Protein AF-A0A2G9M0E3-F1 (afdb_monomer_lite)

Secondary structure (DSSP, 8-state):
-HHHHHHHHHHHHHHHT----SHHHHHHHHHHHHHHHHHHHHHHHHHHHHHHHHHHHHHHHHHHHHHHHHHHHHHHHHHHHHHHHHHHH--S-TTTTSS--------S-S--HHHHHHHHHHHHHHHHHHHHHHHHHHHHHHHSTHHHHHHHSS--HHHHHHHHHHHHHHHHHHHHHHHHHHHHHHHTHHHHHTHHHHHHHHHHHHHHHHHHHHHHHHH-SSHHHHHHHHHHHHHHHHHTSTTTS-GGGS-HHHHHHHTT-HHHHHHHHHHHHHTS---GGGGHHHHHHHHHHHHHHHHHHHHHHHHHHHTT-------------PPP--S-TT-------GGGG--SHHHHHHHHHHS-HHHHTTS-HHHHHHHIIIII--HHHHHHHHT--SHHHHHHHHHHHHHHHHHHHHHHHHHHHHHHHHHHTT-

Structure (mmCIF, N/CA/C/O backbone):
data_AF-A0A2G9M0E3-F1
#
_entry.id   AF-A0A2G9M0E3-F1
#
loop_
_atom_site.group_PDB
_atom_site.id
_atom_site.type_symbol
_atom_site.label_atom_id
_atom_site.label_alt_id
_atom_site.label_comp_id
_atom_site.label_asym_id
_atom_site.label_entity_id
_atom_site.label_seq_id
_atom_site.pdbx_PDB_ins_code
_atom_site.Cartn_x
_atom_site.Cartn_y
_atom_site.Cartn_z
_atom_site.occupancy
_atom_site.B_iso_or_equiv
_atom_site.auth_seq_id
_atom_site.auth_comp_id
_atom_site.auth_asym_id
_atom_site.auth_atom_id
_atom_site.pdbx_PDB_model_num
ATOM 1 N N . MET A 1 1 ? 42.593 -6.226 -99.669 1.00 50.34 1 MET A N 1
ATOM 2 C CA . MET A 1 1 ? 42.683 -5.459 -100.929 1.00 50.34 1 MET A CA 1
ATOM 3 C C . MET A 1 1 ? 43.918 -5.883 -101.706 1.00 50.34 1 MET A C 1
ATOM 5 O O . MET A 1 1 ? 43.765 -6.282 -102.849 1.00 50.34 1 MET A O 1
ATOM 9 N N . ASP A 1 2 ? 45.082 -5.964 -101.055 1.00 47.06 2 ASP A N 1
ATOM 10 C CA . ASP A 1 2 ? 46.330 -6.445 -101.676 1.00 47.06 2 ASP A CA 1
ATOM 11 C C . ASP A 1 2 ? 46.243 -7.854 -102.284 1.00 47.06 2 ASP A C 1
ATOM 13 O O . ASP A 1 2 ? 46.728 -8.070 -103.386 1.00 47.06 2 ASP A O 1
ATOM 17 N N . ALA A 1 3 ? 45.540 -8.797 -101.644 1.00 56.03 3 ALA A N 1
ATOM 18 C CA . ALA A 1 3 ? 45.333 -10.136 -102.210 1.00 56.03 3 ALA A CA 1
ATOM 19 C C . ALA A 1 3 ? 44.449 -10.142 -103.477 1.00 56.03 3 ALA A C 1
ATOM 21 O O . ALA A 1 3 ? 44.679 -10.934 -104.379 1.00 56.03 3 ALA A O 1
ATOM 22 N N . ALA A 1 4 ? 43.464 -9.238 -103.568 1.00 54.78 4 ALA A N 1
ATOM 23 C CA . ALA A 1 4 ? 42.596 -9.122 -104.743 1.00 54.78 4 ALA A CA 1
ATOM 24 C C . ALA A 1 4 ? 43.312 -8.418 -105.909 1.00 54.78 4 ALA A C 1
ATOM 26 O O . ALA A 1 4 ? 43.120 -8.785 -107.062 1.00 54.78 4 ALA A O 1
ATOM 27 N N . LEU A 1 5 ? 44.176 -7.443 -105.602 1.00 57.47 5 LEU A N 1
ATOM 28 C CA . LEU A 1 5 ? 45.080 -6.811 -106.569 1.00 57.47 5 LEU A CA 1
ATOM 29 C C . LEU A 1 5 ? 46.119 -7.808 -107.108 1.00 57.47 5 LEU A C 1
ATOM 31 O O . LEU A 1 5 ? 46.403 -7.804 -108.304 1.00 57.47 5 LEU A O 1
ATOM 35 N N . ALA A 1 6 ? 46.634 -8.696 -106.252 1.00 62.03 6 ALA A N 1
ATOM 36 C CA . ALA A 1 6 ? 47.534 -9.773 -106.658 1.00 62.03 6 ALA A CA 1
ATOM 37 C C . ALA A 1 6 ? 46.835 -10.801 -107.569 1.00 62.03 6 ALA A C 1
ATOM 39 O O . ALA A 1 6 ? 47.377 -11.137 -108.623 1.00 62.03 6 ALA A O 1
ATOM 40 N N . ASP A 1 7 ? 45.614 -11.233 -107.227 1.00 62.09 7 ASP A N 1
ATOM 41 C CA . ASP A 1 7 ? 44.800 -12.114 -108.082 1.00 62.09 7 ASP A CA 1
ATOM 42 C C . ASP A 1 7 ? 44.533 -11.465 -109.460 1.00 62.09 7 ASP A C 1
ATOM 44 O O . ASP A 1 7 ? 44.704 -12.128 -110.485 1.00 62.09 7 ASP A O 1
ATOM 48 N N . LEU A 1 8 ? 44.218 -10.161 -109.518 1.00 61.44 8 LEU A N 1
ATOM 49 C CA . LEU A 1 8 ? 44.006 -9.434 -110.783 1.00 61.44 8 LEU A CA 1
ATOM 50 C C . LEU A 1 8 ? 45.265 -9.416 -111.669 1.00 61.44 8 LEU A C 1
ATOM 52 O O . LEU A 1 8 ? 45.182 -9.659 -112.871 1.00 61.44 8 LEU A O 1
ATOM 56 N N . SER A 1 9 ? 46.436 -9.189 -111.064 1.00 61.09 9 SER A N 1
ATOM 57 C CA . SER A 1 9 ? 47.721 -9.185 -111.781 1.00 61.09 9 SER A CA 1
ATOM 58 C C . SER A 1 9 ? 48.105 -10.566 -112.331 1.00 61.09 9 SER A C 1
ATOM 60 O O . SER A 1 9 ? 48.717 -10.673 -113.397 1.00 61.09 9 SER A O 1
ATOM 62 N N . SER A 1 10 ? 47.701 -11.639 -111.639 1.00 62.78 10 SER A N 1
ATOM 63 C CA . SER A 1 10 ? 47.904 -13.021 -112.091 1.00 62.78 10 SER A CA 1
ATOM 64 C C . SER A 1 10 ? 46.999 -13.382 -113.275 1.00 62.78 10 SER A C 1
ATOM 66 O O . SER A 1 10 ? 47.398 -14.118 -114.177 1.00 62.78 10 SER A O 1
ATOM 68 N N . LEU A 1 11 ? 45.798 -12.801 -113.319 1.00 62.84 11 LEU A N 1
ATOM 69 C CA . LEU A 1 11 ? 44.855 -12.945 -114.425 1.00 62.84 11 LEU A CA 1
ATOM 70 C C . LEU A 1 11 ? 45.382 -12.250 -115.691 1.00 62.84 11 LEU A C 1
ATOM 72 O O . LEU A 1 11 ? 45.358 -12.828 -116.774 1.00 62.84 11 LEU A O 1
ATOM 76 N N . GLU A 1 12 ? 45.920 -11.037 -115.541 1.00 63.19 12 GLU A N 1
ATOM 77 C CA . GLU A 1 12 ? 46.498 -10.241 -116.633 1.00 63.19 12 GLU A CA 1
ATOM 78 C C . GLU A 1 12 ? 47.735 -10.912 -117.256 1.00 63.19 12 GLU A C 1
ATOM 80 O O . GLU A 1 12 ? 47.894 -10.946 -118.479 1.00 63.19 12 GLU A O 1
ATOM 85 N N . THR A 1 13 ? 48.580 -11.531 -116.428 1.00 63.38 13 THR A N 1
ATOM 86 C CA . THR A 1 13 ? 49.744 -12.308 -116.892 1.00 63.38 13 THR A CA 1
ATOM 87 C C . THR A 1 13 ? 49.349 -13.628 -117.561 1.00 63.38 13 THR A C 1
ATOM 89 O O . THR A 1 13 ? 49.966 -14.016 -118.557 1.00 63.38 13 THR A O 1
ATOM 92 N N . SER A 1 14 ? 48.293 -14.289 -117.084 1.00 60.56 14 SER A N 1
ATOM 93 C CA . SER A 1 14 ? 47.747 -15.509 -117.703 1.00 60.56 14 SER A CA 1
ATOM 94 C C . SER A 1 14 ? 47.104 -15.221 -119.066 1.00 60.56 14 SER A C 1
ATOM 96 O O . SER A 1 14 ? 47.284 -15.982 -120.012 1.00 60.56 14 SER A O 1
ATOM 98 N N . PHE A 1 15 ? 46.421 -14.080 -119.198 1.00 62.50 15 PHE A N 1
ATOM 99 C CA . PHE A 1 15 ? 45.820 -13.640 -120.460 1.00 62.50 15 PHE A CA 1
ATOM 100 C C . PHE A 1 15 ? 46.881 -13.205 -121.484 1.00 62.50 15 PHE A C 1
ATOM 102 O O . PHE A 1 15 ? 46.775 -13.516 -122.667 1.00 62.50 15 PHE A O 1
ATOM 109 N N . SER A 1 16 ? 47.948 -12.541 -121.026 1.00 60.69 16 SER A N 1
ATOM 110 C CA . SER A 1 16 ? 49.040 -12.065 -121.892 1.00 60.69 16 SER A CA 1
ATOM 111 C C . SER A 1 16 ? 49.965 -13.179 -122.404 1.00 60.69 16 SER A C 1
ATOM 113 O O . SER A 1 16 ? 50.707 -12.961 -123.359 1.00 60.69 16 SER A O 1
ATOM 115 N N . SER A 1 17 ? 49.951 -14.361 -121.779 1.00 57.03 17 SER A N 1
ATOM 116 C CA . SER A 1 17 ? 50.797 -15.508 -122.154 1.00 57.03 17 SER A CA 1
ATOM 117 C C . SER A 1 17 ? 50.077 -16.575 -122.994 1.00 57.03 17 SER A C 1
ATOM 119 O O . SER A 1 17 ? 50.719 -17.515 -123.465 1.00 57.03 17 SER A O 1
ATOM 121 N N . ALA A 1 18 ? 48.771 -16.426 -123.238 1.00 55.94 18 ALA A N 1
ATOM 122 C CA . ALA A 1 18 ? 47.974 -17.377 -124.006 1.00 55.94 18 ALA A CA 1
ATOM 123 C C . ALA A 1 18 ? 48.135 -17.170 -125.527 1.00 55.94 18 ALA A C 1
ATOM 125 O O . ALA A 1 18 ? 47.600 -16.230 -126.113 1.00 55.94 18 ALA A O 1
ATOM 126 N N . ASN A 1 19 ? 48.864 -18.071 -126.191 1.00 52.69 19 ASN A N 1
ATOM 127 C CA . ASN A 1 19 ? 49.043 -18.068 -127.645 1.00 52.69 19 ASN A CA 1
ATOM 128 C C . ASN A 1 19 ? 47.820 -18.721 -128.328 1.00 52.69 19 ASN A C 1
ATOM 130 O O . ASN A 1 19 ? 47.817 -19.917 -128.625 1.00 52.69 19 ASN A O 1
ATOM 134 N N . ALA A 1 20 ? 46.756 -17.936 -128.521 1.00 54.00 20 ALA A N 1
ATOM 135 C CA . ALA A 1 20 ? 45.460 -18.370 -129.045 1.00 54.00 20 ALA A CA 1
ATOM 136 C C . ALA A 1 20 ? 45.558 -18.963 -130.465 1.00 54.00 20 ALA A C 1
ATOM 138 O O . ALA A 1 20 ? 45.561 -18.241 -131.461 1.00 54.00 20 ALA A O 1
ATOM 139 N N . THR A 1 21 ? 45.624 -20.293 -130.561 1.00 52.84 21 THR A N 1
ATOM 140 C CA . THR A 1 21 ? 45.515 -21.024 -131.839 1.00 52.84 21 THR A CA 1
ATOM 141 C C . THR A 1 21 ? 44.405 -22.084 -131.854 1.00 52.84 21 THR A C 1
ATOM 143 O O . THR A 1 21 ? 44.080 -22.561 -132.934 1.00 52.84 21 THR A O 1
ATOM 146 N N . ASN A 1 22 ? 43.747 -22.375 -130.718 1.00 56.34 22 ASN A N 1
ATOM 147 C CA . ASN A 1 22 ? 42.602 -23.295 -130.619 1.00 56.34 22 ASN A CA 1
ATOM 148 C C . ASN A 1 22 ? 41.458 -22.685 -129.778 1.00 56.34 22 ASN A C 1
ATOM 150 O O . ASN A 1 22 ? 41.702 -22.178 -128.685 1.00 56.34 22 ASN A O 1
ATOM 154 N N . GLU A 1 23 ? 40.209 -22.776 -130.257 1.00 56.28 23 GLU A N 1
ATOM 155 C CA . GLU A 1 23 ? 38.986 -22.274 -129.583 1.00 56.28 23 GLU A CA 1
ATOM 156 C C . GLU A 1 23 ? 38.811 -22.800 -128.144 1.00 56.28 23 GLU A C 1
ATOM 158 O O . GLU A 1 23 ? 38.330 -22.077 -127.275 1.00 56.28 23 GLU A O 1
ATOM 163 N N . THR A 1 24 ? 39.259 -24.028 -127.864 1.00 59.69 24 THR A N 1
ATOM 164 C CA . THR A 1 24 ? 39.170 -24.664 -126.539 1.00 59.69 24 THR A CA 1
ATOM 165 C C . THR A 1 24 ? 40.015 -23.986 -125.455 1.00 59.69 24 THR A C 1
ATOM 167 O O . THR A 1 24 ? 39.604 -23.990 -124.299 1.00 59.69 24 THR A O 1
ATOM 170 N N . ASP A 1 25 ? 41.156 -23.370 -125.787 1.00 63.34 25 ASP A N 1
ATOM 171 C CA . ASP A 1 25 ? 41.989 -22.680 -124.782 1.00 63.34 25 ASP A CA 1
ATOM 172 C C . ASP A 1 25 ? 41.349 -21.359 -124.335 1.00 63.34 25 ASP A C 1
ATOM 174 O O . ASP A 1 25 ? 41.416 -20.996 -123.159 1.00 63.34 25 ASP A O 1
ATOM 178 N N . LEU A 1 26 ? 40.659 -20.665 -125.247 1.00 66.56 26 LEU A N 1
ATOM 179 C CA . LEU A 1 26 ? 39.907 -19.457 -124.906 1.00 66.56 26 LEU A CA 1
ATOM 180 C C . LEU A 1 26 ? 38.745 -19.764 -123.955 1.00 66.56 26 LEU A C 1
ATOM 182 O O . LEU A 1 26 ? 38.536 -19.018 -123.003 1.00 66.56 26 LEU A O 1
ATOM 186 N N . ASP A 1 27 ? 38.035 -20.872 -124.170 1.00 70.19 27 ASP A N 1
ATOM 187 C CA . ASP A 1 27 ? 36.910 -21.285 -123.324 1.00 70.19 27 ASP A CA 1
ATOM 188 C C . ASP A 1 27 ? 37.363 -21.640 -121.894 1.00 70.19 27 ASP A C 1
ATOM 190 O O . ASP A 1 27 ? 36.738 -21.248 -120.904 1.00 70.19 27 ASP A O 1
ATOM 194 N N . THR A 1 28 ? 38.529 -22.289 -121.758 1.00 73.31 28 THR A N 1
ATOM 195 C CA . THR A 1 28 ? 39.123 -22.566 -120.436 1.00 73.31 28 THR A CA 1
ATOM 196 C C . THR A 1 28 ? 39.560 -21.298 -119.701 1.00 73.31 28 THR A C 1
ATOM 198 O O . THR A 1 28 ? 39.363 -21.198 -118.488 1.00 73.31 28 THR A O 1
ATOM 201 N N . LEU A 1 29 ? 40.098 -20.302 -120.416 1.00 74.75 29 LEU A N 1
ATOM 202 C CA . LEU A 1 29 ? 40.450 -19.004 -119.837 1.00 74.75 29 LEU A CA 1
ATOM 203 C C . LEU A 1 29 ? 39.206 -18.216 -119.424 1.00 74.75 29 LEU A C 1
ATOM 205 O O . LEU A 1 29 ? 39.192 -17.659 -118.330 1.00 74.75 29 LEU A O 1
ATOM 209 N N . ILE A 1 30 ? 38.152 -18.208 -120.244 1.00 73.75 30 ILE A N 1
ATOM 210 C CA . ILE A 1 30 ? 36.872 -17.564 -119.911 1.00 73.75 30 ILE A CA 1
ATOM 211 C C . ILE A 1 30 ? 36.273 -18.203 -118.655 1.00 73.75 30 ILE A C 1
ATOM 213 O O . ILE A 1 30 ? 35.958 -17.489 -117.705 1.00 73.75 30 ILE A O 1
ATOM 217 N N . THR A 1 31 ? 36.237 -19.535 -118.585 1.00 79.00 31 THR A N 1
ATOM 218 C CA . THR A 1 31 ? 35.744 -20.264 -117.404 1.00 79.00 31 THR A CA 1
ATOM 219 C C . THR A 1 31 ? 36.578 -19.955 -116.150 1.00 79.00 31 THR A C 1
ATOM 221 O O . THR A 1 31 ? 36.037 -19.798 -115.054 1.00 79.00 31 THR A O 1
ATOM 224 N N . ALA A 1 32 ? 37.904 -19.824 -116.280 1.00 74.75 32 ALA A N 1
ATOM 225 C CA . ALA A 1 32 ? 38.782 -19.462 -115.165 1.00 74.75 32 ALA A CA 1
ATOM 226 C C . ALA A 1 32 ? 38.571 -18.012 -114.688 1.00 74.75 32 ALA A C 1
ATOM 228 O O . ALA A 1 32 ? 38.598 -17.745 -113.482 1.00 74.75 32 ALA A O 1
ATOM 229 N N . VAL A 1 33 ? 38.333 -17.081 -115.618 1.00 77.06 33 VAL A N 1
ATOM 230 C CA . VAL A 1 33 ? 37.988 -15.682 -115.321 1.00 77.06 33 VAL A CA 1
ATOM 231 C C . VAL A 1 33 ? 36.629 -15.604 -114.625 1.00 77.06 33 VAL A C 1
ATOM 233 O O . VAL A 1 33 ? 36.513 -14.904 -113.621 1.00 77.06 33 VAL A O 1
ATOM 236 N N . GLU A 1 34 ? 35.626 -16.347 -115.096 1.00 77.62 34 GLU A N 1
ATOM 237 C CA . GLU A 1 34 ? 34.301 -16.433 -114.466 1.00 77.62 34 GLU A CA 1
ATOM 238 C C . GLU A 1 34 ? 34.392 -16.991 -113.040 1.00 77.62 34 GLU A C 1
ATOM 240 O O . GLU A 1 34 ? 33.885 -16.372 -112.104 1.00 77.62 34 GLU A O 1
ATOM 245 N N . ALA A 1 35 ? 35.143 -18.077 -112.834 1.00 80.12 35 ALA A N 1
ATOM 246 C CA . ALA A 1 35 ? 35.360 -18.649 -111.505 1.00 80.12 35 ALA A CA 1
ATOM 247 C C . ALA A 1 35 ? 36.055 -17.664 -110.544 1.00 80.12 35 ALA A C 1
ATOM 249 O O . ALA A 1 35 ? 35.696 -17.570 -109.367 1.00 80.12 35 ALA A O 1
ATOM 250 N N . LYS A 1 36 ? 37.034 -16.892 -111.033 1.00 77.44 36 LYS A N 1
ATOM 251 C CA . LYS A 1 36 ? 37.719 -15.855 -110.242 1.00 77.44 36 LYS A CA 1
ATOM 252 C C . LYS A 1 36 ? 36.844 -14.630 -109.984 1.00 77.44 36 LYS A C 1
ATOM 254 O O . LYS A 1 36 ? 36.950 -14.020 -108.913 1.00 77.44 36 LYS A O 1
ATOM 259 N N . LEU A 1 37 ? 35.969 -14.276 -110.921 1.00 79.81 37 LEU A N 1
ATOM 260 C CA . LEU A 1 37 ? 34.977 -13.218 -110.748 1.00 79.81 37 LEU A CA 1
ATOM 261 C C . LEU A 1 37 ? 33.962 -13.605 -109.666 1.00 79.81 37 LEU A C 1
ATOM 263 O O . LEU A 1 37 ? 33.685 -12.792 -108.781 1.00 79.81 37 LEU A O 1
ATOM 267 N N . ASP A 1 38 ? 33.494 -14.852 -109.671 1.00 83.06 38 ASP A N 1
ATOM 268 C CA . ASP A 1 38 ? 32.608 -15.394 -108.639 1.00 83.06 38 ASP A CA 1
ATOM 269 C C . ASP A 1 38 ? 33.298 -15.469 -107.269 1.00 83.06 38 ASP A C 1
ATOM 271 O O . ASP A 1 38 ? 32.713 -15.062 -106.261 1.00 83.06 38 ASP A O 1
ATOM 275 N N . GLU A 1 39 ? 34.568 -15.887 -107.214 1.00 80.81 39 GLU A N 1
ATOM 276 C CA . GLU A 1 39 ? 35.364 -15.875 -105.976 1.00 80.81 39 GLU A CA 1
ATOM 277 C C . GLU A 1 39 ? 35.510 -14.446 -105.418 1.00 80.81 39 GLU A C 1
ATOM 279 O O . GLU A 1 39 ? 35.378 -14.204 -104.213 1.00 80.81 39 GLU A O 1
ATOM 284 N N . THR A 1 40 ? 35.751 -13.473 -106.298 1.00 79.88 40 THR A N 1
ATOM 285 C CA . THR A 1 40 ? 35.893 -12.058 -105.926 1.00 79.88 40 THR A CA 1
ATOM 286 C C . THR A 1 40 ? 34.570 -11.478 -105.439 1.00 79.88 40 THR A C 1
ATOM 288 O O . THR A 1 40 ? 34.541 -10.770 -104.428 1.00 79.88 40 THR A O 1
ATOM 291 N N . LYS A 1 41 ? 33.465 -11.821 -106.106 1.00 82.69 41 LYS A N 1
ATOM 292 C CA . LYS A 1 41 ? 32.110 -11.436 -105.706 1.00 82.69 41 LYS A CA 1
ATOM 293 C C . LYS A 1 41 ? 31.755 -12.014 -104.336 1.00 82.69 41 LYS A C 1
ATOM 295 O O . LYS A 1 41 ? 31.329 -11.264 -103.463 1.00 82.69 41 LYS A O 1
ATOM 300 N N . ALA A 1 42 ? 32.064 -13.287 -104.092 1.00 84.69 42 ALA A N 1
ATOM 301 C CA . ALA A 1 42 ? 31.874 -13.919 -102.788 1.00 84.69 42 ALA A CA 1
ATOM 302 C C . ALA A 1 42 ? 32.704 -13.243 -101.678 1.00 84.69 42 ALA A C 1
ATOM 304 O O . ALA A 1 42 ? 32.192 -12.990 -100.584 1.00 84.69 42 ALA A O 1
ATOM 305 N N . LYS A 1 43 ? 33.971 -12.885 -101.945 1.00 84.25 43 LYS A N 1
ATOM 306 C CA . LYS A 1 43 ? 34.807 -12.120 -100.997 1.00 84.25 43 LYS A CA 1
ATOM 307 C C . LYS A 1 43 ? 34.250 -10.714 -100.742 1.00 84.25 43 LYS A C 1
ATOM 309 O O . LYS A 1 43 ? 34.316 -10.235 -99.608 1.00 84.25 43 LYS A O 1
ATOM 314 N N . PHE A 1 44 ? 33.697 -10.056 -101.761 1.00 84.44 44 PHE A N 1
ATOM 315 C CA . PHE A 1 44 ? 33.061 -8.745 -101.624 1.00 84.44 44 PHE A CA 1
ATOM 316 C C . PHE A 1 44 ? 31.769 -8.818 -100.800 1.00 84.44 44 PHE A C 1
ATOM 318 O O . PHE A 1 44 ? 31.581 -8.006 -99.894 1.00 84.44 44 PHE A O 1
ATOM 325 N N . ASP A 1 45 ? 30.930 -9.827 -101.028 1.00 86.62 45 ASP A N 1
ATOM 326 C CA . ASP A 1 45 ? 29.709 -10.065 -100.251 1.00 86.62 45 ASP A CA 1
ATOM 327 C C . ASP A 1 45 ? 30.032 -10.401 -98.786 1.00 86.62 45 ASP A C 1
ATOM 329 O O . ASP A 1 45 ? 29.389 -9.884 -97.863 1.00 86.62 45 ASP A O 1
ATOM 333 N N . ALA A 1 46 ? 31.090 -11.184 -98.546 1.00 87.12 46 ALA A N 1
ATOM 334 C CA . ALA A 1 46 ? 31.607 -11.448 -97.205 1.00 87.12 46 ALA A CA 1
ATOM 335 C C . ALA A 1 46 ? 32.122 -10.165 -96.525 1.00 87.12 46 ALA A C 1
ATOM 337 O O . ALA A 1 46 ? 31.813 -9.918 -95.357 1.00 87.12 46 ALA A O 1
ATOM 338 N N . ALA A 1 47 ? 32.849 -9.309 -97.250 1.00 85.31 47 ALA A N 1
ATOM 339 C CA . ALA A 1 47 ? 33.320 -8.021 -96.739 1.00 85.31 47 ALA A CA 1
ATOM 340 C C . ALA A 1 47 ? 32.163 -7.044 -96.453 1.00 85.31 47 ALA A C 1
ATOM 342 O O . ALA A 1 47 ? 32.168 -6.358 -95.428 1.00 85.31 47 ALA A O 1
ATOM 343 N N . SER A 1 48 ? 31.144 -7.011 -97.314 1.00 84.88 48 SER A N 1
ATOM 344 C CA . SER A 1 48 ? 29.920 -6.223 -97.124 1.00 84.88 48 SER A CA 1
ATOM 345 C C . SER A 1 48 ? 29.139 -6.687 -95.889 1.00 84.88 48 SER A C 1
ATOM 347 O O . SER A 1 48 ? 28.717 -5.875 -95.057 1.00 84.88 48 SER A O 1
ATOM 349 N N . SER A 1 49 ? 29.031 -8.003 -95.702 1.00 87.94 49 SER A N 1
ATOM 350 C CA . SER A 1 49 ? 28.404 -8.613 -94.525 1.00 87.94 49 SER A CA 1
ATOM 351 C C . SER A 1 49 ? 29.184 -8.302 -93.244 1.00 87.94 49 SER A C 1
ATOM 353 O O . SER A 1 49 ? 28.592 -7.897 -92.241 1.00 87.94 49 SER A O 1
ATOM 355 N N . ALA A 1 50 ? 30.517 -8.402 -93.282 1.00 87.56 50 ALA A N 1
ATOM 356 C CA . ALA A 1 50 ? 31.386 -8.036 -92.164 1.00 87.56 50 ALA A CA 1
ATOM 357 C C . ALA A 1 50 ? 31.254 -6.549 -91.803 1.00 87.56 50 ALA A C 1
ATOM 359 O O . ALA A 1 50 ? 31.129 -6.210 -90.627 1.00 87.56 50 ALA A O 1
ATOM 360 N N . ARG A 1 51 ? 31.197 -5.660 -92.803 1.00 90.50 51 ARG A N 1
ATOM 361 C CA . ARG A 1 51 ? 30.956 -4.224 -92.602 1.00 90.50 51 ARG A CA 1
ATOM 362 C C . ARG A 1 51 ? 29.607 -3.962 -91.931 1.00 90.50 51 ARG A C 1
ATOM 364 O O . ARG A 1 51 ? 29.544 -3.155 -91.006 1.00 90.50 51 ARG A O 1
ATOM 371 N N . THR A 1 52 ? 28.545 -4.640 -92.367 1.00 91.25 52 THR A N 1
ATOM 372 C CA . THR A 1 52 ? 27.210 -4.521 -91.756 1.00 91.25 52 THR A CA 1
ATOM 373 C C . THR A 1 52 ? 27.221 -4.989 -90.300 1.00 91.25 52 THR A C 1
ATOM 375 O O . THR A 1 52 ? 26.687 -4.299 -89.433 1.00 91.25 52 THR A O 1
ATOM 378 N N . ASN A 1 53 ? 27.898 -6.102 -90.003 1.00 91.94 53 ASN A N 1
ATOM 379 C CA . ASN A 1 53 ? 28.046 -6.601 -88.635 1.00 91.94 53 ASN A CA 1
ATOM 380 C C . ASN A 1 53 ? 28.829 -5.614 -87.747 1.00 91.94 53 ASN A C 1
ATOM 382 O O . ASN A 1 53 ? 28.380 -5.277 -86.654 1.00 91.94 53 ASN A O 1
ATOM 386 N N . ILE A 1 54 ? 29.944 -5.064 -88.246 1.00 91.44 54 ILE A N 1
ATOM 387 C CA . ILE A 1 54 ? 30.725 -4.034 -87.540 1.00 91.44 54 ILE A CA 1
ATOM 388 C C . ILE A 1 54 ? 29.871 -2.791 -87.264 1.00 91.44 54 ILE A C 1
ATOM 390 O O . ILE A 1 54 ? 29.896 -2.271 -86.151 1.00 91.44 54 ILE A O 1
ATOM 394 N N . SER A 1 55 ? 29.083 -2.327 -88.239 1.00 88.69 55 SER A N 1
ATOM 395 C CA . SER A 1 55 ? 28.170 -1.195 -88.035 1.00 88.69 55 SER A CA 1
ATOM 396 C C . SER A 1 55 ? 27.151 -1.489 -86.931 1.00 88.69 55 SER A C 1
ATOM 398 O O . SER A 1 55 ? 26.975 -0.668 -86.034 1.00 88.69 55 SER A O 1
ATOM 400 N N . GLY A 1 56 ? 26.542 -2.680 -86.942 1.00 91.50 56 GLY A N 1
ATOM 401 C CA . GLY A 1 56 ? 25.599 -3.099 -85.902 1.00 91.50 56 GLY A CA 1
ATOM 402 C C . GLY A 1 56 ? 26.237 -3.193 -84.511 1.00 91.50 56 GLY A C 1
ATOM 403 O O . GLY A 1 56 ? 25.634 -2.773 -83.523 1.00 91.50 56 GLY A O 1
ATOM 404 N N . GLN A 1 57 ? 27.482 -3.673 -84.418 1.00 92.25 57 GLN A N 1
ATOM 405 C CA . GLN A 1 57 ? 28.239 -3.691 -83.162 1.00 92.25 57 GLN A CA 1
ATOM 406 C C . GLN A 1 57 ? 28.564 -2.279 -82.659 1.00 92.25 57 GLN A C 1
ATOM 408 O O . GLN A 1 57 ? 28.446 -2.022 -81.462 1.00 92.25 57 GLN A O 1
ATOM 413 N N . ILE A 1 58 ? 28.927 -1.349 -83.549 1.00 92.25 58 ILE A N 1
ATOM 414 C CA . ILE A 1 58 ? 29.159 0.059 -83.191 1.00 92.25 58 ILE A CA 1
ATOM 415 C C . ILE A 1 58 ? 27.882 0.689 -82.623 1.00 92.25 58 ILE A C 1
ATOM 417 O O . ILE A 1 58 ? 27.949 1.395 -81.614 1.00 92.25 58 ILE A O 1
ATOM 421 N N . ASP A 1 59 ? 26.722 0.411 -83.215 1.00 92.00 59 ASP A N 1
ATOM 422 C CA . ASP A 1 59 ? 25.444 0.928 -82.718 1.00 92.00 59 ASP A CA 1
ATOM 423 C C . ASP A 1 59 ? 25.061 0.315 -81.359 1.00 92.00 59 ASP A C 1
ATOM 425 O O . ASP A 1 59 ? 24.621 1.033 -80.457 1.00 92.00 59 ASP A O 1
ATOM 429 N N . ALA A 1 60 ? 25.326 -0.979 -81.148 1.00 90.75 60 ALA A N 1
ATOM 430 C CA . ALA A 1 60 ? 25.146 -1.627 -79.845 1.00 90.75 60 ALA A CA 1
ATOM 431 C C . ALA A 1 60 ? 26.081 -1.050 -78.760 1.00 90.75 60 ALA A C 1
ATOM 433 O O . ALA A 1 60 ? 25.669 -0.855 -77.609 1.00 90.75 60 ALA A O 1
ATOM 434 N N . ILE A 1 61 ? 27.330 -0.728 -79.120 1.00 91.75 61 ILE A N 1
ATOM 435 C CA . ILE A 1 61 ? 28.287 -0.067 -78.222 1.00 91.75 61 ILE A CA 1
ATOM 436 C C . ILE A 1 61 ? 27.793 1.335 -77.858 1.00 91.75 61 ILE A C 1
ATOM 438 O O . ILE A 1 61 ? 27.781 1.672 -76.673 1.00 91.75 61 ILE A O 1
ATOM 442 N N . LYS A 1 62 ? 27.329 2.130 -78.834 1.00 91.88 62 LYS A N 1
ATOM 443 C CA . LYS A 1 62 ? 26.743 3.459 -78.575 1.00 91.88 62 LYS A CA 1
ATOM 444 C C . LYS A 1 62 ? 25.565 3.373 -77.606 1.00 91.88 62 LYS A C 1
ATOM 446 O O . LYS A 1 62 ? 25.559 4.083 -76.604 1.00 91.88 62 LYS A O 1
ATOM 451 N N . ALA A 1 63 ? 24.636 2.442 -77.830 1.00 90.56 63 ALA A N 1
ATOM 452 C CA . ALA A 1 63 ? 23.491 2.240 -76.942 1.00 90.56 63 ALA A CA 1
ATOM 453 C C . ALA A 1 63 ? 23.911 1.861 -75.505 1.00 90.56 63 ALA A C 1
ATOM 455 O O . ALA A 1 63 ? 23.331 2.339 -74.524 1.00 90.56 63 ALA A O 1
ATOM 456 N N . THR A 1 64 ? 24.952 1.036 -75.363 1.00 91.69 64 THR A N 1
ATOM 457 C CA . THR A 1 64 ? 25.507 0.656 -74.052 1.00 91.69 64 THR A CA 1
ATOM 458 C C . THR A 1 64 ? 26.189 1.840 -73.359 1.00 91.69 64 THR A C 1
ATOM 460 O O . THR A 1 64 ? 26.045 2.014 -72.141 1.00 91.69 64 THR A O 1
ATOM 463 N N . LEU A 1 65 ? 26.889 2.686 -74.121 1.00 93.69 65 LEU A N 1
ATOM 464 C CA . LEU A 1 65 ? 27.491 3.920 -73.618 1.00 93.69 65 LEU A CA 1
ATOM 465 C C . LEU A 1 65 ? 26.417 4.893 -73.123 1.00 93.69 65 LEU A C 1
ATOM 467 O O . LEU A 1 65 ? 26.508 5.370 -71.993 1.00 93.69 65 LEU A O 1
ATOM 471 N N . ASP A 1 66 ? 25.359 5.103 -73.907 1.00 92.31 66 ASP A N 1
ATOM 472 C CA . ASP A 1 66 ? 24.231 5.960 -73.532 1.00 92.31 66 ASP A CA 1
ATOM 473 C C . ASP A 1 66 ? 23.554 5.464 -72.249 1.00 92.31 66 ASP A C 1
ATOM 475 O O . ASP A 1 66 ? 23.247 6.247 -71.342 1.00 92.31 66 ASP A O 1
ATOM 479 N N . SER A 1 67 ? 23.362 4.146 -72.119 1.00 89.62 67 SER A N 1
ATOM 480 C CA . SER A 1 67 ? 22.836 3.564 -70.882 1.00 89.62 67 SER A CA 1
ATOM 481 C C . SER A 1 67 ? 23.780 3.762 -69.693 1.00 89.62 67 SER A C 1
ATOM 483 O O . SER A 1 67 ? 23.299 3.938 -68.571 1.00 89.62 67 SER A O 1
ATOM 485 N N . SER A 1 68 ? 25.095 3.717 -69.903 1.00 90.19 68 SER A N 1
ATOM 486 C CA . SER A 1 68 ? 26.086 3.921 -68.841 1.00 90.19 68 SER A CA 1
ATOM 487 C C . SER A 1 68 ? 26.113 5.376 -68.379 1.00 90.19 68 SER A C 1
ATOM 489 O O . SER A 1 68 ? 26.092 5.631 -67.176 1.00 90.19 68 SER A O 1
ATOM 491 N N . ILE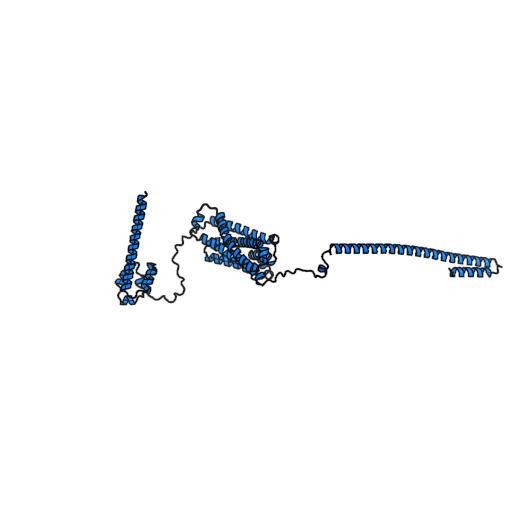 A 1 69 ? 26.031 6.329 -69.312 1.00 92.12 69 ILE A N 1
ATOM 492 C CA . ILE A 1 69 ? 25.912 7.762 -69.009 1.00 92.12 69 ILE A CA 1
ATOM 493 C C . ILE A 1 69 ? 24.650 8.030 -68.174 1.00 92.12 69 ILE A C 1
ATOM 495 O O . ILE A 1 69 ? 24.722 8.705 -67.146 1.00 92.12 69 ILE A O 1
ATOM 499 N N . LYS A 1 70 ? 23.506 7.430 -68.536 1.00 91.25 70 LYS A N 1
ATOM 500 C CA . LYS A 1 70 ? 22.265 7.536 -67.742 1.00 91.25 70 LYS A CA 1
ATOM 501 C C . LYS A 1 70 ? 22.424 6.983 -66.320 1.00 91.25 70 LYS A C 1
ATOM 503 O O . LYS A 1 70 ? 21.957 7.611 -65.372 1.00 91.25 70 LYS A O 1
ATOM 508 N N . LYS A 1 71 ? 23.097 5.840 -66.143 1.00 91.50 71 LYS A N 1
ATOM 509 C CA . LYS A 1 71 ? 23.371 5.268 -64.807 1.00 91.50 71 LYS A CA 1
ATOM 510 C C . LYS A 1 71 ? 24.283 6.168 -63.971 1.00 91.50 71 LYS A C 1
ATOM 512 O O . LYS A 1 71 ? 24.029 6.329 -62.781 1.00 91.50 71 LYS A O 1
ATOM 517 N N . ILE A 1 72 ? 25.297 6.779 -64.583 1.00 91.69 72 ILE A N 1
ATOM 518 C CA . ILE A 1 72 ? 26.176 7.746 -63.910 1.00 91.69 72 ILE A CA 1
ATOM 519 C C . ILE A 1 72 ? 25.373 8.975 -63.460 1.00 91.69 72 ILE A C 1
ATOM 521 O O . ILE A 1 72 ? 25.511 9.399 -62.315 1.00 91.69 72 ILE A O 1
ATOM 525 N N . ALA A 1 73 ? 24.468 9.491 -64.296 1.00 89.12 73 ALA A N 1
ATOM 526 C CA . ALA A 1 73 ? 23.591 10.605 -63.924 1.00 89.12 73 ALA A CA 1
ATOM 527 C C . ALA A 1 73 ? 22.633 10.253 -62.763 1.00 89.12 73 ALA A C 1
ATOM 529 O O . ALA A 1 73 ? 22.410 11.068 -61.863 1.00 89.12 73 ALA A O 1
ATOM 530 N N . LEU A 1 74 ? 22.100 9.025 -62.739 1.00 89.00 74 LEU A N 1
ATOM 531 C CA . LEU A 1 74 ? 21.277 8.527 -61.628 1.00 89.00 74 LEU A CA 1
ATOM 532 C C . LEU A 1 74 ? 22.082 8.369 -60.333 1.00 89.00 74 LEU A C 1
ATOM 534 O O . LEU A 1 74 ? 21.596 8.736 -59.262 1.00 89.00 74 LEU A O 1
ATOM 538 N N . LEU A 1 75 ? 23.316 7.865 -60.420 1.00 90.38 75 LEU A N 1
ATOM 539 C CA . LEU A 1 75 ? 24.229 7.798 -59.279 1.00 90.38 75 LEU A CA 1
ATOM 540 C C . LEU A 1 75 ? 24.533 9.195 -58.742 1.00 90.38 75 LEU A C 1
ATOM 542 O O . LEU A 1 75 ? 24.429 9.405 -57.540 1.00 90.38 75 LEU A O 1
ATOM 546 N N . GLN A 1 76 ? 24.829 10.161 -59.611 1.00 89.50 76 GLN A N 1
ATOM 547 C CA . GLN A 1 76 ? 25.069 11.546 -59.205 1.00 89.50 76 GLN A CA 1
ATOM 548 C C . GLN A 1 76 ? 23.840 12.157 -58.517 1.00 89.50 76 GLN A C 1
ATOM 550 O O . GLN A 1 76 ? 23.968 12.785 -57.471 1.00 89.50 76 GLN A O 1
ATOM 555 N N . SER A 1 77 ? 22.641 11.909 -59.047 1.00 87.44 77 SER A N 1
ATOM 556 C CA . SER A 1 77 ? 21.385 12.360 -58.430 1.00 87.44 77 SER A CA 1
ATOM 557 C C . SER A 1 77 ? 21.141 11.702 -57.066 1.00 87.44 77 SER A C 1
ATOM 559 O O . SER A 1 77 ? 20.665 12.353 -56.136 1.00 87.44 77 SER A O 1
ATOM 561 N N . SER A 1 78 ? 21.511 10.425 -56.922 1.00 87.06 78 SER A N 1
ATOM 562 C CA . SER A 1 78 ? 21.434 9.689 -55.654 1.00 87.06 78 SER A CA 1
ATOM 563 C C . SER A 1 78 ? 22.446 10.220 -54.639 1.00 87.06 78 SER A C 1
ATOM 565 O O . SER A 1 78 ? 22.086 10.422 -53.484 1.00 87.06 78 SER A O 1
ATOM 567 N N . PHE A 1 79 ? 23.680 10.514 -55.063 1.00 89.38 79 PHE A N 1
ATOM 568 C CA . PHE A 1 79 ? 24.689 11.155 -54.219 1.00 89.38 79 PHE A CA 1
ATOM 569 C C . PHE A 1 79 ? 24.238 12.539 -53.762 1.00 89.38 79 PHE A C 1
ATOM 571 O O . PHE A 1 79 ? 24.302 12.808 -52.570 1.00 89.38 79 PHE A O 1
ATOM 578 N N . ASN A 1 80 ? 23.697 13.367 -54.660 1.00 87.38 80 ASN A N 1
ATOM 579 C CA . ASN A 1 80 ? 23.151 14.675 -54.295 1.00 87.38 80 ASN A CA 1
ATOM 580 C C . ASN A 1 80 ? 21.991 14.536 -53.298 1.00 87.38 80 ASN A C 1
ATOM 582 O O . ASN A 1 80 ? 21.981 15.212 -52.280 1.00 87.38 80 ASN A O 1
ATOM 586 N N . SER A 1 81 ? 21.074 13.587 -53.519 1.00 82.69 81 SER A N 1
ATOM 587 C CA . SER A 1 81 ? 19.966 13.325 -52.588 1.00 82.69 81 SER A CA 1
ATOM 588 C C . SER A 1 81 ? 20.458 12.837 -51.223 1.00 82.69 81 SER A C 1
ATOM 590 O O . SER A 1 81 ? 19.905 13.212 -50.192 1.00 82.69 81 SER A O 1
ATOM 592 N N . ILE A 1 82 ? 21.498 12.000 -51.181 1.00 81.88 82 ILE A N 1
ATOM 593 C CA . ILE A 1 82 ? 22.141 11.581 -49.930 1.00 81.88 82 ILE A CA 1
ATOM 594 C C . ILE A 1 82 ? 22.797 12.789 -49.255 1.00 81.88 82 ILE A C 1
ATOM 596 O O . ILE A 1 82 ? 22.618 12.971 -48.056 1.00 81.88 82 ILE A O 1
ATOM 600 N N . THR A 1 83 ? 23.500 13.642 -50.002 1.00 81.75 83 THR A N 1
ATOM 601 C CA . THR A 1 83 ? 24.106 14.873 -49.483 1.00 81.75 83 THR A CA 1
ATOM 602 C C . THR A 1 83 ? 23.055 15.833 -48.922 1.00 81.75 83 THR A C 1
ATOM 604 O O . THR A 1 83 ? 23.258 16.347 -47.825 1.00 81.75 83 THR A O 1
ATOM 607 N N . ASP A 1 84 ? 21.913 16.009 -49.583 1.00 80.44 84 ASP A N 1
ATOM 608 C CA . ASP A 1 84 ? 20.824 16.882 -49.124 1.00 80.44 84 ASP A CA 1
ATOM 609 C C . ASP A 1 84 ? 20.113 16.318 -47.879 1.00 80.44 84 ASP A C 1
ATOM 611 O O . ASP A 1 84 ? 19.823 17.046 -46.923 1.00 80.44 84 ASP A O 1
ATOM 615 N N . ASN A 1 85 ? 19.885 15.000 -47.831 1.00 75.75 85 ASN A N 1
ATOM 616 C CA . ASN A 1 85 ? 19.366 14.321 -46.636 1.00 75.75 85 ASN A CA 1
ATOM 617 C C . ASN A 1 85 ? 20.364 14.386 -45.466 1.00 75.75 85 ASN A C 1
ATOM 619 O O . ASN A 1 85 ? 19.972 14.554 -44.309 1.00 75.75 85 ASN A O 1
ATOM 623 N N . LEU A 1 86 ? 21.665 14.301 -45.752 1.00 66.62 86 LEU A N 1
ATOM 624 C CA . LEU A 1 86 ? 22.711 14.467 -44.749 1.00 66.62 86 LEU A CA 1
ATOM 625 C C . LEU A 1 86 ? 22.796 15.917 -44.272 1.00 66.62 86 LEU A C 1
ATOM 627 O O . LEU A 1 86 ? 22.895 16.127 -43.073 1.00 66.62 86 LEU A O 1
ATOM 631 N N . GLN A 1 87 ? 22.695 16.921 -45.142 1.00 67.62 87 GLN A N 1
ATOM 632 C CA . GLN A 1 87 ? 22.725 18.332 -44.738 1.00 67.62 87 GLN A CA 1
ATOM 633 C C . GLN A 1 87 ? 21.490 18.739 -43.926 1.00 67.62 87 GLN A C 1
ATOM 635 O O . GLN A 1 87 ? 21.632 19.425 -42.913 1.00 67.62 87 GLN A O 1
ATOM 640 N N . SER A 1 88 ? 20.300 18.260 -44.297 1.00 60.88 88 SER A N 1
ATOM 641 C CA . SER A 1 88 ? 19.070 18.481 -43.516 1.00 60.88 88 SER A CA 1
ATOM 642 C C . SER A 1 88 ? 19.076 17.765 -42.158 1.00 60.88 88 SER A C 1
ATOM 644 O O . SER A 1 88 ? 18.419 18.222 -41.225 1.00 60.88 88 SER A O 1
ATOM 646 N N . THR A 1 89 ? 19.878 16.706 -42.008 1.00 54.72 89 THR A N 1
ATOM 647 C CA . THR A 1 89 ? 20.074 15.987 -40.734 1.00 54.72 89 THR A CA 1
ATOM 648 C C . THR A 1 89 ? 21.315 16.474 -39.955 1.00 54.72 89 THR A C 1
ATOM 650 O O . THR A 1 89 ? 21.402 16.284 -38.744 1.00 54.72 89 THR A O 1
ATOM 653 N N . SER A 1 90 ? 22.260 17.167 -40.604 1.00 48.88 90 SER A N 1
ATOM 654 C CA . SER A 1 90 ? 23.588 17.533 -40.072 1.00 48.88 90 SER A CA 1
ATOM 655 C C . SER A 1 90 ? 23.775 19.038 -39.822 1.00 48.88 90 SER A C 1
ATOM 657 O O . SER A 1 90 ? 24.904 19.530 -39.807 1.00 48.88 90 SER A O 1
ATOM 659 N N . SER A 1 91 ? 22.696 19.775 -39.536 1.00 50.06 91 SER A N 1
ATOM 660 C CA . SER A 1 91 ? 22.794 21.065 -38.830 1.00 50.06 91 SER A CA 1
ATOM 661 C C . SER A 1 91 ? 22.678 20.921 -37.303 1.00 50.06 91 SER A C 1
ATOM 663 O O . SER A 1 91 ? 22.315 21.866 -36.603 1.00 50.06 91 SER A O 1
ATOM 665 N N . GLN A 1 92 ? 23.052 19.759 -36.762 1.00 52.56 92 GLN A N 1
ATOM 666 C CA . GLN A 1 92 ? 23.507 19.630 -35.378 1.00 52.56 92 GLN A CA 1
ATOM 667 C C . GLN A 1 92 ? 24.967 19.177 -35.390 1.00 52.56 92 GLN A C 1
ATOM 669 O O . GLN A 1 92 ? 25.248 17.992 -35.344 1.00 52.56 92 GLN A O 1
ATOM 674 N N . SER A 1 93 ? 25.866 20.162 -35.512 1.00 49.94 93 SER A N 1
ATOM 675 C CA . SER A 1 93 ? 27.310 20.172 -35.216 1.00 49.94 93 SER A CA 1
ATOM 676 C C . SER A 1 93 ? 28.119 18.880 -35.431 1.00 49.94 93 SER A C 1
ATOM 678 O O . SER A 1 93 ? 27.844 17.848 -34.837 1.00 49.94 93 SER A O 1
ATOM 680 N N . ALA A 1 94 ? 29.277 18.986 -36.086 1.00 52.34 94 ALA A N 1
ATOM 681 C CA . ALA A 1 94 ? 30.326 17.955 -36.088 1.00 52.34 94 ALA A CA 1
ATOM 682 C C . ALA A 1 94 ? 30.770 17.478 -34.675 1.00 52.34 94 ALA A C 1
ATOM 684 O O . ALA A 1 94 ? 31.420 16.443 -34.547 1.00 52.34 94 ALA A O 1
ATOM 685 N N . GLY A 1 95 ? 30.358 18.173 -33.606 1.00 54.25 95 GLY A N 1
ATOM 686 C CA . GLY A 1 95 ? 30.428 17.690 -32.227 1.00 54.25 95 GLY A CA 1
ATOM 687 C C . GLY A 1 95 ? 29.511 16.499 -31.904 1.00 54.25 95 GLY A C 1
ATOM 688 O O . GLY A 1 95 ? 29.808 15.780 -30.965 1.00 54.25 95 GLY A O 1
ATOM 689 N N . ALA A 1 96 ? 28.451 16.228 -32.669 1.00 51.53 96 ALA A N 1
ATOM 690 C CA . ALA A 1 96 ? 27.526 15.108 -32.450 1.00 51.53 96 ALA A CA 1
ATOM 691 C C . ALA A 1 96 ? 27.969 13.797 -33.126 1.00 51.53 96 ALA A C 1
ATOM 693 O O . ALA A 1 96 ? 27.506 12.733 -32.735 1.00 51.53 96 ALA A O 1
ATOM 694 N N . ILE A 1 97 ? 28.869 13.866 -34.117 1.00 51.22 97 ILE A N 1
ATOM 695 C CA . ILE A 1 97 ? 29.385 12.687 -34.841 1.00 51.22 97 ILE A CA 1
ATOM 696 C C . ILE A 1 97 ? 30.699 12.186 -34.216 1.00 51.22 97 ILE A C 1
ATOM 698 O O . I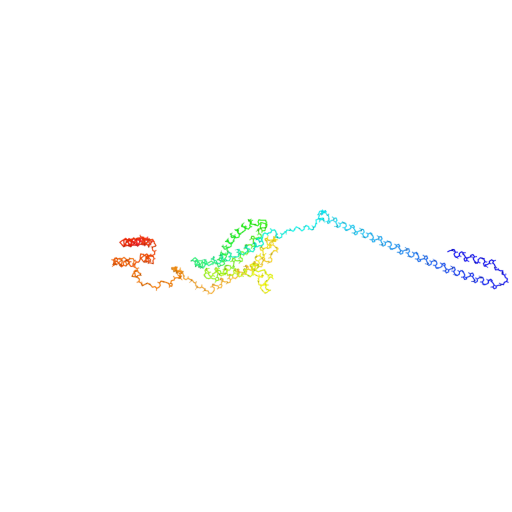LE A 1 97 ? 30.934 10.984 -34.159 1.00 51.22 97 ILE A O 1
ATOM 702 N N . ALA A 1 98 ? 31.537 13.089 -33.691 1.00 53.84 98 ALA A N 1
ATOM 703 C CA . ALA A 1 98 ? 32.715 12.725 -32.893 1.00 53.84 98 ALA A CA 1
ATOM 704 C C . ALA A 1 98 ? 32.381 12.431 -31.418 1.00 53.84 98 ALA A C 1
ATOM 706 O O . ALA A 1 98 ? 33.218 11.903 -30.687 1.00 53.84 98 ALA A O 1
ATOM 707 N N . SER A 1 99 ? 31.161 12.753 -30.981 1.00 55.16 99 SER A N 1
ATOM 708 C CA . SER A 1 99 ? 30.651 12.282 -29.701 1.00 55.16 99 SER A CA 1
ATOM 709 C C . SER A 1 99 ? 30.019 10.910 -29.927 1.00 55.16 99 SER A C 1
ATOM 711 O O . SER A 1 99 ? 29.023 10.844 -30.650 1.00 55.16 99 SER A O 1
ATOM 713 N N . PRO A 1 100 ? 30.534 9.812 -29.328 1.00 59.94 100 PRO A N 1
ATOM 714 C CA . PRO A 1 100 ? 29.755 8.575 -29.240 1.00 59.94 100 PRO A CA 1
ATOM 715 C C . PRO A 1 100 ? 28.379 8.948 -28.699 1.00 59.94 100 PRO A C 1
ATOM 717 O O . PRO A 1 100 ? 28.332 9.901 -27.917 1.00 59.94 100 PRO A O 1
ATOM 720 N N . VAL A 1 101 ? 27.306 8.253 -29.130 1.00 52.81 101 VAL A N 1
ATOM 721 C CA . VAL A 1 101 ? 25.928 8.444 -28.634 1.00 52.81 101 VAL A CA 1
ATOM 722 C C . VAL A 1 101 ? 26.035 8.983 -27.225 1.00 52.81 101 VAL A C 1
ATOM 724 O O . VAL A 1 101 ? 26.482 8.256 -26.335 1.00 52.81 101 VAL A O 1
ATOM 727 N N . SER A 1 102 ? 25.758 10.280 -27.049 1.00 46.75 102 SER A N 1
ATOM 728 C CA . SER A 1 102 ? 25.778 10.879 -25.725 1.00 46.75 102 SER A CA 1
ATOM 729 C C . SER A 1 102 ? 24.500 10.373 -25.089 1.00 46.75 102 SER A C 1
ATOM 731 O O . SER A 1 102 ? 23.489 11.063 -24.981 1.00 46.75 102 SER A O 1
ATOM 733 N N . THR A 1 103 ? 24.509 9.077 -24.773 1.00 53.62 103 THR A N 1
ATOM 734 C CA . THR A 1 103 ? 23.662 8.506 -23.769 1.00 53.62 103 THR A CA 1
ATOM 735 C C . THR A 1 103 ? 24.008 9.363 -22.582 1.00 53.62 103 THR A C 1
ATOM 737 O O . THR A 1 103 ? 25.086 9.242 -21.996 1.00 53.62 103 THR A O 1
ATOM 740 N N . LEU A 1 104 ? 23.114 10.293 -22.274 1.00 48.50 104 LEU A N 1
ATOM 741 C CA . LEU A 1 104 ? 23.063 10.879 -20.963 1.00 48.50 104 LEU A CA 1
ATOM 742 C C . LEU A 1 104 ? 22.655 9.701 -20.085 1.00 48.50 104 LEU A C 1
ATOM 744 O O . LEU A 1 104 ? 21.475 9.469 -19.827 1.00 48.50 104 LEU A O 1
ATOM 748 N N . ILE A 1 105 ? 23.652 8.876 -19.748 1.00 53.84 105 ILE A N 1
ATOM 749 C CA . ILE A 1 105 ? 23.565 7.821 -18.763 1.00 53.84 105 ILE A CA 1
ATOM 750 C C . ILE A 1 105 ? 23.358 8.620 -17.494 1.00 53.84 105 ILE A C 1
ATOM 752 O O . ILE A 1 105 ? 24.305 8.984 -16.806 1.00 53.84 105 ILE A O 1
ATOM 756 N N . LYS A 1 106 ? 22.101 8.981 -17.228 1.00 52.31 106 LYS A N 1
ATOM 757 C CA . LYS A 1 106 ? 21.681 9.211 -15.865 1.00 52.31 106 LYS A CA 1
ATOM 758 C C . LYS A 1 106 ? 21.866 7.845 -15.237 1.00 52.31 106 LYS A C 1
ATOM 760 O O . LYS A 1 106 ? 21.124 6.929 -15.603 1.00 52.31 106 LYS A O 1
ATOM 765 N N . PRO A 1 107 ? 22.870 7.649 -14.374 1.00 48.50 107 PRO A N 1
ATOM 766 C CA . PRO A 1 107 ? 22.881 6.428 -13.614 1.00 48.50 107 PRO A CA 1
ATOM 767 C C . PRO A 1 107 ? 21.537 6.392 -12.888 1.00 48.50 107 PRO A C 1
ATOM 769 O O . PRO A 1 107 ? 21.180 7.339 -12.187 1.00 48.50 107 PRO A O 1
ATOM 772 N N . VAL A 1 108 ? 20.785 5.300 -13.047 1.00 54.91 108 VAL A N 1
ATOM 773 C CA . VAL A 1 108 ? 19.617 5.027 -12.188 1.00 54.91 108 VAL A CA 1
ATOM 774 C C . VAL A 1 108 ? 20.055 5.052 -10.709 1.00 54.91 108 VAL A C 1
ATOM 776 O O . VAL A 1 108 ? 19.250 5.234 -9.802 1.00 54.91 108 VAL A O 1
ATOM 779 N N . THR A 1 109 ? 21.368 4.952 -10.464 1.00 46.34 109 THR A N 1
ATOM 780 C CA . THR A 1 109 ? 21.997 5.042 -9.160 1.00 46.34 109 THR A CA 1
ATOM 781 C C . THR A 1 109 ? 23.416 5.643 -9.221 1.00 46.34 109 THR A C 1
ATOM 783 O O . THR A 1 109 ? 24.382 4.951 -9.525 1.00 46.34 109 THR A O 1
ATOM 786 N N . THR A 1 110 ? 23.572 6.912 -8.827 1.00 48.47 110 THR A N 1
ATOM 787 C CA . THR A 1 110 ? 24.618 7.295 -7.846 1.00 48.47 110 THR A CA 1
ATOM 788 C C . THR A 1 110 ? 24.034 7.225 -6.428 1.00 48.47 110 THR A C 1
ATOM 790 O O . THR A 1 110 ? 24.341 8.047 -5.566 1.00 48.47 110 THR A O 1
ATOM 793 N N . GLN A 1 111 ? 23.068 6.331 -6.216 1.00 57.88 111 GLN A N 1
ATOM 794 C CA . GLN A 1 111 ? 22.260 6.276 -5.013 1.00 57.88 111 GLN A CA 1
ATOM 795 C C . GLN A 1 111 ? 22.940 5.338 -4.025 1.00 57.88 111 GLN A C 1
ATOM 797 O O . GLN A 1 111 ? 23.331 4.222 -4.360 1.00 57.88 111 GLN A O 1
ATOM 802 N N . SER A 1 112 ? 23.057 5.790 -2.782 1.00 68.94 112 SER A N 1
ATOM 803 C CA . SER A 1 112 ? 23.294 4.888 -1.659 1.00 68.94 112 SER A CA 1
ATOM 804 C C . SER A 1 112 ? 22.242 3.768 -1.689 1.00 68.94 112 SER A C 1
ATOM 806 O O . SER A 1 112 ? 21.110 4.015 -2.106 1.00 68.94 112 SER A O 1
ATOM 808 N N . TYR A 1 113 ? 22.568 2.554 -1.228 1.00 76.06 113 TYR A N 1
ATOM 809 C CA . TYR A 1 113 ? 21.610 1.439 -1.075 1.00 76.06 113 TYR A CA 1
ATOM 810 C C . TYR A 1 113 ? 20.289 1.890 -0.416 1.00 76.06 113 TYR A C 1
ATOM 812 O O . TYR A 1 113 ? 19.197 1.458 -0.790 1.00 76.06 113 TYR A O 1
ATOM 820 N N . LEU A 1 114 ? 20.399 2.865 0.491 1.00 76.56 114 LEU A N 1
ATOM 821 C CA . LEU A 1 114 ? 19.299 3.583 1.124 1.00 76.56 114 LEU A CA 1
ATOM 822 C C . LEU A 1 114 ? 18.276 4.162 0.122 1.00 76.56 114 LEU A C 1
ATOM 824 O O . LEU A 1 114 ? 17.083 4.052 0.368 1.00 76.56 114 LEU A O 1
ATOM 828 N N . GLY A 1 115 ? 18.699 4.743 -1.005 1.00 79.25 115 GLY A N 1
ATOM 829 C CA . GLY A 1 115 ? 17.808 5.362 -1.999 1.00 79.25 115 GLY A CA 1
ATOM 830 C C . GLY A 1 115 ? 17.031 4.383 -2.855 1.00 79.25 115 GLY A C 1
ATOM 831 O O . GLY A 1 115 ? 15.891 4.656 -3.220 1.00 79.25 115 GLY A O 1
ATOM 832 N N . TYR A 1 116 ? 17.594 3.204 -3.098 1.00 81.56 116 TYR A N 1
ATOM 833 C CA . TYR A 1 116 ? 16.867 2.122 -3.753 1.00 81.56 116 TYR A CA 1
ATOM 834 C C . TYR A 1 116 ? 15.850 1.461 -2.807 1.00 81.56 116 TYR A C 1
ATOM 836 O O . TYR A 1 116 ? 14.746 1.115 -3.221 1.00 81.56 116 TYR A O 1
ATOM 844 N N . MET A 1 117 ? 16.194 1.336 -1.522 1.00 85.94 117 MET A N 1
ATOM 845 C CA . MET A 1 117 ? 15.294 0.822 -0.481 1.00 85.94 117 MET A CA 1
ATOM 846 C C . MET A 1 117 ? 14.249 1.844 -0.024 1.00 85.94 117 MET A C 1
ATOM 848 O O . MET A 1 117 ? 13.236 1.472 0.563 1.00 85.94 117 MET A O 1
ATOM 852 N N . PHE A 1 118 ? 14.466 3.130 -0.292 1.00 87.38 118 PHE A N 1
ATOM 853 C CA . PHE A 1 118 ? 13.641 4.200 0.247 1.00 87.38 118 PHE A CA 1
ATOM 854 C C . PHE A 1 118 ? 12.144 4.067 -0.089 1.00 87.38 118 PHE A C 1
ATOM 856 O O . PHE A 1 118 ? 11.362 4.066 0.864 1.00 87.38 118 PHE A O 1
ATOM 863 N N . PRO A 1 119 ? 11.710 3.870 -1.356 1.00 90.12 119 PRO A N 1
ATOM 864 C CA . PRO A 1 119 ? 10.291 3.692 -1.688 1.00 90.12 119 PRO A CA 1
ATOM 865 C C . PRO A 1 119 ? 9.635 2.536 -0.924 1.00 90.12 119 PRO A C 1
ATOM 867 O O . PRO A 1 119 ? 8.486 2.641 -0.491 1.00 90.12 119 PRO A O 1
ATOM 870 N N . ILE A 1 120 ? 10.384 1.453 -0.703 1.00 92.38 120 ILE A N 1
ATOM 871 C CA . ILE A 1 120 ? 9.931 0.295 0.068 1.00 92.38 120 ILE A CA 1
ATOM 872 C C . ILE A 1 120 ? 9.687 0.701 1.524 1.00 92.38 120 ILE A C 1
ATOM 874 O O . ILE A 1 120 ? 8.615 0.437 2.068 1.00 92.38 120 ILE A O 1
ATOM 878 N N . LEU A 1 121 ? 10.653 1.385 2.144 1.00 92.06 121 LEU A N 1
ATOM 879 C CA . LEU A 1 121 ? 10.585 1.799 3.547 1.00 92.06 121 LEU A CA 1
ATOM 880 C C . LEU A 1 121 ? 9.433 2.771 3.815 1.00 92.06 121 LEU A C 1
ATOM 882 O O . LEU A 1 121 ? 8.694 2.586 4.784 1.00 92.06 121 LEU A O 1
ATOM 886 N N . ILE A 1 122 ? 9.241 3.784 2.965 1.00 93.31 122 ILE A N 1
ATOM 887 C CA . ILE A 1 122 ? 8.138 4.736 3.151 1.00 93.31 122 ILE A CA 1
ATOM 888 C C . ILE A 1 122 ? 6.774 4.072 2.907 1.00 93.31 122 ILE A C 1
ATOM 890 O O . ILE A 1 122 ? 5.834 4.357 3.649 1.00 93.31 122 ILE A O 1
ATOM 894 N N . THR A 1 123 ? 6.666 3.130 1.962 1.00 95.75 123 THR A N 1
ATOM 895 C CA . THR A 1 123 ? 5.433 2.348 1.749 1.00 95.75 123 THR A CA 1
ATOM 896 C C . THR A 1 123 ? 5.135 1.469 2.962 1.00 95.75 123 THR A C 1
ATOM 898 O O . THR A 1 123 ? 4.016 1.480 3.470 1.00 95.75 123 THR A O 1
ATOM 901 N N . MET A 1 124 ? 6.144 0.757 3.474 1.00 95.88 124 MET A N 1
ATOM 902 C CA . MET A 1 124 ? 6.048 -0.078 4.675 1.00 95.88 124 MET A CA 1
ATOM 903 C C . MET A 1 124 ? 5.584 0.725 5.883 1.00 95.88 124 MET A C 1
ATOM 905 O O . MET A 1 124 ? 4.643 0.324 6.568 1.00 95.88 124 MET A O 1
ATOM 909 N N . LEU A 1 125 ? 6.208 1.873 6.133 1.00 95.44 125 LEU A N 1
ATOM 910 C CA . LEU A 1 125 ? 5.877 2.686 7.294 1.00 95.44 125 LEU A CA 1
ATOM 911 C C . LEU A 1 125 ? 4.496 3.350 7.152 1.00 95.44 125 LEU A C 1
ATOM 913 O O . LEU A 1 125 ? 3.751 3.440 8.128 1.00 95.44 125 LEU A O 1
ATOM 917 N N . THR A 1 126 ? 4.114 3.746 5.933 1.00 96.75 126 THR A N 1
ATOM 918 C CA . THR A 1 126 ? 2.761 4.249 5.637 1.00 96.75 126 THR A CA 1
ATOM 919 C C . THR A 1 126 ? 1.707 3.167 5.869 1.00 96.75 126 THR A C 1
ATOM 921 O O . THR A 1 126 ? 0.696 3.446 6.511 1.00 96.75 126 THR A O 1
ATOM 924 N N . MET A 1 127 ? 1.957 1.930 5.420 1.00 97.56 127 MET A N 1
ATOM 925 C CA . MET A 1 127 ? 1.081 0.780 5.662 1.00 97.56 127 MET A CA 1
ATOM 926 C C . MET A 1 127 ? 0.904 0.525 7.158 1.00 97.56 127 MET A C 1
ATOM 928 O O . MET A 1 127 ? -0.220 0.582 7.651 1.00 97.56 127 MET A O 1
ATOM 932 N N . PHE A 1 128 ? 1.996 0.251 7.880 1.00 97.00 128 PHE A N 1
ATOM 933 C CA . PHE A 1 128 ? 1.914 -0.161 9.283 1.00 97.00 128 PHE A CA 1
ATOM 934 C C . PHE A 1 128 ? 1.195 0.878 10.136 1.00 97.00 128 PHE A C 1
ATOM 936 O O . PHE A 1 128 ? 0.288 0.528 10.888 1.00 97.00 128 PHE A O 1
ATOM 943 N N . ILE A 1 129 ? 1.558 2.153 9.994 1.00 96.19 129 ILE A N 1
ATOM 944 C CA . ILE A 1 129 ? 0.947 3.198 10.810 1.00 96.19 129 ILE A CA 1
ATOM 945 C C . ILE A 1 129 ? -0.519 3.409 10.416 1.00 96.19 129 ILE A C 1
ATOM 947 O O . ILE A 1 129 ? -1.363 3.466 11.305 1.00 96.19 129 ILE A O 1
ATOM 951 N N . SER A 1 130 ? -0.856 3.433 9.120 1.00 97.31 130 SER A N 1
ATOM 952 C CA . SER A 1 130 ? -2.250 3.628 8.686 1.00 97.31 130 SER A CA 1
ATOM 953 C C . SER A 1 130 ? -3.166 2.486 9.141 1.00 97.31 130 SER A C 1
ATOM 955 O O . SER A 1 130 ? -4.271 2.750 9.618 1.00 97.31 130 SER A O 1
ATOM 957 N N . VAL A 1 131 ? -2.712 1.228 9.052 1.00 97.94 131 VAL A N 1
ATOM 958 C CA . VAL A 1 131 ? -3.494 0.065 9.512 1.00 97.94 131 VAL A CA 1
ATOM 959 C C . VAL A 1 131 ? -3.651 0.090 11.035 1.00 97.94 131 VAL A C 1
ATOM 961 O O . VAL A 1 131 ? -4.766 -0.076 11.535 1.00 97.94 131 VAL A O 1
ATOM 964 N N . VAL A 1 132 ? -2.561 0.305 11.781 1.00 96.31 132 VAL A N 1
ATOM 965 C CA . VAL A 1 132 ? -2.582 0.279 13.253 1.00 96.31 132 VAL A CA 1
ATOM 966 C C . VAL A 1 132 ? -3.405 1.436 13.811 1.00 96.31 132 VAL A C 1
ATOM 968 O O . VAL A 1 132 ? -4.304 1.193 14.609 1.00 96.31 132 VAL A O 1
ATOM 971 N N . PHE A 1 133 ? -3.171 2.674 13.365 1.00 94.88 133 PHE A N 1
ATOM 972 C CA . PHE A 1 133 ? -3.940 3.835 13.824 1.00 94.88 133 PHE A CA 1
ATOM 973 C C . PHE A 1 133 ? -5.426 3.681 13.540 1.00 94.88 133 PHE A C 1
ATOM 975 O O . PHE A 1 133 ? -6.248 3.921 14.425 1.00 94.88 133 PHE A O 1
ATOM 982 N N . SER A 1 134 ? -5.766 3.207 12.344 1.00 96.62 134 SER A N 1
ATOM 983 C CA . SER A 1 134 ? -7.160 3.021 11.981 1.00 96.62 134 SER A CA 1
ATOM 984 C C . SER A 1 134 ? -7.846 1.927 12.785 1.00 96.62 134 SER A C 1
ATOM 986 O O . SER A 1 134 ? -8.949 2.145 13.293 1.00 96.62 134 SER A O 1
ATOM 988 N N . THR A 1 135 ? -7.161 0.806 13.008 1.00 96.56 135 THR A N 1
ATOM 989 C CA . THR A 1 135 ? -7.658 -0.270 13.873 1.00 96.56 135 THR A CA 1
ATOM 990 C C . THR A 1 135 ? -7.882 0.231 15.301 1.00 96.56 135 THR A C 1
ATOM 992 O O . THR A 1 135 ? -8.958 0.021 15.869 1.00 96.56 135 THR A O 1
ATOM 995 N N . THR A 1 136 ? -6.899 0.935 15.872 1.00 93.62 136 THR A N 1
ATOM 996 C CA . THR A 1 136 ? -6.966 1.466 17.238 1.00 93.62 136 THR A CA 1
ATOM 997 C C . THR A 1 136 ? -8.100 2.472 17.388 1.00 93.62 136 THR A C 1
ATOM 999 O O . THR A 1 136 ? -8.922 2.308 18.282 1.00 93.62 136 THR A O 1
ATOM 1002 N N . ILE A 1 137 ? -8.220 3.456 16.488 1.00 93.50 137 ILE A N 1
ATOM 1003 C CA . ILE A 1 137 ? -9.279 4.478 16.550 1.00 93.50 137 ILE A CA 1
ATOM 1004 C C . ILE A 1 137 ? -10.671 3.839 16.557 1.00 93.50 137 ILE A C 1
ATOM 1006 O O . ILE A 1 137 ? -11.503 4.199 17.390 1.00 93.50 137 ILE A O 1
ATOM 1010 N N . ILE A 1 138 ? -10.925 2.861 15.681 1.00 92.88 138 ILE A N 1
ATOM 1011 C CA . ILE A 1 138 ? -12.229 2.186 15.620 1.00 92.88 138 ILE A CA 1
ATOM 1012 C C . ILE A 1 138 ? -12.530 1.426 16.916 1.00 92.88 138 ILE A C 1
ATOM 1014 O O . ILE A 1 138 ? -13.668 1.428 17.385 1.00 92.88 138 ILE A O 1
ATOM 1018 N N . ILE A 1 139 ? -11.535 0.791 17.532 1.00 91.88 139 ILE A N 1
ATOM 1019 C CA . ILE A 1 139 ? -11.759 0.013 18.757 1.00 91.88 139 ILE A CA 1
ATOM 1020 C C . ILE A 1 139 ? -11.891 0.899 19.977 1.00 91.88 139 ILE A C 1
ATOM 1022 O O . ILE A 1 139 ? -12.760 0.646 20.811 1.00 91.88 139 ILE A O 1
ATOM 1026 N N . THR A 1 140 ? -11.070 1.938 20.082 1.00 89.69 140 THR A N 1
ATOM 1027 C CA . THR A 1 140 ? -11.211 2.940 21.134 1.00 89.69 140 THR A CA 1
ATOM 1028 C C . THR A 1 140 ? -12.597 3.577 21.062 1.00 89.69 140 THR A C 1
ATOM 1030 O O . THR A 1 140 ? -13.248 3.710 22.096 1.00 89.69 140 THR A O 1
ATOM 1033 N N . GLU A 1 141 ? -13.100 3.870 19.858 1.00 88.94 141 GLU A N 1
ATOM 1034 C CA . GLU A 1 141 ? -14.468 4.353 19.663 1.00 88.94 141 GLU A CA 1
ATOM 1035 C C . GLU A 1 141 ? -15.499 3.310 20.111 1.00 88.94 141 GLU A C 1
ATOM 1037 O O . GLU A 1 141 ? -16.367 3.646 20.906 1.00 88.94 141 GLU A O 1
ATOM 1042 N N . LYS A 1 142 ? -15.377 2.037 19.698 1.00 85.94 142 LYS A N 1
ATOM 1043 C CA . LYS A 1 142 ? -16.288 0.945 20.114 1.00 85.94 142 LYS A CA 1
ATOM 1044 C C . LYS A 1 142 ? -16.314 0.715 21.630 1.00 85.94 142 LYS A C 1
ATOM 1046 O O . LYS A 1 142 ? -17.349 0.338 22.174 1.00 85.94 142 LYS A O 1
ATOM 1051 N N . ARG A 1 143 ? -15.180 0.902 22.312 1.00 84.19 143 ARG A N 1
ATOM 1052 C CA . ARG A 1 143 ? -15.037 0.696 23.766 1.00 84.19 143 ARG A CA 1
ATOM 1053 C C . ARG A 1 143 ? -15.378 1.934 24.589 1.00 84.19 143 ARG A C 1
ATOM 1055 O O . ARG A 1 143 ? -15.579 1.823 25.799 1.00 84.19 143 ARG A O 1
ATOM 1062 N N . SER A 1 144 ? -15.408 3.108 23.968 1.00 84.75 144 SER A N 1
ATOM 1063 C CA . SER A 1 144 ? -15.725 4.357 24.647 1.00 84.75 144 SER A CA 1
ATOM 1064 C C . SER A 1 144 ? -17.169 4.353 25.144 1.00 84.75 144 SER A C 1
ATOM 1066 O O . SER A 1 144 ? -18.086 3.919 24.449 1.00 84.75 144 SER A O 1
ATOM 1068 N N . SER A 1 145 ? -17.414 4.927 26.323 1.00 77.12 145 SER A N 1
ATOM 1069 C CA . SER A 1 145 ? -18.780 5.147 26.822 1.00 77.12 145 SER A CA 1
ATOM 1070 C C . SER A 1 145 ? -19.597 6.074 25.909 1.00 77.12 145 SER A C 1
ATOM 1072 O O . SER A 1 145 ? -20.829 6.058 25.940 1.00 77.12 145 SER A O 1
ATOM 1074 N N . ALA A 1 146 ? -18.925 6.859 25.059 1.00 82.25 146 ALA A N 1
ATOM 1075 C CA . ALA A 1 146 ? -19.560 7.676 24.033 1.00 82.25 146 ALA A CA 1
ATOM 1076 C C . ALA A 1 146 ? -20.144 6.849 22.872 1.00 82.25 146 ALA A C 1
ATOM 1078 O O . ALA A 1 146 ? -21.050 7.340 22.202 1.00 82.25 146 ALA A O 1
ATOM 1079 N N . HIS A 1 147 ? -19.711 5.598 22.676 1.00 81.00 147 HIS A N 1
ATOM 1080 C CA . HIS A 1 147 ? -20.177 4.740 21.583 1.00 81.00 147 HIS A CA 1
ATOM 1081 C C . HIS A 1 147 ? -21.693 4.545 21.601 1.00 81.00 147 HIS A C 1
ATOM 1083 O O . HIS A 1 147 ? -22.370 4.720 20.589 1.00 81.00 147 HIS A O 1
ATOM 1089 N N . PHE A 1 148 ? -22.238 4.250 22.786 1.00 78.81 148 PHE A N 1
ATOM 1090 C CA . PHE A 1 148 ? -23.674 4.066 22.971 1.00 78.81 148 PHE A CA 1
ATOM 1091 C C . PHE A 1 148 ? -24.447 5.340 22.612 1.00 78.81 148 PHE A C 1
ATOM 1093 O O . PHE A 1 148 ? -25.440 5.277 21.895 1.00 78.81 148 PHE A O 1
ATOM 1100 N N . ARG A 1 149 ? -23.945 6.511 23.033 1.00 83.62 149 ARG A N 1
ATOM 1101 C CA . ARG A 1 149 ? -24.539 7.820 22.702 1.00 83.62 149 ARG A CA 1
ATOM 1102 C C . ARG A 1 149 ? -24.499 8.108 21.198 1.00 83.62 149 ARG A C 1
ATOM 1104 O O . ARG A 1 149 ? -25.456 8.656 20.655 1.00 83.62 149 ARG A O 1
ATOM 1111 N N . ASN A 1 150 ? -23.417 7.720 20.532 1.00 82.31 150 ASN A N 1
ATOM 1112 C CA . ASN A 1 150 ? -23.255 7.885 19.093 1.00 82.31 150 ASN A CA 1
ATOM 1113 C C . ASN A 1 150 ? -24.230 6.985 18.312 1.00 82.31 150 ASN A C 1
ATOM 1115 O O . ASN A 1 150 ? -24.890 7.469 17.398 1.00 82.31 150 ASN A O 1
ATOM 1119 N N . ILE A 1 151 ? -24.425 5.728 18.725 1.00 79.12 151 ILE A N 1
ATOM 1120 C CA . ILE A 1 151 ? -25.337 4.786 18.047 1.00 79.12 151 ILE A CA 1
ATOM 1121 C C . ILE A 1 151 ? -26.822 5.154 18.202 1.00 79.12 151 ILE A C 1
ATOM 1123 O O . ILE A 1 151 ? -27.595 4.929 17.274 1.00 79.12 151 ILE A O 1
ATOM 1127 N N . ILE A 1 152 ? -27.244 5.703 19.348 1.00 84.19 152 ILE A N 1
ATOM 1128 C CA . ILE A 1 152 ? -28.658 6.079 19.575 1.00 84.19 152 ILE A CA 1
ATOM 1129 C C . ILE A 1 152 ? -29.063 7.386 18.878 1.00 84.19 152 ILE A C 1
ATOM 1131 O O . ILE A 1 152 ? -30.247 7.717 18.827 1.00 84.19 152 ILE A O 1
ATOM 1135 N N . THR A 1 153 ? -28.097 8.150 18.369 1.00 85.56 153 THR A N 1
ATOM 1136 C CA . THR A 1 153 ? -28.374 9.379 17.619 1.00 85.56 153 THR A CA 1
ATOM 1137 C C . THR A 1 153 ? -28.918 9.000 16.233 1.00 85.56 153 THR A C 1
ATOM 1139 O O . THR A 1 153 ? -28.405 8.051 15.640 1.00 85.56 153 THR A O 1
ATOM 1142 N N . PRO A 1 154 ? -29.920 9.709 15.667 1.00 83.00 154 PRO A N 1
ATOM 1143 C CA . PRO A 1 154 ? -30.478 9.419 14.338 1.00 83.00 154 PRO A CA 1
ATOM 1144 C C . PRO A 1 154 ? -29.529 9.831 13.192 1.00 83.00 154 PRO A C 1
ATOM 1146 O O . PRO A 1 154 ? -29.934 10.459 12.214 1.00 83.00 154 PRO A O 1
ATOM 1149 N N . THR A 1 155 ? -28.245 9.507 13.316 1.00 84.62 155 THR A N 1
ATOM 1150 C CA . THR A 1 155 ? -27.204 9.783 12.329 1.00 84.62 155 THR A CA 1
ATOM 1151 C C . THR A 1 155 ? -27.025 8.561 11.433 1.00 84.62 155 THR A C 1
ATOM 1153 O O . THR A 1 155 ? -27.025 7.423 11.902 1.00 84.62 155 THR A O 1
ATOM 1156 N N . ARG A 1 156 ? -26.855 8.781 10.127 1.00 84.31 156 ARG A N 1
ATOM 1157 C CA . ARG A 1 156 ? -26.589 7.699 9.165 1.00 84.31 156 ARG A CA 1
ATOM 1158 C C . ARG A 1 156 ? -25.238 7.033 9.456 1.00 84.31 156 ARG A C 1
ATOM 1160 O O . ARG A 1 156 ? -24.274 7.717 9.786 1.00 84.31 156 ARG A O 1
ATOM 1167 N N . GLU A 1 157 ? -25.151 5.718 9.266 1.00 80.50 157 GLU A N 1
ATOM 1168 C CA . GLU A 1 157 ? -23.919 4.926 9.465 1.00 80.50 157 GLU A CA 1
ATOM 1169 C C . GLU A 1 157 ? -22.757 5.418 8.602 1.00 80.50 157 GLU A C 1
ATOM 1171 O O . GLU A 1 157 ? -21.623 5.516 9.071 1.00 80.50 157 GLU A O 1
ATOM 1176 N N . ASP A 1 158 ? -23.072 5.807 7.367 1.00 86.00 158 ASP A N 1
ATOM 1177 C CA . ASP A 1 158 ? -22.138 6.360 6.389 1.00 86.00 158 ASP A CA 1
ATOM 1178 C C . ASP A 1 158 ? -21.345 7.539 6.980 1.00 86.00 158 ASP A C 1
ATOM 1180 O O . ASP A 1 158 ? -20.165 7.710 6.680 1.00 86.00 158 ASP A O 1
ATOM 1184 N N . VAL A 1 159 ? -21.971 8.330 7.862 1.00 89.44 159 VAL A N 1
ATOM 1185 C CA . VAL A 1 159 ? -21.348 9.488 8.518 1.00 89.44 159 VAL A CA 1
ATOM 1186 C C . VAL A 1 159 ? -20.316 9.046 9.553 1.00 89.44 159 VAL A C 1
ATOM 1188 O O . VAL A 1 159 ? -19.250 9.650 9.629 1.00 89.44 159 VAL A O 1
ATOM 1191 N N . PHE A 1 160 ? -20.579 7.978 10.311 1.00 86.62 160 PHE A N 1
ATOM 1192 C CA . PHE A 1 160 ? -19.611 7.439 11.272 1.00 86.62 160 PHE A CA 1
ATOM 1193 C C . PHE A 1 160 ? -18.395 6.838 10.569 1.00 86.62 160 PHE A C 1
ATOM 1195 O O . PHE A 1 160 ? -17.264 7.128 10.955 1.00 86.62 160 PHE A O 1
ATOM 1202 N N . ILE A 1 161 ? -18.621 6.057 9.507 1.00 89.31 161 ILE A N 1
ATOM 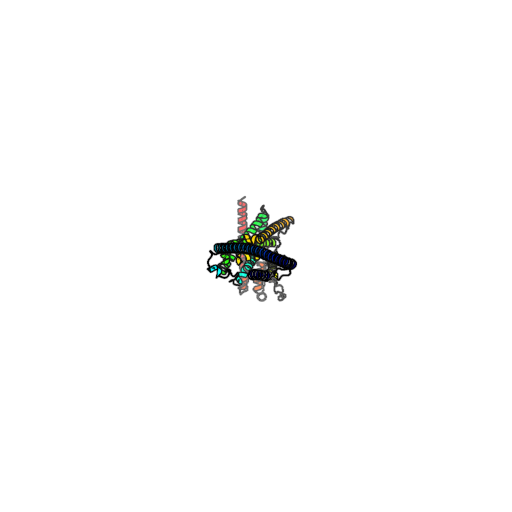1203 C CA . ILE A 1 161 ? -17.539 5.452 8.716 1.00 89.31 161 ILE A CA 1
ATOM 1204 C C . ILE A 1 161 ? -16.699 6.551 8.057 1.00 89.31 161 ILE A C 1
ATOM 1206 O O . ILE A 1 161 ? -15.474 6.546 8.171 1.00 89.31 161 ILE A O 1
ATOM 1210 N N . THR A 1 162 ? -17.349 7.526 7.414 1.00 92.69 162 THR A N 1
ATOM 1211 C CA . THR A 1 162 ? -16.656 8.637 6.745 1.00 92.69 162 THR A CA 1
ATOM 1212 C C . THR A 1 162 ? -15.928 9.528 7.749 1.00 92.69 162 THR A C 1
ATOM 1214 O O . THR A 1 162 ? -14.810 9.955 7.478 1.00 92.69 162 THR A O 1
ATOM 1217 N N . GLY A 1 163 ? -16.516 9.775 8.923 1.00 92.50 163 GLY A N 1
ATOM 1218 C CA . GLY A 1 163 ? -15.881 10.525 10.005 1.00 92.50 163 GLY A CA 1
ATOM 1219 C C . GLY A 1 163 ? -14.622 9.829 10.516 1.00 92.50 163 GLY A C 1
ATOM 1220 O O . GLY A 1 163 ? -13.560 10.446 10.555 1.00 92.50 163 GLY A O 1
ATOM 1221 N N . ALA A 1 164 ? -14.707 8.529 10.811 1.00 90.94 164 ALA A N 1
ATOM 1222 C CA . ALA A 1 164 ? -13.552 7.742 11.235 1.00 90.94 164 ALA A CA 1
ATOM 1223 C C . ALA A 1 164 ? -12.466 7.679 10.150 1.00 90.94 164 ALA A C 1
ATOM 1225 O O . ALA A 1 164 ? -11.281 7.832 10.452 1.00 90.94 164 ALA A O 1
ATOM 1226 N N . TYR A 1 165 ? -12.855 7.499 8.885 1.00 95.62 165 TYR A N 1
ATOM 1227 C CA . TYR A 1 165 ? -11.938 7.552 7.748 1.00 95.62 165 TYR A CA 1
ATOM 1228 C C . TYR A 1 165 ? -11.241 8.914 7.645 1.00 95.62 165 TYR A C 1
ATOM 1230 O O . TYR A 1 165 ? -10.020 8.965 7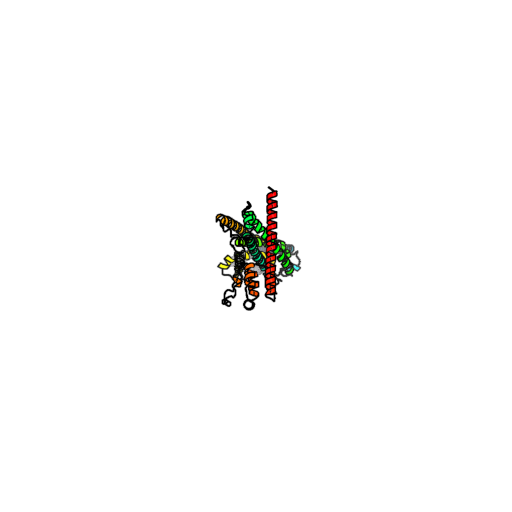.530 1.00 95.62 165 TYR A O 1
ATOM 1238 N N . LEU A 1 166 ? -11.984 10.018 7.752 1.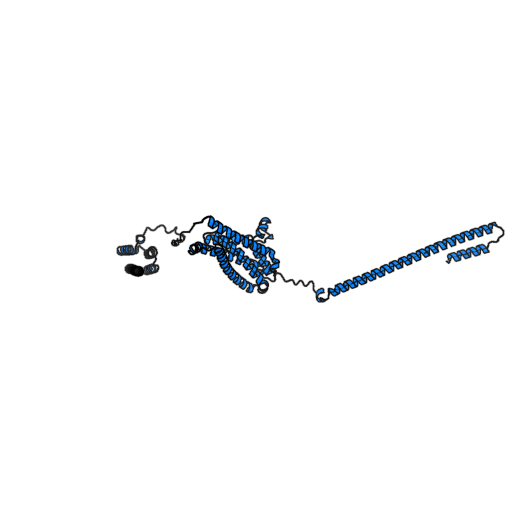00 96.44 166 LEU A N 1
ATOM 1239 C CA . LEU A 1 166 ? -11.430 11.366 7.652 1.00 96.44 166 LEU A CA 1
ATOM 1240 C C . LEU A 1 166 ? -10.477 11.678 8.815 1.00 96.44 166 LEU A C 1
ATOM 1242 O O . LEU A 1 166 ? -9.395 12.214 8.583 1.00 96.44 166 LEU A O 1
ATOM 1246 N N . THR A 1 167 ? -10.825 11.289 10.047 1.00 95.06 167 THR A N 1
ATOM 1247 C CA . THR A 1 167 ? -9.930 11.408 11.211 1.00 95.06 167 THR A CA 1
ATOM 1248 C C . THR A 1 167 ? -8.627 10.644 10.988 1.00 95.06 167 THR A C 1
ATOM 1250 O O . THR A 1 167 ? -7.547 11.178 11.240 1.00 95.06 167 THR A O 1
ATOM 1253 N N . ASN A 1 168 ? -8.714 9.422 10.460 1.00 95.25 168 ASN A N 1
ATOM 1254 C CA . ASN A 1 168 ? -7.533 8.636 10.121 1.00 95.25 168 ASN A CA 1
ATOM 1255 C C . ASN A 1 168 ? -6.710 9.273 9.003 1.00 95.25 168 ASN A C 1
ATOM 1257 O O . ASN A 1 168 ? -5.495 9.360 9.126 1.00 95.25 168 ASN A O 1
ATOM 1261 N N . MET A 1 169 ? -7.351 9.782 7.952 1.00 96.69 169 MET A N 1
ATOM 1262 C CA . MET A 1 169 ? -6.651 10.446 6.853 1.00 96.69 169 MET A CA 1
ATOM 1263 C C . MET A 1 169 ? -5.933 11.717 7.299 1.00 96.69 169 MET A C 1
ATOM 1265 O O . MET A 1 169 ? -4.848 11.993 6.792 1.00 96.69 169 MET A O 1
ATOM 1269 N N . ILE A 1 170 ? -6.472 12.469 8.264 1.00 96.56 170 ILE A N 1
ATOM 1270 C CA . ILE A 1 170 ? -5.762 13.606 8.870 1.00 96.56 170 ILE A CA 1
ATOM 1271 C C . ILE A 1 170 ? -4.489 13.114 9.569 1.00 96.56 170 ILE A C 1
ATOM 1273 O O . ILE A 1 170 ? -3.410 13.661 9.341 1.00 96.56 170 ILE A O 1
ATOM 1277 N N . LEU A 1 171 ? -4.594 12.051 10.370 1.00 94.69 171 LEU A N 1
ATOM 1278 C CA . LEU A 1 171 ? -3.460 11.495 11.106 1.00 94.69 171 LEU A CA 1
ATOM 1279 C C . LEU A 1 171 ? -2.391 10.904 10.167 1.00 94.69 171 LEU A C 1
ATOM 1281 O O . LEU A 1 171 ? -1.205 11.208 10.314 1.00 94.69 171 LEU A O 1
ATOM 1285 N N . SER A 1 172 ? -2.806 10.149 9.147 1.00 94.50 172 SER A N 1
ATOM 1286 C CA . SER A 1 172 ? -1.920 9.633 8.098 1.00 94.50 172 SER A CA 1
ATOM 1287 C C . SER A 1 172 ? -1.301 10.758 7.268 1.00 94.50 172 SER A C 1
ATOM 1289 O O . SER A 1 172 ? -0.132 10.670 6.908 1.00 94.50 172 SER A O 1
ATOM 1291 N N . SER A 1 173 ? -2.021 11.853 7.002 1.00 95.50 173 SER A N 1
ATOM 1292 C CA . SER A 1 173 ? -1.462 13.013 6.291 1.00 95.50 173 SER A CA 1
ATOM 1293 C C . SER A 1 173 ? -0.353 13.685 7.098 1.00 95.50 173 SER A C 1
ATOM 1295 O O . SER A 1 173 ? 0.695 14.003 6.539 1.00 95.50 173 SER A O 1
ATOM 1297 N N . ILE A 1 174 ? -0.538 13.850 8.413 1.00 96.25 174 ILE A N 1
ATOM 1298 C CA . ILE A 1 174 ? 0.506 14.381 9.306 1.00 96.25 174 ILE A CA 1
ATOM 1299 C C . ILE A 1 174 ? 1.747 13.485 9.254 1.00 96.25 174 ILE A C 1
ATOM 1301 O O . ILE A 1 174 ? 2.859 13.978 9.060 1.00 96.25 174 ILE A O 1
ATOM 1305 N N . GLN A 1 175 ? 1.564 12.167 9.356 1.00 95.31 175 GLN A N 1
ATOM 1306 C CA . GLN A 1 175 ? 2.664 11.213 9.231 1.00 95.31 175 GLN A CA 1
ATOM 1307 C C . GLN A 1 175 ? 3.355 11.315 7.863 1.00 95.31 175 GLN A C 1
ATOM 1309 O O . GLN A 1 175 ? 4.581 11.358 7.809 1.00 95.31 175 GLN A O 1
ATOM 1314 N N . ILE A 1 176 ? 2.600 11.373 6.763 1.00 95.25 176 ILE A N 1
ATOM 1315 C CA . ILE A 1 176 ? 3.149 11.502 5.407 1.00 95.25 176 ILE A CA 1
ATOM 1316 C C . ILE A 1 176 ? 3.972 12.786 5.281 1.00 95.25 176 ILE A C 1
ATOM 1318 O O . ILE A 1 176 ? 5.063 12.745 4.719 1.00 95.25 176 ILE A O 1
ATOM 1322 N N . VAL A 1 177 ? 3.509 13.908 5.837 1.00 94.31 177 VAL A N 1
ATOM 1323 C CA . VAL A 1 177 ? 4.266 15.170 5.839 1.00 94.31 177 VAL A CA 1
ATOM 1324 C C . VAL A 1 177 ? 5.582 15.021 6.603 1.00 94.31 177 VAL A C 1
ATOM 1326 O O . VAL A 1 177 ? 6.626 15.419 6.085 1.00 94.31 177 VAL A O 1
ATOM 1329 N N . ILE A 1 178 ? 5.564 14.402 7.788 1.00 94.06 178 ILE A N 1
ATOM 1330 C CA . ILE A 1 178 ? 6.782 14.133 8.575 1.00 94.06 178 ILE A CA 1
ATOM 1331 C C . ILE A 1 178 ? 7.743 13.239 7.781 1.00 94.06 178 ILE A C 1
ATOM 1333 O O . ILE A 1 178 ? 8.935 13.532 7.676 1.00 94.06 178 ILE A O 1
ATOM 1337 N N . MET A 1 179 ? 7.220 12.177 7.169 1.00 91.38 179 MET A N 1
ATOM 1338 C CA . MET A 1 179 ? 7.991 11.253 6.342 1.00 91.38 179 MET A CA 1
ATOM 1339 C C . MET A 1 179 ? 8.618 11.970 5.148 1.00 91.38 179 MET A C 1
ATOM 1341 O O . MET A 1 179 ? 9.820 11.846 4.928 1.00 91.38 179 MET A O 1
ATOM 1345 N N . LEU A 1 180 ? 7.851 12.770 4.405 1.00 90.62 180 LEU A N 1
ATOM 1346 C CA . LEU A 1 180 ? 8.351 13.549 3.273 1.00 90.62 180 LEU A CA 1
ATOM 1347 C C . LEU A 1 180 ? 9.401 14.573 3.700 1.00 90.62 180 LEU A C 1
ATOM 1349 O O . LEU A 1 180 ? 10.400 14.726 3.001 1.00 90.62 180 LEU A O 1
ATOM 1353 N N . PHE A 1 181 ? 9.230 15.221 4.853 1.00 90.31 181 PHE A N 1
ATOM 1354 C CA . PHE A 1 181 ? 10.221 16.149 5.392 1.00 90.31 181 PHE A CA 1
ATOM 1355 C C . PHE A 1 181 ? 11.569 15.460 5.633 1.00 90.31 181 PHE A C 1
ATOM 1357 O O . PHE A 1 181 ? 12.597 15.922 5.135 1.00 90.31 181 PHE A O 1
ATOM 1364 N N . ILE A 1 182 ? 11.560 14.303 6.307 1.00 87.88 182 ILE A N 1
ATOM 1365 C CA . ILE A 1 182 ? 12.762 13.476 6.493 1.00 87.88 182 ILE A CA 1
ATOM 1366 C C . ILE A 1 182 ? 13.344 13.101 5.125 1.00 87.88 182 ILE A C 1
ATOM 1368 O O . ILE A 1 182 ? 14.534 13.257 4.870 1.00 87.88 182 ILE A O 1
ATOM 1372 N N . SER A 1 183 ? 12.495 12.682 4.198 1.00 84.31 183 SER A N 1
ATOM 1373 C CA . SER A 1 183 ? 12.916 12.214 2.877 1.00 84.31 183 SER A CA 1
ATOM 1374 C C . SER A 1 183 ? 13.603 13.301 2.045 1.00 84.31 183 SER A C 1
ATOM 1376 O O . SER A 1 183 ? 14.613 13.040 1.390 1.00 84.31 183 SER A O 1
ATOM 1378 N N . ILE A 1 184 ? 13.108 14.539 2.102 1.00 85.50 184 ILE A N 1
ATOM 1379 C CA . ILE A 1 184 ? 13.712 15.692 1.422 1.00 85.50 184 ILE A CA 1
ATOM 1380 C C . ILE A 1 184 ? 15.121 15.971 1.964 1.00 85.50 184 ILE A C 1
ATOM 1382 O O . ILE A 1 184 ? 16.018 16.277 1.176 1.00 85.50 184 ILE A O 1
ATOM 1386 N N . ILE A 1 185 ? 15.347 15.816 3.273 1.00 84.62 185 ILE A N 1
ATOM 1387 C CA . ILE A 1 185 ? 16.665 16.036 3.895 1.00 84.62 185 ILE A CA 1
ATOM 1388 C C . ILE A 1 185 ? 17.707 15.048 3.349 1.00 84.62 185 ILE A C 1
ATOM 1390 O O . ILE A 1 185 ? 18.828 15.461 3.034 1.00 84.62 185 ILE A O 1
ATOM 1394 N N . PHE A 1 186 ? 17.336 13.773 3.200 1.00 78.75 186 PHE A N 1
ATOM 1395 C CA . PHE A 1 186 ? 18.257 12.703 2.795 1.00 78.75 186 PHE A CA 1
ATOM 1396 C C . PHE A 1 186 ? 18.426 12.559 1.272 1.00 78.75 186 PHE A C 1
ATOM 1398 O O . PHE A 1 186 ? 19.531 12.266 0.820 1.00 78.75 186 PHE A O 1
ATOM 1405 N N . PHE A 1 187 ? 17.379 12.787 0.469 1.00 75.00 187 PHE A N 1
ATOM 1406 C CA . PHE A 1 187 ? 17.381 12.481 -0.977 1.00 75.00 187 PHE A CA 1
ATOM 1407 C C . PHE A 1 187 ? 17.307 13.702 -1.902 1.00 75.00 187 PHE A C 1
ATOM 1409 O O . PHE A 1 187 ? 17.437 13.551 -3.118 1.00 75.00 187 PHE A O 1
ATOM 1416 N N . LYS A 1 188 ? 17.111 14.901 -1.332 1.00 70.50 188 LYS A N 1
ATOM 1417 C CA . LYS A 1 188 ? 17.135 16.239 -1.954 1.00 70.50 188 LYS A CA 1
ATOM 1418 C C . LYS A 1 188 ? 16.599 16.303 -3.395 1.00 70.50 188 LYS A C 1
ATOM 1420 O O . LYS A 1 188 ? 15.440 16.635 -3.597 1.00 70.50 188 LYS A O 1
ATOM 1425 N N . ALA A 1 189 ? 17.405 16.012 -4.414 1.00 62.53 189 ALA A N 1
ATOM 1426 C CA . ALA A 1 189 ? 17.086 16.339 -5.806 1.00 62.53 189 ALA A CA 1
ATOM 1427 C C . ALA A 1 189 ? 15.941 15.522 -6.452 1.00 62.53 189 ALA A C 1
ATOM 1429 O O . ALA A 1 189 ? 15.203 16.077 -7.266 1.00 62.53 189 ALA A O 1
ATOM 1430 N N . GLN A 1 190 ? 15.776 14.235 -6.124 1.00 69.75 190 GLN A N 1
ATOM 1431 C CA . GLN A 1 190 ? 14.806 13.366 -6.824 1.00 69.75 190 GLN A CA 1
ATOM 1432 C C . GLN A 1 190 ? 13.374 13.537 -6.303 1.00 69.75 190 GLN A C 1
ATOM 1434 O O . GLN A 1 190 ? 12.436 13.728 -7.076 1.00 69.75 190 GLN A O 1
ATOM 1439 N N . ILE A 1 191 ? 13.209 13.542 -4.977 1.00 71.00 191 ILE A N 1
ATOM 1440 C CA . ILE A 1 191 ? 11.889 13.635 -4.338 1.00 71.00 191 ILE A CA 1
ATOM 1441 C C . ILE A 1 191 ? 11.258 15.007 -4.572 1.00 71.00 191 ILE A C 1
ATOM 1443 O O . ILE A 1 191 ? 10.056 15.084 -4.798 1.00 71.00 191 ILE A O 1
ATOM 1447 N N . ILE A 1 192 ? 12.050 16.087 -4.577 1.00 79.38 192 ILE A N 1
ATOM 1448 C CA . ILE A 1 192 ? 11.527 17.447 -4.785 1.00 79.38 192 ILE A CA 1
ATOM 1449 C C . ILE A 1 192 ? 10.878 17.583 -6.170 1.00 79.38 192 ILE A C 1
ATOM 1451 O O . ILE A 1 192 ? 9.816 18.191 -6.288 1.00 79.38 192 ILE A O 1
ATOM 1455 N N . ARG A 1 193 ? 11.472 16.988 -7.215 1.00 82.06 193 ARG A N 1
ATOM 1456 C CA . ARG A 1 193 ? 10.949 17.078 -8.589 1.00 82.06 193 ARG A CA 1
ATOM 1457 C C . ARG A 1 193 ? 9.599 16.374 -8.743 1.00 82.06 193 ARG A C 1
ATOM 1459 O O . ARG A 1 193 ? 8.724 16.875 -9.440 1.00 82.06 193 ARG A O 1
ATOM 1466 N N . MET A 1 194 ? 9.437 15.224 -8.092 1.00 86.75 194 MET A N 1
ATOM 1467 C CA . MET A 1 194 ? 8.233 14.387 -8.164 1.00 86.75 194 MET A CA 1
ATOM 1468 C C . MET A 1 194 ? 7.324 14.522 -6.940 1.00 86.75 194 MET A C 1
ATOM 1470 O O . MET A 1 194 ? 6.423 13.707 -6.751 1.00 86.75 194 MET A O 1
ATOM 1474 N N . LEU A 1 195 ? 7.517 15.567 -6.130 1.00 88.38 195 LEU A N 1
ATOM 1475 C CA . LEU A 1 195 ? 6.830 15.737 -4.852 1.00 88.38 195 LEU A CA 1
ATOM 1476 C C . LEU A 1 195 ? 5.295 15.673 -4.967 1.00 88.38 195 LEU A C 1
ATOM 1478 O O . LEU A 1 195 ? 4.696 14.954 -4.167 1.00 88.38 195 LEU A O 1
ATOM 1482 N N . PRO A 1 196 ? 4.635 16.322 -5.954 1.00 90.75 196 PRO A N 1
ATOM 1483 C CA . PRO A 1 196 ? 3.180 16.235 -6.090 1.00 90.75 196 PRO A CA 1
ATOM 1484 C C . PRO A 1 196 ? 2.705 14.810 -6.394 1.00 90.75 196 PRO A C 1
ATOM 1486 O O . PRO A 1 196 ? 1.758 14.329 -5.778 1.00 90.75 196 PRO A O 1
ATOM 1489 N N . THR A 1 197 ? 3.393 14.110 -7.302 1.00 91.94 197 THR A N 1
ATOM 1490 C CA . THR A 1 197 ? 3.084 12.718 -7.660 1.00 91.94 197 THR A CA 1
ATOM 1491 C C . THR A 1 197 ? 3.240 11.805 -6.449 1.00 91.94 197 THR A C 1
ATOM 1493 O O . THR A 1 197 ? 2.344 11.023 -6.144 1.00 91.94 197 THR A O 1
ATOM 1496 N N . VAL A 1 198 ? 4.354 11.935 -5.725 1.00 93.06 198 VAL A N 1
ATOM 1497 C CA . VAL A 1 198 ? 4.654 11.141 -4.527 1.00 93.06 198 VAL A CA 1
ATOM 1498 C C . VAL A 1 198 ? 3.618 11.391 -3.430 1.00 93.06 198 VAL A C 1
ATOM 1500 O O . VAL A 1 198 ? 3.135 10.435 -2.830 1.00 93.06 198 VAL A O 1
ATOM 1503 N N . LEU A 1 199 ? 3.236 12.649 -3.194 1.00 94.12 199 LEU A N 1
ATOM 1504 C CA . LEU A 1 199 ? 2.222 13.006 -2.201 1.00 94.12 199 LEU A CA 1
ATOM 1505 C C . LEU A 1 199 ? 0.861 12.383 -2.535 1.00 94.12 199 LEU A C 1
ATOM 1507 O O . LEU A 1 199 ? 0.245 11.769 -1.666 1.00 94.12 199 LEU A O 1
ATOM 1511 N N . VAL A 1 200 ? 0.411 12.505 -3.788 1.00 94.19 200 VAL A N 1
ATOM 1512 C CA . VAL A 1 200 ? -0.852 11.901 -4.240 1.00 94.19 200 VAL A CA 1
ATOM 1513 C C . VAL A 1 200 ? -0.806 10.387 -4.059 1.00 94.19 200 VAL A C 1
ATOM 1515 O O . VAL A 1 200 ? -1.710 9.823 -3.448 1.00 94.19 200 VAL A O 1
ATOM 1518 N N . LEU A 1 201 ? 0.261 9.725 -4.513 1.00 95.44 201 LEU A N 1
ATOM 1519 C CA . LEU A 1 201 ? 0.404 8.279 -4.348 1.00 95.44 201 LEU A CA 1
ATOM 1520 C C . LEU A 1 201 ? 0.372 7.867 -2.874 1.00 95.44 201 LEU A C 1
ATOM 1522 O O . LEU A 1 201 ? -0.364 6.948 -2.531 1.00 95.44 201 LEU A O 1
ATOM 1526 N N . LEU A 1 202 ? 1.095 8.563 -1.993 1.00 95.88 202 LEU A N 1
ATOM 1527 C CA . LEU A 1 202 ? 1.096 8.256 -0.561 1.00 95.88 202 LEU A CA 1
ATOM 1528 C C . LEU A 1 202 ? -0.283 8.423 0.080 1.00 95.88 202 LEU A C 1
ATOM 1530 O O . LEU A 1 202 ? -0.655 7.596 0.908 1.00 95.88 202 LEU A O 1
ATOM 1534 N N . LEU A 1 203 ? -1.066 9.427 -0.321 1.00 96.50 203 LEU A N 1
ATOM 1535 C CA . LEU A 1 203 ? -2.439 9.596 0.164 1.00 96.50 203 LEU A CA 1
ATOM 1536 C C . LEU A 1 203 ? -3.360 8.457 -0.292 1.00 96.50 203 LEU A C 1
ATOM 1538 O O . LEU A 1 203 ? -4.166 7.974 0.502 1.00 96.50 203 LEU A O 1
ATOM 1542 N N . PHE A 1 204 ? -3.231 7.986 -1.535 1.00 96.44 204 PHE A N 1
ATOM 1543 C CA . PHE A 1 204 ? -4.006 6.840 -2.033 1.00 96.44 204 PHE A CA 1
ATOM 1544 C C . PHE A 1 204 ? -3.569 5.515 -1.394 1.00 96.44 204 PHE A C 1
ATOM 1546 O O . PHE A 1 204 ? -4.408 4.686 -1.044 1.00 96.44 204 PHE A O 1
ATOM 1553 N N . ILE A 1 205 ? -2.266 5.333 -1.180 1.00 97.50 205 ILE A N 1
ATOM 1554 C CA . ILE A 1 205 ? -1.716 4.188 -0.450 1.00 97.50 205 ILE A CA 1
ATOM 1555 C C . ILE A 1 205 ? -2.239 4.192 0.995 1.00 97.50 205 ILE A C 1
ATOM 1557 O O . ILE A 1 205 ? -2.754 3.178 1.468 1.00 97.50 205 ILE A O 1
ATOM 1561 N N . ALA A 1 206 ? -2.177 5.339 1.678 1.00 97.62 206 ALA A N 1
ATOM 1562 C CA . ALA A 1 206 ? -2.733 5.501 3.018 1.00 97.62 206 ALA A CA 1
ATOM 1563 C C . ALA A 1 206 ? -4.241 5.238 3.040 1.00 97.62 206 ALA A C 1
ATOM 1565 O O . ALA A 1 206 ? -4.700 4.512 3.910 1.00 97.62 206 ALA A O 1
ATOM 1566 N N . THR A 1 207 ? -4.994 5.721 2.047 1.00 97.69 207 THR A N 1
ATOM 1567 C CA . THR A 1 207 ? -6.438 5.462 1.912 1.00 97.69 207 THR A CA 1
ATOM 1568 C C . THR A 1 207 ? -6.740 3.965 1.954 1.00 97.69 207 THR A C 1
ATOM 1570 O O . THR A 1 207 ? -7.533 3.523 2.785 1.00 97.69 207 THR A O 1
ATOM 1573 N N . PHE A 1 208 ? -6.077 3.167 1.110 1.00 97.69 208 PHE A N 1
ATOM 1574 C CA . PHE A 1 208 ? -6.284 1.718 1.076 1.00 97.69 208 PHE A CA 1
ATOM 1575 C C . PHE A 1 208 ? -5.975 1.058 2.430 1.00 97.69 208 PHE A C 1
ATOM 1577 O O . PHE A 1 208 ? -6.782 0.287 2.954 1.00 97.69 208 PHE A O 1
ATOM 1584 N N . PHE A 1 209 ? -4.820 1.374 3.019 1.00 98.00 209 PHE A N 1
ATOM 1585 C CA . PHE A 1 209 ? -4.381 0.757 4.272 1.00 98.00 209 PHE A CA 1
ATOM 1586 C C . PHE A 1 209 ? -5.178 1.226 5.493 1.00 98.00 209 PHE A C 1
ATOM 1588 O O . PHE A 1 209 ? -5.424 0.437 6.404 1.00 98.00 209 PHE A O 1
ATOM 1595 N N . THR A 1 210 ? -5.657 2.467 5.495 1.00 97.88 210 THR A N 1
ATOM 1596 C CA . THR A 1 210 ? -6.626 2.954 6.476 1.00 97.88 210 THR A CA 1
ATOM 1597 C C . THR A 1 210 ? -7.918 2.154 6.372 1.00 97.88 210 THR A C 1
ATOM 1599 O O . THR A 1 210 ? -8.372 1.630 7.380 1.00 97.88 210 THR A O 1
ATOM 1602 N N . LEU A 1 211 ? -8.486 1.975 5.175 1.00 97.56 211 LEU A N 1
ATOM 1603 C CA . LEU A 1 211 ? -9.711 1.182 5.000 1.00 97.56 211 LEU A CA 1
ATOM 1604 C C . LEU A 1 211 ? -9.529 -0.271 5.470 1.00 97.56 211 LEU A C 1
ATOM 1606 O O . LEU A 1 211 ? -10.411 -0.819 6.132 1.00 97.56 211 LEU A O 1
ATOM 1610 N N . LEU A 1 212 ? -8.365 -0.870 5.200 1.00 97.56 212 LEU A N 1
ATOM 1611 C CA . LEU A 1 212 ? -8.008 -2.187 5.729 1.00 97.56 212 LEU A CA 1
ATOM 1612 C C . LEU A 1 212 ? -7.992 -2.199 7.268 1.00 97.56 212 LEU A C 1
ATOM 1614 O O . LEU A 1 212 ? -8.559 -3.103 7.881 1.00 97.56 212 LEU A O 1
ATOM 1618 N N . GLY A 1 213 ? -7.396 -1.184 7.898 1.00 96.62 213 GLY A N 1
ATOM 1619 C CA . GLY A 1 213 ? -7.406 -1.026 9.355 1.00 96.62 213 GLY A CA 1
ATOM 1620 C C . GLY A 1 213 ? -8.812 -0.834 9.935 1.00 96.62 213 GLY A C 1
ATOM 1621 O O . GLY A 1 213 ? -9.134 -1.439 10.956 1.00 96.62 213 GLY A O 1
ATOM 1622 N N . ILE A 1 214 ? -9.691 -0.088 9.255 1.00 95.69 214 ILE A N 1
ATOM 1623 C CA . ILE A 1 214 ? -11.102 0.055 9.653 1.00 95.69 214 ILE A CA 1
ATOM 1624 C C . ILE A 1 214 ? -11.794 -1.315 9.689 1.00 95.69 214 ILE A C 1
ATOM 1626 O O . ILE A 1 214 ? -12.475 -1.638 10.665 1.00 95.69 214 ILE A O 1
ATOM 1630 N N . ILE A 1 215 ? -11.602 -2.142 8.655 1.00 95.50 215 ILE A N 1
ATOM 1631 C CA . ILE A 1 215 ? -12.181 -3.495 8.576 1.00 95.50 215 ILE A CA 1
ATOM 1632 C C . ILE A 1 215 ? -11.720 -4.353 9.755 1.00 95.50 215 ILE A C 1
ATOM 1634 O O . ILE A 1 215 ? -12.540 -4.996 10.414 1.00 95.50 215 ILE A O 1
ATOM 1638 N N . ILE A 1 216 ? -10.420 -4.333 10.048 1.00 95.06 216 ILE A N 1
ATOM 1639 C CA . ILE A 1 216 ? -9.836 -5.071 11.172 1.00 95.06 216 ILE A CA 1
ATOM 1640 C C . ILE A 1 216 ? -10.437 -4.568 12.494 1.00 95.06 216 ILE A C 1
ATOM 1642 O O . ILE A 1 216 ? -10.893 -5.370 13.309 1.00 95.06 216 ILE A O 1
ATOM 1646 N N . GLY A 1 217 ? -10.543 -3.251 12.681 1.00 92.88 217 GLY A N 1
ATOM 1647 C CA . GLY A 1 217 ? -11.167 -2.653 13.865 1.00 92.88 217 GLY A CA 1
ATOM 1648 C C . GLY A 1 217 ? -12.630 -3.067 14.073 1.00 92.88 217 GLY A C 1
ATOM 1649 O O . GLY A 1 217 ? -13.071 -3.274 15.210 1.00 92.88 217 GLY A O 1
ATOM 1650 N N . TYR A 1 218 ? -13.393 -3.249 12.992 1.00 90.50 218 TYR A N 1
ATOM 1651 C CA . TYR A 1 218 ? -14.761 -3.760 13.087 1.00 90.50 218 TYR A CA 1
ATOM 1652 C C . TYR A 1 218 ? -14.823 -5.254 13.415 1.00 90.50 218 TYR A C 1
ATOM 1654 O O . TYR A 1 218 ? -15.701 -5.642 14.190 1.00 90.50 218 TYR A O 1
ATOM 1662 N N . LEU A 1 219 ? -13.894 -6.061 12.894 1.00 90.56 219 LEU A N 1
ATOM 1663 C CA . LEU A 1 219 ? -13.878 -7.517 13.061 1.00 90.56 219 LEU A CA 1
ATOM 1664 C C . LEU A 1 219 ? -13.529 -7.963 14.492 1.00 90.56 219 LEU A C 1
ATOM 1666 O O . LEU A 1 219 ? -14.088 -8.938 14.997 1.00 90.56 219 LEU A O 1
ATOM 1670 N N . PHE A 1 220 ? -12.628 -7.244 15.164 1.00 89.50 220 PHE A N 1
ATOM 1671 C CA . PHE A 1 220 ? -12.170 -7.579 16.514 1.00 89.50 220 PHE A CA 1
ATOM 1672 C C . PHE A 1 220 ? -12.925 -6.811 17.615 1.00 89.50 220 PHE A C 1
ATOM 1674 O O . PHE A 1 220 ? -13.543 -5.769 17.386 1.00 89.50 220 PHE A O 1
ATOM 1681 N N . HIS A 1 221 ? -12.881 -7.342 18.843 1.00 84.88 221 HIS A N 1
ATOM 1682 C CA . HIS A 1 221 ? -13.581 -6.778 20.010 1.00 84.88 221 HIS A CA 1
ATOM 1683 C C . HIS A 1 221 ? -12.638 -6.214 21.081 1.00 84.88 221 HIS A C 1
ATOM 1685 O O . HIS A 1 221 ? -13.013 -5.276 21.780 1.00 84.88 221 HIS A O 1
ATOM 1691 N N . SER A 1 222 ? -11.434 -6.778 21.223 1.00 89.31 222 SER A N 1
ATOM 1692 C CA . SER A 1 222 ? -10.414 -6.291 22.156 1.00 89.31 222 SER A CA 1
ATOM 1693 C C . SER A 1 222 ? -9.321 -5.533 21.406 1.00 89.31 222 SER A C 1
ATOM 1695 O O . SER A 1 222 ? -8.920 -5.928 20.309 1.00 89.31 222 SER A O 1
ATOM 1697 N N . GLU A 1 223 ? -8.826 -4.465 22.025 1.00 89.69 223 GLU A N 1
ATOM 1698 C CA . GLU A 1 223 ? -7.751 -3.612 21.512 1.00 89.69 223 GLU A CA 1
ATOM 1699 C C . GLU A 1 223 ? -6.457 -4.394 21.284 1.00 89.69 223 GLU A C 1
ATOM 1701 O O . GLU A 1 223 ? -5.868 -4.306 20.209 1.00 89.69 223 GLU A O 1
ATOM 1706 N N . GLU A 1 224 ? -6.077 -5.249 22.234 1.00 91.25 224 GLU A N 1
ATOM 1707 C CA . GLU A 1 224 ? -4.897 -6.114 22.121 1.00 91.25 224 GLU A CA 1
ATOM 1708 C C . GLU A 1 224 ? -5.038 -7.112 20.964 1.00 91.25 224 GLU A C 1
ATOM 1710 O O . GLU A 1 224 ? -4.157 -7.230 20.118 1.00 91.25 224 GLU A O 1
ATOM 1715 N N . THR A 1 225 ? -6.186 -7.794 20.863 1.00 93.06 225 THR A N 1
ATOM 1716 C CA . THR A 1 225 ? -6.408 -8.788 19.795 1.00 93.06 225 THR A CA 1
ATOM 1717 C C . THR A 1 225 ? -6.423 -8.162 18.409 1.00 93.06 225 THR A C 1
ATOM 1719 O O . THR A 1 225 ? -5.977 -8.775 17.444 1.00 93.06 225 THR A O 1
ATOM 1722 N N . ALA A 1 226 ? -6.926 -6.938 18.296 1.00 93.56 226 ALA A N 1
ATOM 1723 C CA . ALA A 1 226 ? -7.031 -6.287 17.010 1.00 93.56 226 ALA A CA 1
ATOM 1724 C C . ALA A 1 226 ? -5.737 -5.629 16.570 1.00 93.56 226 ALA A C 1
ATOM 1726 O O . ALA A 1 226 ? -5.420 -5.681 15.391 1.00 93.56 226 ALA A O 1
ATOM 1727 N N . THR A 1 227 ? -4.986 -5.027 17.495 1.00 93.50 227 THR A N 1
ATOM 1728 C CA . THR A 1 227 ? -3.640 -4.527 17.196 1.00 93.50 227 THR A CA 1
ATOM 1729 C C . THR A 1 227 ? -2.732 -5.683 16.790 1.00 93.50 227 THR A C 1
ATOM 1731 O O . THR A 1 227 ? -2.054 -5.587 15.766 1.00 93.50 227 THR A O 1
ATOM 1734 N N . LEU A 1 228 ? -2.806 -6.821 17.490 1.00 96.00 228 LEU A N 1
ATOM 1735 C CA . LEU A 1 228 ? -2.127 -8.050 17.078 1.00 96.00 228 LEU A CA 1
ATOM 1736 C C . LEU A 1 228 ? -2.593 -8.516 15.689 1.00 96.00 228 LEU A C 1
ATOM 1738 O O . LEU A 1 228 ? -1.763 -8.842 14.841 1.00 96.00 228 LEU A O 1
ATOM 1742 N N . GLY A 1 229 ? -3.904 -8.505 15.427 1.00 95.38 229 GLY A N 1
ATOM 1743 C CA . GLY A 1 229 ? -4.478 -8.834 14.120 1.00 95.38 229 GLY A CA 1
ATOM 1744 C C . GLY A 1 229 ? -3.986 -7.906 13.004 1.00 95.38 229 GLY A C 1
ATOM 1745 O O . GLY A 1 229 ? -3.556 -8.378 11.955 1.00 95.38 229 GLY A O 1
ATOM 1746 N N . ALA A 1 230 ? -3.963 -6.598 13.254 1.00 96.69 230 ALA A N 1
ATOM 1747 C CA . ALA A 1 230 ? -3.469 -5.568 12.348 1.00 96.69 230 ALA A CA 1
ATOM 1748 C C . ALA A 1 230 ? -2.000 -5.775 11.985 1.00 96.69 230 ALA A C 1
ATOM 1750 O O . ALA A 1 230 ? -1.650 -5.770 10.801 1.00 96.69 230 ALA A O 1
ATOM 1751 N N . ILE A 1 231 ? -1.151 -6.008 12.986 1.00 96.19 231 ILE A N 1
ATOM 1752 C CA . ILE A 1 231 ? 0.274 -6.282 12.784 1.00 96.19 231 ILE A CA 1
ATOM 1753 C C . ILE A 1 231 ? 0.459 -7.602 12.031 1.00 96.19 231 ILE A C 1
ATOM 1755 O O . ILE A 1 231 ? 1.254 -7.655 11.097 1.00 96.19 231 ILE A O 1
ATOM 1759 N N . SER A 1 232 ? -0.302 -8.642 12.378 1.00 97.00 232 SER A N 1
ATOM 1760 C CA . SER A 1 232 ? -0.204 -9.963 11.742 1.00 97.00 232 SER A CA 1
ATOM 1761 C C . SER A 1 232 ? -0.596 -9.917 10.264 1.00 97.00 232 SER A C 1
ATOM 1763 O O . SER A 1 232 ? 0.128 -10.435 9.416 1.00 97.00 232 SER A O 1
ATOM 1765 N N . ILE A 1 233 ? -1.703 -9.247 9.933 1.00 96.75 233 ILE A N 1
ATOM 1766 C CA . ILE A 1 233 ? -2.164 -9.071 8.548 1.00 96.75 233 ILE A CA 1
ATOM 1767 C C . ILE A 1 233 ? -1.165 -8.216 7.760 1.00 96.75 233 ILE A C 1
ATOM 1769 O O . ILE A 1 233 ? -0.792 -8.579 6.646 1.00 96.75 233 ILE A O 1
ATOM 1773 N N . SER A 1 234 ? -0.677 -7.122 8.351 1.00 96.62 234 SER A N 1
ATOM 1774 C CA . SER A 1 234 ? 0.346 -6.266 7.733 1.00 96.62 234 SER A CA 1
ATOM 1775 C C . SER A 1 234 ? 1.653 -7.028 7.487 1.00 96.62 234 SER A C 1
ATOM 1777 O O . SER A 1 234 ? 2.257 -6.904 6.424 1.00 96.62 234 SER A O 1
ATOM 1779 N N . SER A 1 235 ? 2.069 -7.866 8.439 1.00 95.69 235 SER A N 1
ATOM 1780 C CA . SER A 1 235 ? 3.239 -8.735 8.306 1.00 95.69 235 SER A CA 1
ATOM 1781 C C . SER A 1 235 ? 3.043 -9.766 7.197 1.00 95.69 235 SER A C 1
ATOM 1783 O O . SER A 1 235 ? 3.935 -9.931 6.372 1.00 95.69 235 SER A O 1
ATOM 1785 N N . LEU A 1 236 ? 1.867 -10.392 7.091 1.00 94.88 236 LEU A N 1
ATOM 1786 C CA . LEU A 1 236 ? 1.568 -11.336 6.012 1.00 94.88 236 LEU A CA 1
ATOM 1787 C C . LEU A 1 236 ? 1.646 -10.670 4.628 1.00 94.88 236 LEU A C 1
ATOM 1789 O O . LEU A 1 236 ? 2.228 -11.240 3.701 1.00 94.88 236 LEU A O 1
ATOM 1793 N N . LEU A 1 237 ? 1.114 -9.451 4.494 1.00 95.00 237 LEU A N 1
ATOM 1794 C CA . LEU A 1 237 ? 1.244 -8.656 3.269 1.00 95.00 237 LEU A CA 1
ATOM 1795 C C . LEU A 1 237 ? 2.710 -8.320 2.967 1.00 95.00 237 LEU A C 1
ATOM 1797 O O . LEU A 1 237 ? 3.120 -8.364 1.811 1.00 95.00 237 LEU A O 1
ATOM 1801 N N . LEU A 1 238 ? 3.522 -8.035 3.982 1.00 94.50 238 LEU A N 1
ATOM 1802 C CA . LEU A 1 238 ? 4.943 -7.749 3.796 1.00 94.50 238 LEU A CA 1
ATOM 1803 C C . LEU A 1 238 ? 5.749 -8.999 3.414 1.00 94.50 238 LEU A C 1
ATOM 1805 O O . LEU A 1 238 ? 6.573 -8.941 2.504 1.00 94.50 238 LEU A O 1
ATOM 1809 N N . LEU A 1 239 ? 5.510 -10.136 4.068 1.00 91.88 239 LEU A N 1
ATOM 1810 C CA . LEU A 1 239 ? 6.205 -11.399 3.794 1.00 91.88 239 LEU A CA 1
ATOM 1811 C C . LEU A 1 239 ? 5.906 -11.924 2.385 1.00 91.88 239 LEU A C 1
ATOM 1813 O O . LEU A 1 239 ? 6.771 -12.509 1.742 1.00 91.88 239 LEU A O 1
ATOM 1817 N N . THR A 1 240 ? 4.695 -11.679 1.883 1.00 89.94 240 THR A N 1
ATOM 1818 C CA . THR A 1 240 ? 4.272 -12.043 0.520 1.00 89.94 240 THR A CA 1
ATOM 1819 C C . THR A 1 240 ? 4.605 -10.960 -0.516 1.00 89.94 240 THR A C 1
ATOM 1821 O O . THR A 1 240 ? 3.927 -10.845 -1.539 1.00 89.94 240 THR A O 1
ATOM 1824 N N . SER A 1 241 ? 5.637 -10.149 -0.260 1.00 91.75 241 SER A N 1
ATOM 1825 C CA . SER A 1 241 ? 6.081 -9.059 -1.135 1.00 91.75 241 SER A CA 1
ATOM 1826 C C . SER A 1 241 ? 7.550 -9.178 -1.553 1.00 91.75 241 SER A C 1
ATOM 1828 O O . SER A 1 241 ? 8.291 -10.022 -1.051 1.00 91.75 241 SER A O 1
ATOM 1830 N N . SER A 1 242 ? 7.975 -8.274 -2.442 1.00 87.38 242 SER A N 1
ATOM 1831 C CA . SER A 1 242 ? 9.354 -8.108 -2.924 1.00 87.38 242 SER A CA 1
ATOM 1832 C C . SER A 1 242 ? 10.365 -7.690 -1.841 1.00 87.38 242 SER A C 1
ATOM 1834 O O . SER A 1 242 ? 11.560 -7.639 -2.124 1.00 87.38 242 SER A O 1
ATOM 1836 N N . VAL A 1 243 ? 9.912 -7.370 -0.619 1.00 87.69 243 VAL A N 1
ATOM 1837 C CA . VAL A 1 243 ? 10.766 -6.905 0.493 1.00 87.69 243 VAL A CA 1
ATOM 1838 C C . VAL A 1 243 ? 11.686 -8.009 1.002 1.00 87.69 243 VAL A C 1
ATOM 1840 O O . VAL A 1 243 ? 12.861 -7.761 1.254 1.00 87.69 243 VAL A O 1
ATOM 1843 N N . VAL A 1 244 ? 11.140 -9.211 1.201 1.00 85.31 244 VAL A N 1
ATOM 1844 C CA . VAL A 1 244 ? 11.865 -10.329 1.829 1.00 85.31 244 VAL A CA 1
ATOM 1845 C C . VAL A 1 244 ? 12.512 -11.212 0.774 1.00 85.31 244 VAL A C 1
ATOM 1847 O O . VAL A 1 244 ? 13.660 -11.623 0.924 1.00 85.31 244 VAL A O 1
ATOM 1850 N N . LEU A 1 245 ? 11.776 -11.496 -0.300 1.00 85.38 245 LEU A N 1
ATOM 1851 C CA . LEU A 1 245 ? 12.235 -12.308 -1.417 1.00 85.38 245 LEU A CA 1
ATOM 1852 C C . LEU A 1 245 ? 11.899 -11.588 -2.727 1.00 85.38 245 LEU A C 1
ATOM 1854 O O . LEU A 1 245 ? 10.762 -11.140 -2.884 1.00 85.38 245 LEU A O 1
ATOM 1858 N N . PRO A 1 246 ? 12.837 -11.510 -3.688 1.00 86.88 246 PRO A N 1
ATOM 1859 C CA . PRO A 1 246 ? 12.525 -11.036 -5.032 1.00 86.88 246 PRO A CA 1
ATOM 1860 C C . PRO A 1 246 ? 11.362 -11.836 -5.632 1.00 86.88 246 PRO A C 1
ATOM 1862 O O . PRO A 1 246 ? 11.310 -13.062 -5.492 1.00 86.88 246 PRO A O 1
ATOM 1865 N N . LEU A 1 247 ? 10.429 -11.156 -6.305 1.00 86.62 247 LEU A N 1
ATOM 1866 C CA . LEU A 1 247 ? 9.228 -11.792 -6.865 1.00 86.62 247 LEU A CA 1
ATOM 1867 C C . LEU A 1 247 ? 9.582 -12.840 -7.927 1.00 86.62 247 LEU A C 1
ATOM 1869 O O . LEU A 1 247 ? 8.857 -13.818 -8.096 1.00 86.62 247 LEU A O 1
ATOM 1873 N N . GLU A 1 248 ? 10.704 -12.643 -8.615 1.00 87.75 248 GLU A N 1
ATOM 1874 C CA . GLU A 1 248 ? 11.248 -13.511 -9.659 1.00 87.75 248 GLU A CA 1
ATOM 1875 C C . GLU A 1 248 ? 11.786 -14.832 -9.099 1.00 87.75 248 GLU A C 1
ATOM 1877 O O . GLU A 1 248 ? 11.808 -15.838 -9.805 1.00 87.75 248 GLU A O 1
ATOM 1882 N N . SER A 1 249 ? 12.189 -14.838 -7.826 1.00 89.19 249 SER A N 1
ATOM 1883 C CA . SER A 1 249 ? 12.703 -16.021 -7.130 1.00 89.19 249 SER A CA 1
ATOM 1884 C C . SER A 1 249 ? 11.591 -16.866 -6.500 1.00 89.19 249 SER A C 1
ATOM 1886 O O . SER A 1 249 ? 11.856 -17.963 -6.007 1.00 89.19 249 SER A O 1
ATOM 1888 N N . MET A 1 250 ? 10.346 -16.375 -6.480 1.00 90.50 250 MET A N 1
ATOM 1889 C CA . MET A 1 250 ? 9.214 -17.102 -5.903 1.00 90.50 250 MET A CA 1
ATOM 1890 C C . MET A 1 250 ? 8.705 -18.200 -6.857 1.00 90.50 250 MET A C 1
ATOM 1892 O O . MET A 1 250 ? 8.654 -17.993 -8.071 1.00 90.50 250 MET A O 1
ATOM 1896 N N . PRO A 1 251 ? 8.224 -19.349 -6.339 1.00 92.75 251 PRO A N 1
ATOM 1897 C CA . PRO A 1 251 ? 7.524 -20.341 -7.153 1.00 92.75 251 PRO A CA 1
ATOM 1898 C C . PRO A 1 251 ? 6.360 -19.715 -7.934 1.00 92.75 251 PRO A C 1
ATOM 1900 O O . PRO A 1 251 ? 5.649 -18.853 -7.413 1.00 92.75 251 PRO A O 1
ATOM 1903 N N . ALA A 1 252 ? 6.106 -20.190 -9.159 1.00 91.25 252 ALA A N 1
ATOM 1904 C CA . ALA A 1 252 ? 5.164 -19.554 -10.089 1.00 91.25 252 ALA A CA 1
ATOM 1905 C C . ALA A 1 252 ? 3.755 -19.315 -9.506 1.00 91.25 252 ALA A C 1
ATOM 1907 O O . ALA A 1 252 ? 3.123 -18.304 -9.814 1.00 91.25 252 ALA A O 1
ATOM 1908 N N . TYR A 1 253 ? 3.265 -20.217 -8.649 1.00 90.75 253 TYR A N 1
ATOM 1909 C CA . TYR A 1 253 ? 1.975 -20.069 -7.967 1.00 90.75 253 TYR A CA 1
ATOM 1910 C C . TYR A 1 253 ? 1.973 -18.921 -6.949 1.00 90.75 253 TYR A C 1
ATOM 1912 O O . TYR A 1 253 ? 1.049 -18.110 -6.943 1.00 90.75 253 TYR A O 1
ATOM 1920 N N . VAL A 1 254 ? 3.025 -18.812 -6.133 1.00 89.31 254 VAL A N 1
ATOM 1921 C CA . VAL A 1 254 ? 3.168 -17.757 -5.118 1.00 89.31 254 VAL A CA 1
ATOM 1922 C C . VAL A 1 254 ? 3.373 -16.406 -5.792 1.00 89.31 254 VAL A C 1
ATOM 1924 O O . VAL A 1 254 ? 2.700 -15.443 -5.438 1.00 89.31 254 VAL A O 1
ATOM 1927 N N . MET A 1 255 ? 4.211 -16.352 -6.833 1.00 92.12 255 MET A N 1
ATOM 1928 C CA . MET A 1 255 ? 4.437 -15.139 -7.620 1.00 92.12 255 MET A CA 1
ATOM 1929 C C . MET A 1 255 ? 3.124 -14.581 -8.195 1.00 92.12 255 MET A C 1
ATOM 1931 O O . MET A 1 255 ? 2.908 -13.370 -8.169 1.00 92.12 255 MET A O 1
ATOM 1935 N N . LYS A 1 256 ? 2.227 -15.440 -8.707 1.00 91.12 256 LYS A N 1
ATOM 1936 C CA . LYS A 1 256 ? 0.925 -14.995 -9.236 1.00 91.12 256 LYS A CA 1
ATOM 1937 C C . LYS A 1 256 ? 0.082 -14.302 -8.167 1.00 91.12 256 LYS A C 1
ATOM 1939 O O . LYS A 1 256 ? -0.513 -13.278 -8.472 1.00 91.12 256 LYS A O 1
ATOM 1944 N N . ILE A 1 257 ? 0.058 -14.822 -6.941 1.00 90.88 257 ILE A N 1
ATOM 1945 C CA . ILE A 1 257 ? -0.693 -14.230 -5.823 1.00 90.88 257 ILE A CA 1
ATOM 1946 C C . ILE A 1 257 ? -0.011 -12.941 -5.343 1.00 90.88 257 ILE A C 1
ATOM 1948 O O . ILE A 1 257 ? -0.670 -11.914 -5.193 1.00 90.88 257 ILE A O 1
ATOM 1952 N N . ALA A 1 258 ? 1.313 -12.969 -5.171 1.00 91.50 258 ALA A N 1
ATOM 1953 C CA . ALA A 1 258 ? 2.104 -11.835 -4.700 1.00 91.50 258 ALA A CA 1
ATOM 1954 C C . ALA A 1 258 ? 1.989 -10.607 -5.621 1.00 91.50 258 ALA A C 1
ATOM 1956 O O . ALA A 1 258 ? 1.961 -9.481 -5.139 1.00 91.50 258 ALA A O 1
ATOM 1957 N N . LYS A 1 259 ? 1.830 -10.797 -6.938 1.00 90.69 259 LYS A N 1
ATOM 1958 C CA . LYS A 1 259 ? 1.598 -9.688 -7.886 1.00 90.69 259 LYS A CA 1
ATOM 1959 C C . LYS A 1 259 ? 0.317 -8.891 -7.608 1.00 90.69 259 LYS A C 1
ATOM 1961 O O . LYS A 1 259 ? 0.276 -7.707 -7.925 1.00 90.69 259 LYS A O 1
ATOM 1966 N N . TYR A 1 260 ? -0.706 -9.516 -7.024 1.00 92.31 260 TYR A N 1
ATOM 1967 C CA . TYR A 1 260 ? -1.966 -8.854 -6.664 1.00 92.31 260 TYR A CA 1
ATOM 1968 C C . TYR A 1 260 ? -1.975 -8.304 -5.237 1.00 92.31 260 TYR A C 1
ATOM 1970 O O . TYR A 1 260 ? -2.966 -7.696 -4.829 1.00 92.31 260 TYR A O 1
ATOM 1978 N N . ASN A 1 261 ? -0.894 -8.500 -4.482 1.00 94.81 261 ASN A N 1
ATOM 1979 C CA . ASN A 1 261 ? -0.760 -7.969 -3.139 1.00 94.81 261 ASN A CA 1
ATOM 1980 C C . ASN A 1 261 ? -0.770 -6.425 -3.184 1.00 94.81 261 ASN A C 1
ATOM 1982 O O . ASN A 1 261 ? 0.055 -5.828 -3.884 1.00 94.81 261 ASN A O 1
ATOM 1986 N N . PRO A 1 262 ? -1.658 -5.752 -2.429 1.00 95.19 262 PRO A N 1
ATOM 1987 C CA . PRO A 1 262 ? -1.747 -4.292 -2.423 1.00 95.19 262 PRO A CA 1
ATOM 1988 C C . PRO A 1 262 ? -0.448 -3.609 -1.985 1.00 95.19 262 PRO A C 1
ATOM 1990 O O . PRO A 1 262 ? -0.148 -2.510 -2.455 1.00 95.19 262 PRO A O 1
ATOM 1993 N N . PHE A 1 263 ? 0.347 -4.252 -1.126 1.00 96.00 263 PHE A N 1
ATOM 1994 C CA . PHE A 1 263 ? 1.652 -3.737 -0.728 1.00 96.00 263 PHE A CA 1
ATOM 1995 C C . PHE A 1 263 ? 2.639 -3.722 -1.902 1.00 96.00 263 PHE A C 1
ATOM 1997 O O . PHE A 1 263 ? 3.295 -2.708 -2.128 1.00 96.00 263 PHE A O 1
ATOM 2004 N N . VAL A 1 264 ? 2.688 -4.799 -2.694 1.00 95.31 264 VAL A N 1
ATOM 2005 C CA . VAL A 1 264 ? 3.541 -4.889 -3.894 1.00 95.31 264 VAL A CA 1
ATOM 2006 C C . VAL A 1 264 ? 3.156 -3.819 -4.916 1.00 95.31 264 VAL A C 1
ATOM 2008 O O . VAL A 1 264 ? 4.024 -3.143 -5.461 1.00 95.31 264 VAL A O 1
ATOM 2011 N N . ILE A 1 265 ? 1.856 -3.612 -5.139 1.00 95.06 265 ILE A N 1
ATOM 2012 C CA . ILE A 1 265 ? 1.359 -2.576 -6.057 1.00 95.06 265 ILE A CA 1
ATOM 2013 C C . ILE A 1 265 ? 1.744 -1.172 -5.558 1.00 95.06 265 ILE A C 1
ATOM 2015 O O . ILE A 1 265 ? 2.216 -0.344 -6.337 1.00 95.06 265 ILE A O 1
ATOM 2019 N N . SER A 1 266 ? 1.587 -0.916 -4.257 1.00 95.88 266 SER A N 1
ATOM 2020 C CA . SER A 1 266 ? 1.924 0.369 -3.627 1.00 95.88 266 SER A CA 1
ATOM 2021 C C . SER A 1 266 ? 3.421 0.684 -3.720 1.00 95.88 266 SER A C 1
ATOM 2023 O O . SER A 1 266 ? 3.806 1.793 -4.092 1.00 95.88 266 SER A O 1
ATOM 2025 N N . GLU A 1 267 ? 4.265 -0.307 -3.434 1.00 94.06 267 GLU A N 1
ATOM 2026 C CA . GLU A 1 267 ? 5.722 -0.197 -3.512 1.00 94.06 267 GLU A CA 1
ATOM 2027 C C . GLU A 1 267 ? 6.188 0.051 -4.950 1.00 94.06 267 GLU A C 1
ATOM 2029 O O . GLU A 1 267 ? 6.991 0.955 -5.189 1.00 94.06 267 GLU A O 1
ATOM 2034 N N . LEU A 1 268 ? 5.623 -0.672 -5.922 1.00 93.25 268 LEU A N 1
ATOM 2035 C CA . LEU A 1 268 ? 5.916 -0.494 -7.343 1.00 93.25 268 LEU A CA 1
ATOM 2036 C C . LEU A 1 268 ? 5.548 0.910 -7.844 1.00 93.25 268 LEU A C 1
ATOM 2038 O O . LEU A 1 268 ? 6.339 1.529 -8.562 1.00 93.25 268 LEU A O 1
ATOM 2042 N N . LEU A 1 269 ? 4.373 1.425 -7.464 1.00 94.44 269 LEU A N 1
ATOM 2043 C CA . LEU A 1 269 ? 3.930 2.780 -7.812 1.00 94.44 269 LEU A CA 1
ATOM 2044 C C . LEU A 1 269 ? 4.920 3.828 -7.302 1.00 94.44 269 LEU A C 1
ATOM 2046 O O . LEU A 1 269 ? 5.364 4.702 -8.052 1.00 94.44 269 LEU A O 1
ATOM 2050 N N . LEU A 1 270 ? 5.302 3.712 -6.033 1.00 92.75 270 LEU A N 1
ATOM 2051 C CA . LEU A 1 270 ? 6.180 4.677 -5.393 1.00 92.75 270 LEU A CA 1
ATOM 2052 C C . LEU A 1 270 ? 7.620 4.580 -5.910 1.00 92.75 270 LEU A C 1
ATOM 2054 O O . LEU A 1 270 ? 8.276 5.600 -6.121 1.00 92.75 270 LEU A O 1
ATOM 2058 N N . ARG A 1 271 ? 8.090 3.365 -6.207 1.00 91.25 271 ARG A N 1
ATOM 2059 C CA . ARG A 1 271 ? 9.367 3.116 -6.882 1.00 91.25 271 ARG A CA 1
ATOM 2060 C C . ARG A 1 271 ? 9.413 3.779 -8.259 1.00 91.25 271 ARG A C 1
ATOM 2062 O O . ARG A 1 271 ? 10.394 4.455 -8.567 1.00 91.25 271 ARG A O 1
ATOM 2069 N N . ARG A 1 272 ? 8.364 3.627 -9.076 1.00 91.12 272 ARG A N 1
ATOM 2070 C CA . ARG A 1 272 ? 8.260 4.279 -10.396 1.00 91.12 272 ARG A CA 1
ATOM 2071 C C . ARG A 1 272 ? 8.235 5.803 -10.294 1.00 91.12 272 ARG A C 1
ATOM 2073 O O . ARG A 1 272 ? 8.905 6.472 -11.077 1.00 91.12 272 ARG A O 1
ATOM 2080 N N . ALA A 1 273 ? 7.541 6.352 -9.303 1.00 90.81 273 ALA A N 1
ATOM 2081 C CA . ALA A 1 273 ? 7.499 7.796 -9.094 1.00 90.81 273 ALA A CA 1
ATOM 2082 C C . ALA A 1 273 ? 8.842 8.378 -8.613 1.00 90.81 273 ALA A C 1
ATOM 2084 O O . ALA A 1 273 ? 9.262 9.419 -9.108 1.00 90.81 273 ALA A O 1
ATOM 2085 N N . ILE A 1 274 ? 9.524 7.723 -7.665 1.00 88.19 274 ILE A N 1
ATOM 2086 C CA . ILE A 1 274 ? 10.734 8.267 -7.023 1.00 88.19 274 ILE A CA 1
ATOM 2087 C C . ILE A 1 274 ? 12.000 7.981 -7.836 1.00 88.19 274 ILE A C 1
ATOM 2089 O O . ILE A 1 274 ? 12.800 8.887 -8.051 1.00 88.19 274 ILE A O 1
ATOM 2093 N N . ILE A 1 275 ? 12.204 6.730 -8.265 1.00 86.88 275 ILE A N 1
ATOM 2094 C CA . ILE A 1 275 ? 13.457 6.304 -8.914 1.00 86.88 275 ILE A CA 1
ATOM 2095 C C . ILE A 1 275 ? 13.422 6.609 -10.410 1.00 86.88 275 ILE A C 1
ATOM 2097 O O . ILE A 1 275 ? 14.390 7.120 -10.966 1.00 86.88 275 ILE A O 1
ATOM 2101 N N . PHE A 1 276 ? 12.303 6.292 -11.062 1.00 86.25 276 PHE A N 1
ATOM 2102 C CA . PHE A 1 276 ? 12.152 6.437 -12.510 1.00 86.25 276 PHE A CA 1
ATOM 2103 C C . PHE A 1 276 ? 11.536 7.783 -12.918 1.00 86.25 276 PHE A C 1
ATOM 2105 O O . PHE A 1 276 ? 11.264 7.983 -14.099 1.00 86.25 276 PHE A O 1
ATOM 2112 N N . GLU A 1 277 ? 11.291 8.683 -11.956 1.00 86.94 277 GLU A N 1
ATOM 2113 C CA . GLU A 1 277 ? 10.688 10.011 -12.157 1.00 86.94 277 GLU A CA 1
ATOM 2114 C C . GLU A 1 277 ? 9.441 9.971 -13.063 1.00 86.94 277 GLU A C 1
ATOM 2116 O O . GLU A 1 277 ? 9.199 10.858 -13.884 1.00 86.94 277 GLU A O 1
ATOM 2121 N N . THR A 1 278 ? 8.663 8.888 -12.957 1.00 88.06 278 THR A N 1
ATOM 2122 C CA . THR A 1 278 ? 7.555 8.624 -13.872 1.00 88.06 278 THR A CA 1
ATOM 2123 C C . THR A 1 278 ? 6.312 9.406 -13.433 1.00 88.06 278 THR A C 1
ATOM 2125 O O . THR A 1 278 ? 5.878 9.272 -12.285 1.00 88.06 278 THR A O 1
ATOM 2128 N N . PRO A 1 279 ? 5.705 10.214 -14.320 1.00 85.88 279 PRO A N 1
ATOM 2129 C CA . PRO A 1 279 ? 4.520 10.995 -13.987 1.00 85.88 279 PRO A CA 1
ATOM 2130 C C . PRO A 1 279 ? 3.278 10.108 -13.824 1.00 85.88 279 PRO A C 1
ATOM 2132 O O . PRO A 1 279 ? 3.187 9.026 -14.404 1.00 85.88 279 PRO A O 1
ATOM 2135 N N . LEU A 1 280 ? 2.280 10.605 -13.082 1.00 84.81 280 LEU A N 1
ATOM 2136 C CA . LEU A 1 280 ? 1.085 9.840 -12.697 1.00 84.81 280 LEU A CA 1
ATOM 2137 C C . LEU A 1 280 ? 0.326 9.233 -13.893 1.00 84.81 280 LEU A C 1
ATOM 2139 O O . LEU A 1 280 ? -0.162 8.112 -13.804 1.00 84.81 280 LEU A O 1
ATOM 2143 N N . TYR A 1 281 ? 0.270 9.939 -15.029 1.00 84.94 281 TYR A N 1
ATOM 2144 C CA . TYR A 1 281 ? -0.433 9.462 -16.227 1.00 84.94 281 TYR A CA 1
ATOM 2145 C C . TYR A 1 281 ? 0.190 8.194 -16.831 1.00 84.94 281 TYR A C 1
ATOM 2147 O O . TYR A 1 281 ? -0.516 7.401 -17.446 1.00 84.94 281 TYR A O 1
ATOM 2155 N N . ALA A 1 282 ? 1.497 7.981 -16.647 1.00 87.06 282 ALA A N 1
ATOM 2156 C CA . ALA A 1 282 ? 2.209 6.825 -17.189 1.00 87.06 282 ALA A CA 1
ATOM 2157 C C . ALA A 1 282 ? 2.120 5.585 -16.277 1.00 87.06 282 ALA A C 1
ATOM 2159 O O . ALA A 1 282 ? 2.363 4.472 -16.733 1.00 87.06 282 ALA A O 1
ATOM 2160 N N . ILE A 1 283 ? 1.728 5.758 -15.010 1.00 88.81 283 ILE A N 1
ATOM 2161 C CA . ILE A 1 283 ? 1.499 4.680 -14.025 1.00 88.81 283 ILE A CA 1
ATOM 2162 C C . ILE A 1 283 ? 0.007 4.473 -13.723 1.00 88.81 283 ILE A C 1
ATOM 2164 O O . ILE A 1 283 ? -0.370 3.983 -12.658 1.00 88.81 283 ILE A O 1
ATOM 2168 N N . GLY A 1 284 ? -0.856 4.861 -14.668 1.00 88.25 284 GLY A N 1
ATOM 2169 C CA . GLY A 1 284 ? -2.305 4.857 -14.491 1.00 88.25 284 GLY A CA 1
ATOM 2170 C C . GLY A 1 284 ? -2.883 3.475 -14.186 1.00 88.25 284 GLY A C 1
ATOM 2171 O O . GLY A 1 284 ? -3.750 3.367 -13.330 1.00 88.25 284 GLY A O 1
ATOM 2172 N N . ASN A 1 285 ? -2.392 2.409 -14.824 1.00 90.75 285 ASN A N 1
ATOM 2173 C CA . ASN A 1 285 ? -2.974 1.070 -14.674 1.00 90.75 285 ASN A CA 1
ATOM 2174 C C . ASN A 1 285 ? -2.868 0.547 -13.236 1.00 90.75 285 ASN A C 1
ATOM 2176 O O . ASN A 1 285 ? -3.871 0.145 -12.646 1.00 90.75 285 ASN A O 1
ATOM 2180 N N . GLU A 1 286 ? -1.669 0.578 -12.653 1.00 91.19 286 GLU A N 1
ATOM 2181 C CA . GLU A 1 286 ? -1.446 0.159 -11.269 1.00 91.19 286 GLU A CA 1
ATOM 2182 C C . GLU A 1 286 ? -2.146 1.099 -10.275 1.00 91.19 286 GLU A C 1
ATOM 2184 O O . GLU A 1 286 ? -2.663 0.651 -9.250 1.00 91.19 286 GLU A O 1
ATOM 2189 N N . PHE A 1 287 ? -2.229 2.391 -10.604 1.00 92.94 287 PHE A N 1
ATOM 2190 C CA . PHE A 1 287 ? -2.943 3.378 -9.800 1.00 92.94 287 PHE A CA 1
ATOM 2191 C C . PHE A 1 287 ? -4.457 3.110 -9.764 1.00 92.94 287 PHE A C 1
ATOM 2193 O O . PHE A 1 287 ? -5.053 3.063 -8.687 1.00 92.94 287 PHE A O 1
ATOM 2200 N N . PHE A 1 288 ? -5.085 2.866 -10.918 1.00 93.19 288 PHE A N 1
ATOM 2201 C CA . PHE A 1 288 ? -6.505 2.520 -11.002 1.00 93.19 288 PHE A CA 1
ATOM 2202 C C . PHE A 1 288 ? -6.809 1.167 -10.363 1.00 93.19 288 PHE A C 1
ATOM 2204 O O . PHE A 1 288 ? -7.874 1.010 -9.767 1.00 93.19 288 PHE A O 1
ATOM 2211 N N . LEU A 1 289 ? -5.878 0.211 -10.425 1.00 94.38 289 LEU A N 1
ATOM 2212 C CA . LEU A 1 289 ? -6.010 -1.061 -9.717 1.00 94.38 289 LEU A CA 1
ATOM 2213 C C . LEU A 1 289 ? -6.082 -0.848 -8.194 1.00 94.38 289 LEU A C 1
ATOM 2215 O O . LEU A 1 289 ? -6.986 -1.375 -7.544 1.00 94.38 289 LEU A O 1
ATOM 2219 N N . LEU A 1 290 ? -5.192 -0.023 -7.631 1.00 94.94 290 LEU A N 1
ATOM 2220 C CA . LEU A 1 290 ? -5.209 0.327 -6.203 1.00 94.94 290 LEU A CA 1
ATOM 2221 C C . LEU A 1 290 ? -6.481 1.099 -5.806 1.00 94.94 290 LEU A C 1
ATOM 2223 O O . LEU A 1 290 ? -7.052 0.875 -4.733 1.00 94.94 290 LEU A O 1
ATOM 2227 N N . LEU A 1 291 ? -6.956 1.986 -6.683 1.00 94.56 291 LEU A N 1
ATOM 2228 C CA . LEU A 1 291 ? -8.212 2.710 -6.492 1.00 94.56 291 LEU A CA 1
ATOM 2229 C C . LEU A 1 291 ? -9.402 1.736 -6.482 1.00 94.56 291 LEU A C 1
ATOM 2231 O O . LEU A 1 291 ? -10.247 1.805 -5.589 1.00 94.56 291 LEU A O 1
ATOM 2235 N N . GLY A 1 292 ? -9.424 0.770 -7.403 1.00 96.38 292 GLY A N 1
ATOM 2236 C CA . GLY A 1 292 ? -10.413 -0.308 -7.431 1.00 96.38 292 GLY A CA 1
ATOM 2237 C C . GLY A 1 292 ? -10.420 -1.136 -6.144 1.00 96.38 292 GLY A C 1
ATOM 2238 O O . GLY A 1 292 ? -11.487 -1.416 -5.599 1.00 96.38 292 GLY A O 1
ATOM 2239 N N . TYR A 1 293 ? -9.246 -1.456 -5.596 1.00 96.12 293 TYR A N 1
ATOM 2240 C CA . TYR A 1 293 ? -9.140 -2.121 -4.295 1.00 96.12 293 TYR A CA 1
ATOM 2241 C C . TYR A 1 293 ? -9.671 -1.262 -3.145 1.00 96.12 293 TYR A C 1
ATOM 2243 O O . TYR A 1 293 ? -10.367 -1.779 -2.274 1.00 96.12 293 TYR A O 1
ATOM 2251 N N . SER A 1 294 ? -9.405 0.045 -3.149 1.00 96.56 294 SER A N 1
ATOM 2252 C CA . SER A 1 294 ? -9.964 0.966 -2.149 1.00 96.56 294 SER A CA 1
ATOM 2253 C C . SER A 1 294 ? -11.495 1.000 -2.203 1.00 96.56 294 SER A C 1
ATOM 2255 O O . SER A 1 294 ? -12.150 0.917 -1.166 1.00 96.56 294 SER A O 1
ATOM 2257 N N . LEU A 1 295 ? -12.084 1.043 -3.403 1.00 96.44 295 LEU A N 1
ATOM 2258 C CA . LEU A 1 295 ? -13.540 0.981 -3.577 1.00 96.44 295 LEU A CA 1
ATOM 2259 C C . LEU A 1 295 ? -14.125 -0.352 -3.097 1.00 96.44 295 LEU A C 1
ATOM 2261 O O . LEU A 1 295 ? -15.170 -0.364 -2.444 1.00 96.44 295 LEU A O 1
ATOM 2265 N N . LEU A 1 296 ? -13.436 -1.464 -3.367 1.00 96.56 296 LEU A N 1
ATOM 2266 C CA . LEU A 1 296 ? -13.820 -2.781 -2.857 1.00 96.56 296 LEU A CA 1
ATOM 2267 C C . LEU A 1 296 ? -13.803 -2.798 -1.324 1.00 96.56 296 LEU A C 1
ATOM 2269 O O . LEU A 1 296 ? -14.761 -3.274 -0.718 1.00 96.56 296 LEU A O 1
ATOM 2273 N N . MET A 1 297 ? -12.772 -2.232 -0.690 1.00 95.94 297 MET A N 1
ATOM 2274 C CA . MET A 1 297 ? -12.704 -2.137 0.772 1.00 95.94 297 MET A CA 1
ATOM 2275 C C . MET A 1 297 ? -13.844 -1.291 1.346 1.00 95.94 297 MET A C 1
ATOM 2277 O O . MET A 1 297 ? -14.454 -1.695 2.331 1.00 95.94 297 MET A O 1
ATOM 2281 N N . ILE A 1 298 ? -14.191 -0.167 0.711 1.00 95.19 298 ILE A N 1
ATOM 2282 C CA . ILE A 1 298 ? -15.354 0.644 1.108 1.00 95.19 298 ILE A CA 1
ATOM 2283 C C . ILE A 1 298 ? -16.638 -0.192 1.036 1.00 95.19 298 ILE A C 1
ATOM 2285 O O . ILE A 1 298 ? -17.396 -0.233 2.005 1.00 95.19 298 ILE A O 1
ATOM 2289 N N . ALA A 1 299 ? -16.865 -0.908 -0.070 1.00 94.88 299 ALA A N 1
ATOM 2290 C CA . ALA A 1 299 ? -18.023 -1.788 -0.213 1.00 94.88 299 ALA A CA 1
ATOM 2291 C C . ALA A 1 299 ? -18.044 -2.891 0.862 1.00 94.88 299 ALA A C 1
ATOM 2293 O O . ALA A 1 299 ? -19.091 -3.158 1.451 1.00 94.88 299 ALA A O 1
ATOM 2294 N N . LEU A 1 300 ? -16.889 -3.487 1.172 1.00 95.00 300 LEU A N 1
ATOM 2295 C CA . LEU A 1 300 ? -16.764 -4.505 2.213 1.00 95.00 300 LEU A CA 1
ATOM 2296 C C . LEU A 1 300 ? -17.085 -3.942 3.605 1.00 95.00 300 LEU A C 1
ATOM 2298 O O . LEU A 1 300 ? -17.788 -4.598 4.370 1.00 95.00 300 LEU A O 1
ATOM 2302 N N . ILE A 1 301 ? -16.640 -2.721 3.920 1.00 93.56 301 ILE A N 1
ATOM 2303 C CA . ILE A 1 301 ? -16.989 -2.038 5.176 1.00 93.56 301 ILE A CA 1
ATOM 2304 C C . ILE A 1 301 ? -18.505 -1.855 5.271 1.00 93.56 301 ILE A C 1
ATOM 2306 O O . ILE A 1 301 ? -19.089 -2.208 6.295 1.00 93.56 301 ILE A O 1
ATOM 2310 N N . PHE A 1 302 ? -19.157 -1.373 4.209 1.00 90.94 302 PHE A N 1
ATOM 2311 C CA . PHE A 1 302 ? -20.616 -1.237 4.189 1.00 90.94 302 PHE A CA 1
ATOM 2312 C C . PHE A 1 302 ? -21.322 -2.574 4.428 1.00 90.94 302 PHE A C 1
ATOM 2314 O O . PHE A 1 302 ? -22.260 -2.631 5.222 1.00 90.94 302 PHE A O 1
ATOM 2321 N N . VAL A 1 303 ? -20.849 -3.658 3.806 1.00 91.31 303 VAL A N 1
ATOM 2322 C CA . VAL A 1 303 ? -21.396 -5.005 4.028 1.00 91.31 303 VAL A CA 1
ATOM 2323 C C . VAL A 1 303 ? -21.217 -5.443 5.483 1.00 91.31 303 VAL A C 1
ATOM 2325 O O . VAL A 1 303 ? -22.183 -5.898 6.093 1.00 91.31 303 VAL A O 1
ATOM 2328 N N . ILE A 1 304 ? -20.024 -5.276 6.063 1.00 89.25 304 ILE A N 1
ATOM 2329 C CA . ILE A 1 304 ? -19.731 -5.666 7.452 1.00 89.25 304 ILE A CA 1
ATOM 2330 C C . ILE A 1 304 ? -20.612 -4.888 8.435 1.00 89.25 304 ILE A C 1
ATOM 2332 O O . ILE A 1 304 ? -21.207 -5.488 9.331 1.00 89.25 304 ILE A O 1
ATOM 2336 N N . VAL A 1 305 ? -20.728 -3.570 8.263 1.00 84.69 305 VAL A N 1
ATOM 2337 C CA . VAL A 1 305 ? -21.507 -2.709 9.164 1.00 84.69 305 VAL A CA 1
ATOM 2338 C C . VAL A 1 305 ? -23.007 -2.993 9.027 1.00 84.69 305 VAL A C 1
ATOM 2340 O O . VAL A 1 305 ? -23.685 -3.219 10.035 1.00 84.69 305 VAL A O 1
ATOM 2343 N N . HIS A 1 306 ? -23.518 -3.088 7.796 1.00 82.75 306 HIS A N 1
ATOM 2344 C CA . HIS A 1 306 ? -24.928 -3.385 7.537 1.00 82.75 306 HIS A CA 1
ATOM 2345 C C . HIS A 1 306 ? -25.330 -4.772 8.067 1.00 82.75 306 HIS A C 1
ATOM 2347 O O . HIS A 1 306 ? -26.360 -4.932 8.730 1.00 82.75 306 HIS A O 1
ATOM 2353 N N . PHE A 1 307 ? -24.501 -5.790 7.816 1.00 81.94 307 PHE A N 1
ATOM 2354 C CA . PHE A 1 307 ? -24.758 -7.157 8.264 1.00 81.94 307 PHE A CA 1
ATOM 2355 C C . PHE A 1 307 ? -24.604 -7.304 9.784 1.00 81.94 307 PHE A C 1
ATOM 2357 O O . PHE A 1 307 ? -25.439 -7.947 10.425 1.00 81.94 307 PHE A O 1
ATOM 2364 N N . GLY A 1 308 ? -23.609 -6.636 10.380 1.00 71.31 308 GLY A N 1
ATOM 2365 C CA . GLY A 1 308 ? -23.391 -6.606 11.828 1.00 71.31 308 GLY A CA 1
ATOM 2366 C C . GLY A 1 308 ? -24.580 -6.038 12.608 1.00 71.31 308 GLY A C 1
ATOM 2367 O O . GLY A 1 308 ? -24.895 -6.527 13.695 1.00 71.31 308 GLY A O 1
ATOM 2368 N N . ARG A 1 309 ? -25.310 -5.071 12.032 1.00 66.38 309 ARG A N 1
ATOM 2369 C CA . ARG A 1 309 ? -26.560 -4.557 12.617 1.00 66.38 309 ARG A CA 1
ATOM 2370 C C . ARG A 1 309 ? -27.726 -5.530 12.484 1.00 66.38 309 ARG A C 1
ATOM 2372 O O . ARG A 1 309 ? -28.469 -5.709 13.448 1.00 66.38 309 ARG A O 1
ATOM 2379 N N . LYS A 1 310 ? -27.890 -6.168 11.319 1.00 62.78 310 LYS A N 1
ATOM 2380 C CA . LYS A 1 310 ? -28.998 -7.109 11.064 1.00 62.78 310 LYS A CA 1
ATOM 2381 C C . LYS A 1 310 ? -28.907 -8.368 11.931 1.00 62.78 310 LYS A C 1
ATOM 2383 O O . LYS A 1 310 ? -29.935 -8.903 12.333 1.00 62.78 310 LYS A O 1
ATOM 2388 N N . LEU A 1 311 ? -27.689 -8.800 12.254 1.00 57.28 311 LEU A N 1
ATOM 2389 C CA . LEU A 1 311 ? -27.432 -9.918 13.166 1.00 57.28 311 LEU A CA 1
ATOM 2390 C C . LEU A 1 311 ? -27.611 -9.579 14.646 1.00 57.28 311 LEU A C 1
ATOM 2392 O O . LEU A 1 311 ? -27.481 -10.478 15.471 1.00 57.28 311 LEU A O 1
ATOM 2396 N N . GLY A 1 312 ? -27.924 -8.326 14.991 1.00 49.78 312 GLY A N 1
ATOM 2397 C CA . GLY A 1 312 ? -28.281 -7.962 16.354 1.00 49.78 312 GLY A CA 1
ATOM 2398 C C . GLY A 1 312 ? -27.246 -8.444 17.363 1.00 49.78 312 GLY A C 1
ATOM 2399 O O . GLY A 1 312 ? -27.603 -9.134 18.317 1.00 49.78 312 GLY A O 1
ATOM 2400 N N . ILE A 1 313 ? -25.972 -8.075 17.187 1.00 46.12 313 ILE A N 1
ATOM 2401 C CA . ILE A 1 313 ? -24.987 -8.217 18.265 1.00 46.12 313 ILE A CA 1
ATOM 2402 C C . ILE A 1 313 ? -25.319 -7.159 19.329 1.00 46.12 313 ILE A C 1
ATOM 2404 O O . ILE A 1 313 ? -24.599 -6.190 19.545 1.00 46.12 313 ILE A O 1
ATOM 2408 N N . LYS A 1 314 ? -26.434 -7.373 20.038 1.00 43.38 314 LYS A N 1
ATOM 2409 C CA . LYS A 1 314 ? -26.606 -6.971 21.432 1.00 43.38 314 LYS A CA 1
ATOM 2410 C C . LYS A 1 314 ? -25.630 -7.808 22.255 1.00 43.38 314 LYS A C 1
ATOM 2412 O O . LYS A 1 314 ? -25.996 -8.728 22.975 1.00 43.38 314 LYS A O 1
ATOM 2417 N N . LYS A 1 315 ? -24.353 -7.487 22.130 1.00 45.25 315 LYS A N 1
ATOM 2418 C CA . LYS A 1 315 ? -23.451 -7.542 23.268 1.00 45.25 315 LYS A CA 1
ATOM 2419 C C . LYS A 1 315 ? -23.113 -6.094 23.551 1.00 45.25 315 LYS A C 1
ATOM 2421 O O . LYS A 1 315 ? -22.013 -5.637 23.269 1.00 45.25 315 LYS A O 1
ATOM 2426 N N . GLU A 1 316 ? -24.102 -5.372 24.082 1.00 43.53 316 GLU A N 1
ATOM 2427 C CA . GLU A 1 316 ? -23.776 -4.327 25.043 1.00 43.53 316 GLU A CA 1
ATOM 2428 C C . GLU A 1 316 ? -22.903 -5.038 26.069 1.00 43.53 316 GLU A C 1
ATOM 2430 O O . GLU A 1 316 ? -23.378 -5.867 26.847 1.00 43.53 316 GLU A O 1
ATOM 2435 N N . GLN A 1 317 ? -21.589 -4.840 25.965 1.00 45.56 317 GLN A N 1
ATOM 2436 C CA . GLN A 1 317 ? -20.740 -5.173 27.084 1.00 45.56 317 GLN A CA 1
ATOM 2437 C C . GLN A 1 317 ? -21.321 -4.352 28.233 1.00 45.56 317 GLN A C 1
ATOM 2439 O O . GLN A 1 317 ? -21.478 -3.135 28.061 1.00 45.56 317 GLN A O 1
ATOM 2444 N N . PRO A 1 318 ? -21.716 -4.984 29.355 1.00 34.09 318 PRO A N 1
ATOM 2445 C CA . PRO A 1 318 ? -22.056 -4.211 30.531 1.00 34.09 318 PRO A CA 1
ATOM 2446 C C . PRO A 1 318 ? -20.890 -3.258 30.741 1.00 34.09 318 PRO A C 1
ATOM 2448 O O . PRO A 1 318 ? -19.737 -3.660 30.539 1.00 34.09 318 PRO A O 1
ATOM 2451 N N . LEU A 1 319 ? -21.210 -1.996 31.049 1.00 40.97 319 LEU A N 1
ATOM 2452 C CA . LEU A 1 319 ? -20.253 -1.019 31.552 1.00 40.97 319 LEU A CA 1
ATOM 2453 C C . LEU A 1 319 ? -19.221 -1.805 32.344 1.00 40.97 319 LEU A C 1
ATOM 2455 O O . LEU A 1 319 ? -19.593 -2.459 33.319 1.00 40.97 319 LEU A O 1
ATOM 2459 N N . VAL A 1 320 ? -17.979 -1.855 31.859 1.00 43.88 320 VAL A N 1
ATOM 2460 C CA . VAL A 1 320 ? -16.910 -2.456 32.638 1.00 43.88 320 VAL A CA 1
ATOM 2461 C C . VAL A 1 320 ? -16.823 -1.550 33.857 1.00 43.88 320 VAL A C 1
ATOM 2463 O O . VAL A 1 320 ? -16.147 -0.522 33.834 1.00 43.88 320 VAL A O 1
ATOM 2466 N N . GLU A 1 321 ? -17.562 -1.893 34.917 1.00 39.44 321 GLU A N 1
ATOM 2467 C CA . GLU A 1 321 ? -17.094 -1.671 36.267 1.00 39.44 321 GLU A CA 1
ATOM 2468 C C . GLU A 1 321 ? -15.645 -2.100 36.187 1.00 39.44 321 GLU A C 1
ATOM 2470 O O . GLU A 1 321 ? -15.353 -3.254 35.858 1.00 39.44 321 GLU A O 1
ATOM 2475 N N . LYS A 1 322 ? -14.733 -1.138 36.339 1.00 35.69 322 LYS A N 1
ATOM 2476 C CA . LYS A 1 322 ? -13.331 -1.452 36.540 1.00 35.69 322 LYS A CA 1
ATOM 2477 C C . LYS A 1 322 ? -13.303 -2.376 37.751 1.00 35.69 322 LYS A C 1
ATOM 2479 O O . LYS A 1 322 ? -13.241 -1.898 38.882 1.00 35.69 322 LYS A O 1
ATOM 2484 N N . LYS A 1 323 ? -13.363 -3.690 37.521 1.00 33.97 323 LYS A N 1
ATOM 2485 C CA . LYS A 1 323 ? -12.873 -4.657 38.484 1.00 33.97 323 LYS A CA 1
ATOM 2486 C C . LYS A 1 323 ? -11.451 -4.189 38.789 1.00 33.97 323 LYS A C 1
ATOM 2488 O O . LYS A 1 323 ? -10.720 -3.865 37.843 1.00 33.97 323 LYS A O 1
ATOM 2493 N N . PRO A 1 324 ? -11.096 -4.007 40.070 1.00 33.38 324 PRO A N 1
ATOM 2494 C CA . PRO A 1 324 ? -9.742 -3.620 40.427 1.00 33.38 324 PRO A CA 1
ATOM 2495 C C . PRO A 1 324 ? -8.783 -4.567 39.706 1.00 33.38 324 PRO A C 1
ATOM 2497 O O . PRO A 1 324 ? -9.045 -5.765 39.655 1.00 33.38 324 PRO A O 1
ATOM 2500 N N . LYS A 1 325 ? -7.755 -3.995 39.064 1.00 37.03 325 LYS A N 1
ATOM 2501 C CA . LYS A 1 325 ? -6.702 -4.716 38.339 1.00 37.03 325 LYS A CA 1
ATOM 2502 C C . LYS A 1 325 ? -6.339 -5.976 39.130 1.00 37.03 325 LYS A C 1
ATOM 2504 O O . LYS A 1 325 ? -5.796 -5.850 40.224 1.00 37.03 325 LYS A O 1
ATOM 2509 N N . GLU A 1 326 ? -6.648 -7.155 38.596 1.00 36.97 326 GLU A N 1
ATOM 2510 C CA . GLU A 1 326 ? -6.026 -8.381 39.082 1.00 36.97 326 GLU A CA 1
ATOM 2511 C C . GLU A 1 326 ? -4.527 -8.224 38.825 1.00 36.97 326 GLU A C 1
ATOM 2513 O O . GLU A 1 326 ? -4.079 -7.984 37.700 1.00 36.97 326 GLU A O 1
ATOM 2518 N N . ILE A 1 327 ? -3.774 -8.214 39.918 1.00 36.75 327 ILE A N 1
ATOM 2519 C CA . ILE A 1 327 ? -2.319 -8.192 39.922 1.00 36.75 327 ILE A CA 1
ATOM 2520 C C . ILE A 1 327 ? -1.871 -9.484 39.217 1.00 36.75 327 ILE A C 1
ATOM 2522 O O . ILE A 1 327 ? -2.449 -10.536 39.499 1.00 36.75 327 ILE A O 1
ATOM 2526 N N . PRO A 1 328 ? -0.898 -9.446 38.288 1.00 30.64 328 PRO A N 1
ATOM 2527 C CA . PRO A 1 328 ? -0.402 -10.656 37.649 1.00 30.64 328 PRO A CA 1
ATOM 2528 C C . PRO A 1 328 ? 0.074 -11.640 38.719 1.00 30.64 328 PRO A C 1
ATOM 2530 O O . PRO A 1 328 ? 0.932 -11.299 39.531 1.00 30.64 328 PRO A O 1
ATOM 2533 N N . VAL A 1 329 ? -0.477 -12.852 38.708 1.00 34.53 329 VAL A N 1
ATOM 2534 C CA . VAL A 1 329 ? 0.020 -13.991 39.485 1.00 34.53 329 VAL A CA 1
ATOM 2535 C C . VAL A 1 329 ? 1.333 -14.446 38.839 1.00 34.53 329 VAL A C 1
ATOM 2537 O O . VAL A 1 329 ? 1.362 -15.367 38.029 1.00 34.53 329 VAL A O 1
ATOM 2540 N N . LEU A 1 330 ? 2.416 -13.730 39.126 1.00 33.59 330 LEU A N 1
ATOM 2541 C CA . LEU A 1 330 ? 3.788 -14.196 38.950 1.00 33.59 330 LEU A CA 1
ATOM 2542 C C . LEU A 1 330 ? 4.304 -14.545 40.347 1.00 33.59 330 LEU A C 1
ATOM 2544 O O . LEU A 1 330 ? 4.192 -13.732 41.258 1.00 33.59 330 LEU A O 1
ATOM 2548 N N . GLU A 1 331 ? 4.845 -15.754 40.496 1.00 33.44 331 GLU A N 1
ATOM 2549 C CA . GLU A 1 331 ? 5.691 -16.140 41.635 1.00 33.44 331 GLU A CA 1
ATOM 2550 C C . GLU A 1 331 ? 5.019 -16.062 43.019 1.00 33.44 331 GLU A C 1
ATOM 2552 O O . GLU A 1 331 ? 5.452 -15.343 43.913 1.00 33.44 331 GLU A O 1
ATOM 2557 N N . LEU A 1 332 ? 3.976 -16.865 43.242 1.00 32.81 332 LEU A N 1
ATOM 2558 C CA . LEU A 1 332 ? 3.425 -17.108 44.588 1.00 32.81 332 LEU A CA 1
ATOM 2559 C C . LEU A 1 332 ? 3.421 -18.597 44.962 1.00 32.81 332 LEU A C 1
ATOM 2561 O O . LEU A 1 332 ? 2.621 -19.044 45.775 1.00 32.81 332 LEU A O 1
ATOM 2565 N N . GLU A 1 333 ? 4.350 -19.375 44.405 1.00 29.89 333 GLU A N 1
ATOM 2566 C CA . GLU A 1 333 ? 4.552 -20.785 44.777 1.00 29.89 333 GLU A CA 1
ATOM 2567 C C . GLU A 1 333 ? 5.400 -20.941 46.063 1.00 29.89 333 GLU A C 1
ATOM 2569 O O . GLU A 1 333 ? 5.658 -22.050 46.511 1.00 29.89 333 GLU A O 1
ATOM 2574 N N . GLY A 1 334 ? 5.805 -19.830 46.700 1.00 28.67 334 GLY A N 1
ATOM 2575 C CA . GLY A 1 334 ? 6.705 -19.825 47.863 1.00 28.67 334 GLY A CA 1
ATOM 2576 C C . GLY A 1 334 ? 6.173 -19.215 49.167 1.00 28.67 334 GLY A C 1
ATOM 2577 O O . GLY A 1 334 ? 6.937 -19.135 50.122 1.00 28.67 334 GLY A O 1
ATOM 2578 N N . LEU A 1 335 ? 4.913 -18.765 49.246 1.00 29.14 335 LEU A N 1
ATOM 2579 C CA . LEU A 1 335 ? 4.376 -18.093 50.451 1.00 29.14 335 LEU A CA 1
ATOM 2580 C C . LEU A 1 335 ? 3.054 -18.682 50.971 1.00 29.14 335 LEU A C 1
ATOM 2582 O O . LEU A 1 335 ? 2.397 -18.087 51.824 1.00 29.14 335 LEU A O 1
ATOM 2586 N N . ALA A 1 336 ? 2.672 -19.872 50.507 1.00 30.33 336 ALA A N 1
ATOM 2587 C CA . ALA A 1 336 ? 1.516 -20.602 51.021 1.00 30.33 336 ALA A CA 1
ATOM 2588 C C . ALA A 1 336 ? 1.832 -21.322 52.345 1.00 30.33 336 ALA A C 1
ATOM 2590 O O . ALA A 1 336 ? 1.629 -22.524 52.453 1.00 30.33 336 ALA A O 1
ATOM 2591 N N . GLU A 1 337 ? 2.317 -20.595 53.354 1.00 33.75 337 GLU A N 1
ATOM 2592 C CA . GLU A 1 337 ? 2.276 -21.063 54.743 1.00 33.75 337 GLU A CA 1
ATOM 2593 C C . GLU A 1 337 ? 2.402 -19.892 55.728 1.00 33.75 337 GLU A C 1
ATOM 2595 O O . GLU A 1 337 ? 3.450 -19.647 56.318 1.00 33.75 337 GLU A O 1
ATOM 2600 N N . LYS A 1 338 ? 1.317 -19.137 55.926 1.00 31.94 338 LYS A N 1
ATOM 2601 C CA . LYS A 1 338 ? 1.100 -18.409 57.183 1.00 31.94 338 LYS A CA 1
ATOM 2602 C C . LYS A 1 338 ? -0.394 -18.244 57.437 1.00 31.94 338 LYS A C 1
ATOM 2604 O O . LYS A 1 338 ? -1.144 -17.763 56.594 1.00 31.94 338 LYS A O 1
ATOM 2609 N N . GLN A 1 339 ? -0.806 -18.738 58.597 1.00 34.91 339 GLN A N 1
ATOM 2610 C CA . GLN A 1 339 ? -2.164 -18.736 59.130 1.00 34.91 339 GLN A CA 1
ATOM 2611 C C . GLN A 1 339 ? -2.808 -17.341 59.085 1.00 34.91 339 GLN A C 1
ATOM 2613 O O . GLN A 1 339 ? -2.138 -16.335 59.301 1.00 34.91 339 GLN A O 1
ATOM 2618 N N . GLN A 1 340 ? -4.124 -17.309 58.844 1.00 43.06 340 GLN A N 1
ATOM 2619 C CA . GLN A 1 340 ? -4.980 -16.119 58.908 1.00 43.06 340 GLN A CA 1
ATOM 2620 C C . GLN A 1 340 ? -4.728 -15.323 60.196 1.00 43.06 340 GLN A C 1
ATOM 2622 O O . GLN A 1 340 ? -5.047 -15.788 61.291 1.00 43.06 340 GLN A O 1
ATOM 2627 N N . SER A 1 341 ? -4.157 -14.123 60.065 1.00 49.41 341 SER A N 1
ATOM 2628 C CA . SER A 1 341 ? -3.943 -13.219 61.193 1.00 49.41 341 SER A CA 1
ATOM 2629 C C . SER A 1 341 ? -5.267 -12.554 61.613 1.00 49.41 341 SER A C 1
ATOM 2631 O O . SER A 1 341 ? -6.079 -12.211 60.744 1.00 49.41 341 SER A O 1
ATOM 2633 N N . PRO A 1 342 ? -5.507 -12.316 62.920 1.00 50.88 342 PRO A N 1
ATOM 2634 C CA . PRO A 1 342 ? -6.746 -11.707 63.430 1.00 50.88 342 PRO A CA 1
ATOM 2635 C C . PRO A 1 342 ? -7.048 -10.331 62.816 1.00 50.88 342 PRO A C 1
ATOM 2637 O O . PRO A 1 342 ? -8.206 -9.936 62.691 1.00 50.88 342 PRO A O 1
ATOM 2640 N N . ILE A 1 343 ? -6.005 -9.623 62.378 1.00 54.56 343 ILE A N 1
ATOM 2641 C CA . ILE A 1 343 ? -6.054 -8.279 61.788 1.00 54.56 343 ILE A CA 1
ATOM 2642 C C . ILE A 1 343 ? -6.813 -8.284 60.453 1.00 54.56 343 ILE A C 1
ATOM 2644 O O . ILE A 1 343 ? -7.576 -7.363 60.174 1.00 54.56 343 ILE A O 1
ATOM 2648 N N . SER A 1 344 ? -6.693 -9.357 59.666 1.00 50.59 344 SER A N 1
ATOM 2649 C CA . SER A 1 344 ? -7.409 -9.512 58.389 1.00 50.59 344 SER A CA 1
ATOM 2650 C C . SER A 1 344 ? -8.930 -9.679 58.539 1.00 50.59 344 SER A C 1
ATOM 2652 O O . SER A 1 344 ? -9.662 -9.523 57.563 1.00 50.59 344 SER A O 1
ATOM 2654 N N . SER A 1 345 ? -9.416 -9.968 59.754 1.00 46.09 345 SER A N 1
ATOM 2655 C CA . SER A 1 345 ? -10.837 -10.212 60.039 1.00 46.09 345 SER A CA 1
ATOM 2656 C C . SER A 1 345 ? -11.628 -8.968 60.464 1.00 46.09 345 SER A C 1
ATOM 2658 O O . SER A 1 345 ? -12.857 -9.009 60.466 1.00 46.09 345 SER A O 1
ATOM 2660 N N . ALA A 1 346 ? -10.958 -7.853 60.782 1.00 51.25 346 ALA A N 1
ATOM 2661 C CA . ALA A 1 346 ? -11.633 -6.596 61.103 1.00 51.25 346 ALA A CA 1
ATOM 2662 C C . ALA A 1 346 ? -12.253 -5.992 59.829 1.00 51.25 346 ALA A C 1
ATOM 2664 O O . ALA A 1 346 ? -11.556 -5.754 58.841 1.00 51.25 346 ALA A O 1
ATOM 2665 N N . GLY A 1 347 ? -13.564 -5.740 59.828 1.00 50.09 347 GLY A N 1
ATOM 2666 C CA . GLY A 1 347 ? -14.291 -5.197 58.676 1.00 50.09 347 GLY A CA 1
ATOM 2667 C C . GLY A 1 347 ? -14.358 -3.669 58.668 1.00 50.09 347 GLY A C 1
ATOM 2668 O O . GLY A 1 347 ? -14.453 -3.054 57.604 1.00 50.09 347 GLY A O 1
ATOM 2669 N N . THR A 1 348 ? -14.268 -3.033 59.839 1.00 57.09 348 THR A N 1
ATOM 2670 C CA . THR A 1 348 ? -14.328 -1.569 59.991 1.00 57.09 348 THR A CA 1
ATOM 2671 C C . THR A 1 348 ? -13.176 -1.003 60.818 1.00 57.09 348 THR A C 1
ATOM 2673 O O . THR A 1 348 ? -12.614 -1.669 61.680 1.00 57.09 348 THR A O 1
ATOM 2676 N N . LEU A 1 349 ? -12.833 0.274 60.587 1.00 54.34 349 LEU A N 1
ATOM 2677 C CA . LEU A 1 349 ? -11.765 0.963 61.331 1.00 54.34 349 LEU A CA 1
ATOM 2678 C C . LEU A 1 349 ? -12.055 1.001 62.846 1.00 54.34 349 LEU A C 1
ATOM 2680 O O . LEU A 1 349 ? -11.128 0.994 63.643 1.00 54.34 349 LEU A O 1
ATOM 2684 N N . SER A 1 350 ? -13.332 0.975 63.248 1.00 51.91 350 SER A N 1
ATOM 2685 C CA . SER A 1 350 ? -13.737 0.884 64.657 1.00 51.91 350 SER A CA 1
ATOM 2686 C C . SER A 1 350 ? -13.415 -0.482 65.277 1.00 51.91 350 SER A C 1
ATOM 2688 O O . SER A 1 350 ? -12.935 -0.527 66.404 1.00 51.91 350 SER A O 1
ATOM 2690 N N . GLU A 1 351 ? -13.632 -1.580 64.547 1.00 58.56 351 GLU A N 1
ATOM 2691 C CA . GLU A 1 351 ? -13.290 -2.939 65.001 1.00 58.56 351 GLU A CA 1
ATOM 2692 C C . GLU A 1 351 ? -11.774 -3.133 65.085 1.00 58.56 351 GLU A C 1
ATOM 2694 O O . GLU A 1 351 ? -11.285 -3.769 66.014 1.00 58.56 351 GLU A O 1
ATOM 2699 N N . LEU A 1 352 ? -11.018 -2.533 64.157 1.00 61.31 352 LEU A N 1
ATOM 2700 C CA . LEU A 1 352 ? -9.558 -2.555 64.212 1.00 61.31 352 LEU A CA 1
ATOM 2701 C C . LEU A 1 352 ? -9.029 -1.795 65.438 1.00 61.31 352 LEU A C 1
ATOM 2703 O O . LEU A 1 352 ? -8.117 -2.285 66.096 1.00 61.31 352 LEU A O 1
ATOM 2707 N N . ILE A 1 353 ? -9.608 -0.632 65.769 1.00 59.66 353 ILE A N 1
ATOM 2708 C CA . ILE A 1 353 ? -9.245 0.141 66.970 1.00 59.66 353 ILE A CA 1
ATOM 2709 C C . ILE A 1 353 ? -9.553 -0.656 68.244 1.00 59.66 353 ILE A C 1
ATOM 2711 O O . ILE A 1 353 ? -8.716 -0.703 69.141 1.00 59.66 353 ILE A O 1
ATOM 2715 N N . GLU A 1 354 ? -10.711 -1.316 68.314 1.00 59.72 354 GLU A N 1
ATOM 2716 C CA . GLU A 1 354 ? -11.098 -2.134 69.471 1.00 59.72 354 GLU A CA 1
ATOM 2717 C C . GLU A 1 354 ? -10.188 -3.363 69.647 1.00 59.72 354 GLU A C 1
ATOM 2719 O O . GLU A 1 354 ? -9.837 -3.733 70.769 1.00 59.72 354 GLU A O 1
ATOM 2724 N N . LEU A 1 355 ? -9.769 -3.979 68.540 1.00 63.62 355 LEU A N 1
ATOM 2725 C CA . LEU A 1 355 ? -8.831 -5.101 68.537 1.00 63.62 355 LEU A CA 1
ATOM 2726 C C . LEU A 1 355 ? -7.431 -4.651 68.985 1.00 63.62 355 LEU A C 1
ATOM 2728 O O . LEU A 1 355 ? -6.793 -5.344 69.774 1.00 63.62 355 LEU A O 1
ATOM 2732 N N . LEU A 1 356 ? -6.987 -3.464 68.561 1.00 63.12 356 LEU A N 1
ATOM 2733 C CA . LEU A 1 356 ? -5.713 -2.866 68.983 1.00 63.12 356 LEU A CA 1
ATOM 2734 C C . LEU A 1 356 ? -5.693 -2.514 70.478 1.00 63.12 356 LEU A C 1
ATOM 2736 O O . LEU A 1 356 ? -4.685 -2.739 71.149 1.00 63.12 356 LEU A O 1
ATOM 2740 N N . GLU A 1 357 ? -6.815 -2.017 71.003 1.00 61.78 357 GLU A N 1
ATOM 2741 C CA . GLU A 1 357 ? -6.980 -1.639 72.413 1.00 61.78 357 GLU A CA 1
ATOM 2742 C C . GLU A 1 357 ? -7.031 -2.870 73.342 1.00 61.78 357 GLU A C 1
ATOM 2744 O O . GLU A 1 357 ? -6.650 -2.781 74.509 1.00 61.78 357 GLU A O 1
ATOM 2749 N N . LYS A 1 358 ? -7.444 -4.035 72.818 1.00 61.47 358 LYS A N 1
ATOM 2750 C CA . LYS A 1 358 ? -7.503 -5.320 73.544 1.00 61.47 358 LYS A CA 1
ATOM 2751 C C . LYS A 1 358 ? -6.235 -6.179 73.435 1.00 61.47 358 LYS A C 1
ATOM 2753 O O . LYS A 1 358 ? -6.082 -7.106 74.225 1.00 61.47 358 LYS A O 1
ATOM 2758 N N . MET A 1 359 ? -5.350 -5.899 72.480 1.00 61.88 359 MET A N 1
ATOM 2759 C CA . MET A 1 359 ? -4.141 -6.691 72.210 1.00 61.88 359 MET A CA 1
ATOM 2760 C C . MET A 1 359 ? -3.014 -6.358 73.203 1.00 61.88 359 MET A C 1
ATOM 2762 O O . MET A 1 359 ? -2.763 -5.180 73.467 1.00 61.88 359 MET A O 1
ATOM 2766 N N . ASP A 1 360 ? -2.293 -7.353 73.731 1.00 55.69 360 ASP A N 1
ATOM 2767 C CA . ASP A 1 360 ? -1.155 -7.114 74.641 1.00 55.69 360 ASP A CA 1
ATOM 2768 C C . ASP A 1 360 ? 0.121 -6.687 73.875 1.00 55.69 360 ASP A C 1
ATOM 2770 O O . ASP A 1 360 ? 0.243 -6.865 72.661 1.00 55.69 360 ASP A O 1
ATOM 2774 N N . SER A 1 361 ? 1.088 -6.081 74.567 1.00 53.78 361 SER A N 1
ATOM 2775 C CA . SER A 1 361 ? 2.326 -5.538 73.984 1.00 53.78 361 SER A CA 1
ATOM 2776 C C . SER A 1 361 ? 3.208 -6.624 73.347 1.00 53.78 361 SER A C 1
ATOM 2778 O O . SER A 1 361 ? 3.858 -6.363 72.336 1.00 53.78 361 SER A O 1
ATOM 2780 N N . GLU A 1 362 ? 3.198 -7.846 73.894 1.00 51.31 362 GLU A N 1
ATOM 2781 C CA . GLU A 1 362 ? 3.896 -9.008 73.316 1.00 51.31 362 GLU A CA 1
ATOM 2782 C C . GLU A 1 362 ? 3.181 -9.590 72.089 1.00 51.31 362 GLU A C 1
ATOM 2784 O O . GLU A 1 362 ? 3.828 -10.105 71.178 1.00 51.31 362 GLU A O 1
ATOM 2789 N N . GLU A 1 363 ? 1.853 -9.498 72.040 1.00 53.25 363 GLU A N 1
ATOM 2790 C CA . GLU A 1 363 ? 1.042 -9.993 70.925 1.00 53.25 363 GLU A CA 1
ATOM 2791 C C . GLU A 1 363 ? 1.123 -9.039 69.724 1.00 53.25 363 GLU A C 1
ATOM 2793 O O . GLU A 1 363 ? 1.248 -9.476 68.581 1.00 53.25 363 GLU A O 1
ATOM 2798 N N . PHE A 1 364 ? 1.212 -7.732 69.989 1.00 54.59 364 PHE A N 1
ATOM 2799 C CA . PHE A 1 364 ? 1.492 -6.713 68.977 1.00 54.59 364 PHE A CA 1
ATOM 2800 C C . PHE A 1 364 ? 2.872 -6.890 68.322 1.00 54.59 364 PHE A C 1
ATOM 2802 O O . PHE A 1 364 ? 3.008 -6.687 67.121 1.00 54.59 364 PHE A O 1
ATOM 2809 N N . ALA A 1 365 ? 3.892 -7.329 69.069 1.00 54.91 365 ALA A N 1
ATOM 2810 C CA . ALA A 1 365 ? 5.231 -7.575 68.521 1.00 54.91 365 ALA A CA 1
ATOM 2811 C C . ALA A 1 365 ? 5.289 -8.758 67.530 1.00 54.91 365 ALA A C 1
ATOM 2813 O O . ALA A 1 365 ? 6.269 -8.893 66.796 1.00 54.91 365 ALA A O 1
ATOM 2814 N N . ARG A 1 366 ? 4.257 -9.616 67.501 1.00 48.22 366 ARG A N 1
ATOM 2815 C CA . ARG A 1 366 ? 4.155 -10.753 66.570 1.00 48.22 366 ARG A CA 1
ATOM 2816 C C . ARG A 1 366 ? 3.544 -10.383 65.219 1.00 48.22 366 ARG A C 1
ATOM 2818 O O . ARG A 1 366 ? 3.716 -11.148 64.272 1.00 48.22 366 ARG A O 1
ATOM 2825 N N . HIS A 1 367 ? 2.878 -9.234 65.123 1.00 56.84 367 HIS A N 1
ATOM 2826 C CA . HIS A 1 367 ? 2.254 -8.742 63.898 1.00 56.84 367 HIS A CA 1
ATOM 2827 C C . HIS A 1 367 ? 3.040 -7.552 63.353 1.00 56.84 367 HIS A C 1
ATOM 2829 O O . HIS A 1 367 ? 3.317 -6.588 64.068 1.00 56.84 367 HIS A O 1
ATOM 2835 N N . SER A 1 368 ? 3.455 -7.625 62.087 1.00 57.50 368 SER A N 1
ATOM 2836 C CA . SER A 1 368 ? 4.294 -6.573 61.516 1.00 57.50 368 SER A CA 1
ATOM 2837 C C . SER A 1 368 ? 3.474 -5.310 61.221 1.00 57.50 368 SER A C 1
ATOM 2839 O O . SER A 1 368 ? 2.275 -5.360 60.939 1.00 57.50 368 SER A O 1
ATOM 2841 N N . LYS A 1 369 ? 4.129 -4.143 61.247 1.00 59.41 369 LYS A N 1
ATOM 2842 C CA . LYS A 1 369 ? 3.513 -2.857 60.864 1.00 59.41 369 LYS A CA 1
ATOM 2843 C C . LYS A 1 369 ? 3.011 -2.873 59.415 1.00 59.41 369 LYS A C 1
ATOM 2845 O O . LYS A 1 369 ? 2.107 -2.107 59.075 1.00 59.41 369 LYS A O 1
ATOM 2850 N N . GLU A 1 370 ? 3.571 -3.754 58.582 1.00 59.94 370 GLU A N 1
ATOM 2851 C CA . GLU A 1 370 ? 3.097 -3.972 57.220 1.00 59.94 370 GLU A CA 1
ATOM 2852 C C . GLU A 1 370 ? 1.686 -4.575 57.196 1.00 59.94 370 GLU A C 1
ATOM 2854 O O . GLU A 1 370 ? 0.889 -4.126 56.380 1.00 59.94 370 GLU A O 1
ATOM 2859 N N . GLU A 1 371 ? 1.321 -5.463 58.131 1.00 61.84 371 GLU A N 1
ATOM 2860 C CA . GLU A 1 371 ? -0.026 -6.063 58.186 1.00 61.84 371 GLU A CA 1
ATOM 2861 C C . GLU A 1 371 ? -1.117 -5.004 58.439 1.00 61.84 371 GLU A C 1
ATOM 2863 O O . GLU A 1 371 ? -2.182 -5.024 57.818 1.00 61.84 371 GLU A O 1
ATOM 2868 N N . PHE A 1 372 ? -0.843 -4.011 59.293 1.00 61.31 372 PHE A N 1
ATOM 2869 C CA . PHE A 1 372 ? -1.772 -2.904 59.554 1.00 61.31 372 PHE A CA 1
ATOM 2870 C C . PHE A 1 372 ? -1.846 -1.911 58.386 1.00 61.31 372 PHE A C 1
ATOM 2872 O O . PHE A 1 372 ? -2.930 -1.433 58.040 1.00 61.31 372 PHE A O 1
ATOM 2879 N N . ALA A 1 373 ? -0.712 -1.601 57.753 1.00 59.91 373 ALA A N 1
ATOM 2880 C CA . ALA A 1 373 ? -0.681 -0.734 56.576 1.00 59.91 373 ALA A CA 1
ATOM 2881 C C . ALA A 1 373 ? -1.385 -1.387 55.373 1.00 59.91 373 ALA A C 1
ATOM 2883 O O . ALA A 1 373 ? -2.092 -0.715 54.617 1.00 59.91 373 ALA A O 1
ATOM 2884 N N . GLU A 1 374 ? -1.237 -2.701 55.220 1.00 61.47 374 GLU A N 1
ATOM 2885 C CA . GLU A 1 374 ? -1.885 -3.501 54.184 1.00 61.47 374 GLU A CA 1
ATOM 2886 C C . GLU A 1 374 ? -3.397 -3.614 54.414 1.00 61.47 374 GLU A C 1
ATOM 2888 O O . GLU A 1 374 ? -4.179 -3.466 53.468 1.00 61.47 374 GLU A O 1
ATOM 2893 N N . TRP A 1 375 ? -3.838 -3.731 55.670 1.00 64.31 375 TRP A N 1
ATOM 2894 C CA . TRP A 1 375 ? -5.259 -3.639 56.012 1.00 64.31 375 TRP A CA 1
ATOM 2895 C C . TRP A 1 375 ? -5.852 -2.261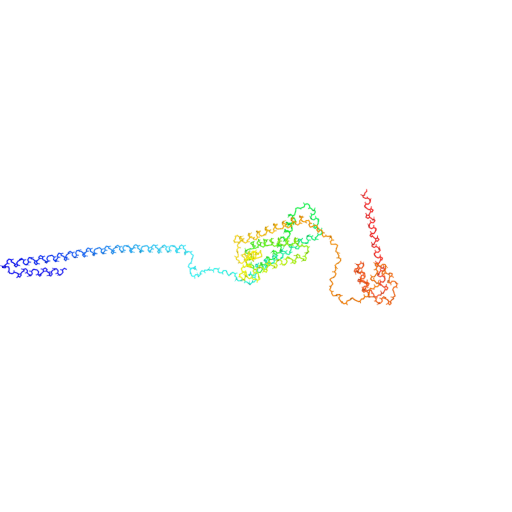 55.662 1.00 64.31 375 TRP A C 1
ATOM 2897 O O . TRP A 1 375 ? -6.920 -2.163 55.058 1.00 64.31 375 TRP A O 1
ATOM 2907 N N . VAL A 1 376 ? -5.144 -1.162 55.950 1.00 60.84 376 VAL A N 1
ATOM 2908 C CA . VAL A 1 376 ? -5.622 0.192 55.598 1.00 60.84 376 VAL A CA 1
ATOM 2909 C C . VAL A 1 376 ? -5.699 0.392 54.083 1.00 60.84 376 VAL A C 1
ATOM 2911 O O . VAL A 1 376 ? -6.669 0.974 53.581 1.00 60.84 376 VAL A O 1
ATOM 2914 N N . ARG A 1 377 ? -4.716 -0.123 53.338 1.00 58.47 377 ARG A N 1
ATOM 2915 C CA . ARG A 1 377 ? -4.725 -0.098 51.868 1.00 58.47 377 ARG A CA 1
ATOM 2916 C C . ARG A 1 377 ? -5.894 -0.887 51.289 1.00 58.47 377 ARG A C 1
ATOM 2918 O O . ARG A 1 377 ? -6.544 -0.407 50.361 1.00 58.47 377 ARG A O 1
ATOM 2925 N N . SER A 1 378 ? -6.174 -2.065 51.838 1.00 53.34 378 SER A N 1
ATOM 2926 C CA . SER A 1 378 ? -7.217 -2.960 51.331 1.00 53.34 378 SER A CA 1
ATOM 2927 C C . SER A 1 378 ? -8.629 -2.489 51.689 1.00 53.34 378 SER A C 1
ATOM 2929 O O . SER A 1 378 ? -9.482 -2.414 50.797 1.00 53.34 378 SER A O 1
ATOM 2931 N N . ASN A 1 379 ? -8.867 -2.085 52.940 1.00 52.34 379 ASN A N 1
ATOM 2932 C CA . ASN A 1 379 ? -10.219 -1.799 53.430 1.00 52.34 379 ASN A CA 1
ATOM 2933 C C . ASN A 1 379 ? -10.621 -0.321 53.304 1.00 52.34 379 ASN A C 1
ATOM 2935 O O . ASN A 1 379 ? -11.778 -0.025 53.007 1.00 52.34 379 ASN A O 1
ATOM 2939 N N . ILE A 1 380 ? -9.689 0.619 53.496 1.00 56.78 380 ILE A N 1
ATOM 2940 C CA . ILE A 1 380 ? -9.991 2.068 53.506 1.00 56.78 380 ILE A CA 1
ATOM 2941 C C . ILE A 1 380 ? -9.522 2.754 52.223 1.00 56.78 380 ILE A C 1
ATOM 2943 O O . ILE A 1 380 ? -10.095 3.771 51.825 1.00 56.78 380 ILE A O 1
ATOM 2947 N N . ARG A 1 381 ? -8.518 2.184 51.541 1.00 57.34 381 ARG A N 1
ATOM 2948 C CA . ARG A 1 381 ? -7.934 2.715 50.295 1.00 57.34 381 ARG A CA 1
ATOM 2949 C C . ARG A 1 381 ? -7.400 4.149 50.434 1.00 57.34 381 ARG A C 1
ATOM 2951 O O . ARG A 1 381 ? -7.400 4.912 49.468 1.00 57.34 381 ARG A O 1
ATOM 2958 N N . GLU A 1 382 ? -6.941 4.530 51.628 1.00 64.94 382 GLU A N 1
ATOM 2959 C CA . GLU A 1 382 ? -6.241 5.798 51.871 1.00 64.94 382 GLU A CA 1
ATOM 2960 C C . GLU A 1 382 ? -4.727 5.555 51.998 1.00 64.94 382 GLU A C 1
ATOM 2962 O O . GLU A 1 382 ? -4.203 5.281 53.077 1.00 64.94 382 GLU A O 1
ATOM 2967 N N . GLU A 1 383 ? -4.012 5.706 50.880 1.00 60.75 383 GLU A N 1
ATOM 2968 C CA . GLU A 1 383 ? -2.560 5.469 50.774 1.00 60.75 383 GLU A CA 1
ATOM 2969 C C . GLU A 1 383 ? -1.743 6.339 51.745 1.00 60.75 383 GLU A C 1
ATOM 2971 O O . GLU A 1 383 ? -0.799 5.880 52.382 1.00 60.75 383 GLU A O 1
ATOM 2976 N N . ALA A 1 384 ? -2.166 7.594 51.930 1.00 64.88 384 ALA A N 1
ATOM 2977 C CA . ALA A 1 384 ? -1.508 8.543 52.826 1.00 64.88 384 ALA A CA 1
ATOM 2978 C C . ALA A 1 384 ? -1.591 8.135 54.309 1.00 64.88 384 ALA A C 1
ATOM 2980 O O . ALA A 1 384 ? -0.750 8.553 55.104 1.00 64.88 384 ALA A O 1
ATOM 2981 N N . LEU A 1 385 ? -2.606 7.352 54.692 1.00 61.00 385 LEU A N 1
ATOM 2982 C CA . LEU A 1 385 ? -2.742 6.827 56.050 1.00 61.00 385 LEU A CA 1
ATOM 2983 C C . LEU A 1 385 ? -1.852 5.590 56.233 1.00 61.00 385 LEU A C 1
ATOM 2985 O O . LEU A 1 385 ? -1.144 5.494 57.230 1.00 61.00 385 LEU A O 1
ATOM 2989 N N . ALA A 1 386 ? -1.809 4.702 55.236 1.00 59.03 386 ALA A N 1
ATOM 2990 C CA . ALA A 1 386 ? -0.937 3.528 55.243 1.00 59.03 386 ALA A CA 1
ATOM 2991 C C . ALA A 1 386 ? 0.556 3.900 55.305 1.00 59.03 386 ALA A C 1
ATOM 2993 O O . ALA A 1 386 ? 1.308 3.322 56.087 1.00 59.03 386 ALA A O 1
ATOM 2994 N N . GLU A 1 387 ? 0.989 4.916 54.552 1.00 66.25 387 GLU A N 1
ATOM 2995 C CA . GLU A 1 387 ? 2.374 5.406 54.613 1.00 66.25 387 GLU A CA 1
ATOM 2996 C C . GLU A 1 387 ? 2.737 6.052 55.955 1.00 66.25 387 GLU A C 1
ATOM 2998 O O . GLU A 1 387 ? 3.895 5.992 56.371 1.00 66.25 387 GLU A O 1
ATOM 3003 N N . LYS A 1 388 ? 1.774 6.685 56.634 1.00 66.19 388 LYS A N 1
ATOM 3004 C CA . LYS A 1 388 ? 1.992 7.241 57.975 1.00 66.19 388 LYS A CA 1
ATOM 3005 C C . LYS A 1 388 ? 2.162 6.143 59.016 1.00 66.19 388 LYS A C 1
ATOM 3007 O O . LYS A 1 388 ? 3.085 6.232 59.813 1.00 66.19 388 LYS A O 1
ATOM 3012 N N . ILE A 1 389 ? 1.338 5.098 58.945 1.00 65.69 389 ILE A N 1
ATOM 3013 C CA . ILE A 1 389 ? 1.384 3.940 59.851 1.00 65.69 389 ILE A CA 1
ATOM 3014 C C . ILE A 1 389 ? 2.738 3.221 59.774 1.00 65.69 389 ILE A C 1
ATOM 3016 O O . ILE A 1 389 ? 3.283 2.821 60.800 1.00 65.69 389 ILE A O 1
ATOM 3020 N N . LEU A 1 390 ? 3.328 3.123 58.578 1.00 62.50 390 LEU A N 1
ATOM 3021 C CA . LEU A 1 390 ? 4.662 2.538 58.391 1.00 62.50 390 LEU A CA 1
ATOM 3022 C C . LEU A 1 390 ? 5.790 3.363 59.036 1.00 62.50 390 LEU A C 1
ATOM 3024 O O . LEU A 1 390 ? 6.844 2.813 59.345 1.00 62.50 390 LEU A O 1
ATOM 3028 N N . LYS A 1 391 ? 5.587 4.671 59.240 1.00 65.12 391 LYS A N 1
ATOM 3029 C CA . LYS A 1 391 ? 6.585 5.591 59.816 1.00 65.12 391 LYS A CA 1
ATOM 3030 C C . LYS A 1 391 ? 6.488 5.722 61.335 1.00 65.12 391 LYS A C 1
ATOM 3032 O O . LYS A 1 391 ? 7.338 6.366 61.939 1.00 65.12 391 LYS A O 1
ATOM 3037 N N . THR A 1 392 ? 5.458 5.151 61.945 1.00 65.12 392 THR A N 1
ATOM 3038 C CA . THR A 1 392 ? 5.198 5.274 63.376 1.00 65.12 392 THR A CA 1
ATOM 3039 C C . THR A 1 392 ? 6.019 4.256 64.164 1.00 65.12 392 THR A C 1
ATOM 3041 O O . THR A 1 392 ? 6.054 3.072 63.817 1.00 65.12 392 THR A O 1
ATOM 3044 N N . GLU A 1 393 ? 6.691 4.682 65.236 1.00 56.88 393 GLU A N 1
ATOM 3045 C CA . GLU A 1 393 ? 7.614 3.812 65.976 1.00 56.88 393 GLU A CA 1
ATOM 3046 C C . GLU A 1 393 ? 6.933 3.071 67.133 1.00 56.88 393 GLU A C 1
ATOM 3048 O O . GLU A 1 393 ? 7.284 1.916 67.386 1.00 56.88 393 GLU A O 1
ATOM 3053 N N . SER A 1 394 ? 5.902 3.664 67.749 1.00 61.69 394 SER A N 1
ATOM 3054 C CA . SER A 1 394 ? 5.261 3.157 68.973 1.00 61.69 394 SER A CA 1
ATOM 3055 C C . SER A 1 394 ? 3.785 2.762 68.804 1.00 61.69 394 SER A C 1
ATOM 3057 O O . SER A 1 394 ? 3.022 3.421 68.099 1.00 61.69 394 SER A O 1
ATOM 3059 N N . LYS A 1 395 ? 3.342 1.724 69.535 1.00 60.25 395 LYS A N 1
ATOM 3060 C CA . LYS A 1 395 ? 1.935 1.266 69.586 1.00 60.25 395 LYS A CA 1
ATOM 3061 C C . LYS A 1 395 ? 0.962 2.400 69.944 1.00 60.25 395 LYS A C 1
ATOM 3063 O O . LYS A 1 395 ? -0.081 2.537 69.315 1.00 60.25 395 LYS A O 1
ATOM 3068 N N . LYS A 1 396 ? 1.328 3.252 70.910 1.00 60.16 396 LYS A N 1
ATOM 3069 C CA . LYS A 1 396 ? 0.486 4.381 71.353 1.00 60.16 396 LYS A CA 1
ATOM 3070 C C . LYS A 1 396 ? 0.286 5.437 70.266 1.00 60.16 396 LYS A C 1
ATOM 3072 O O . LYS A 1 396 ? -0.785 6.025 70.170 1.00 60.16 396 LYS A O 1
ATOM 3077 N N . GLU A 1 397 ? 1.306 5.676 69.448 1.00 65.12 397 GLU A N 1
ATOM 3078 C CA . GLU A 1 397 ? 1.214 6.619 68.330 1.00 65.12 397 GLU A CA 1
ATOM 3079 C C . GLU A 1 397 ? 0.342 6.051 67.203 1.00 65.12 397 GLU A C 1
ATOM 3081 O O . GLU A 1 397 ? -0.430 6.779 66.586 1.00 65.12 397 GLU A O 1
ATOM 3086 N N . LEU A 1 398 ? 0.407 4.736 66.980 1.00 64.69 398 LEU A N 1
ATOM 3087 C CA . LEU A 1 398 ? -0.406 4.036 65.989 1.00 64.69 398 LEU A CA 1
ATOM 3088 C C . LEU A 1 398 ? -1.897 4.064 66.379 1.00 64.69 398 LEU A C 1
ATOM 3090 O O . LEU A 1 398 ? -2.737 4.414 65.552 1.00 64.69 398 LEU A O 1
ATOM 3094 N N . GLU A 1 399 ? -2.228 3.827 67.653 1.00 60.09 399 GLU A N 1
ATOM 3095 C CA . GLU A 1 399 ? -3.588 4.022 68.191 1.00 60.09 399 GLU A CA 1
ATOM 3096 C C . GLU A 1 399 ? -4.089 5.465 68.025 1.00 60.09 399 GLU A C 1
ATOM 3098 O O . GLU A 1 399 ? -5.252 5.690 67.677 1.00 60.09 399 GLU A O 1
ATOM 3103 N N . GLN A 1 400 ? -3.219 6.454 68.250 1.00 67.38 400 GLN A N 1
ATOM 3104 C CA . GLN A 1 400 ? -3.565 7.867 68.119 1.00 67.38 400 GLN A CA 1
ATOM 3105 C C . GLN A 1 400 ? -3.826 8.265 66.658 1.00 67.38 400 GLN A C 1
ATOM 3107 O O . GLN A 1 400 ? -4.790 8.986 66.386 1.00 67.38 400 GLN A O 1
ATOM 3112 N N . GLU A 1 401 ? -3.027 7.769 65.710 1.00 69.19 401 GLU A N 1
ATOM 3113 C CA . GLU A 1 401 ? -3.248 7.984 64.273 1.00 69.19 401 GLU A CA 1
ATOM 3114 C C . GLU A 1 401 ? -4.539 7.303 63.797 1.00 69.19 401 GLU A C 1
ATOM 3116 O O . GLU A 1 401 ? -5.314 7.916 63.057 1.00 69.19 401 GLU A O 1
ATOM 3121 N N . PHE A 1 402 ? -4.846 6.093 64.280 1.00 62.91 402 PHE A N 1
ATOM 3122 C CA . PHE A 1 402 ? -6.117 5.428 63.975 1.00 62.91 402 PHE A CA 1
ATOM 3123 C C . PHE A 1 402 ? -7.327 6.183 64.542 1.00 62.91 402 PHE A C 1
ATOM 3125 O O . PHE A 1 402 ? -8.293 6.422 63.809 1.00 62.91 402 PHE A O 1
ATOM 3132 N N . LYS A 1 403 ? -7.274 6.634 65.805 1.00 61.50 403 LYS A N 1
ATOM 3133 C CA . LYS A 1 403 ? -8.335 7.461 66.414 1.00 61.50 403 LYS A CA 1
ATOM 3134 C C . LYS A 1 403 ? -8.502 8.797 65.670 1.00 61.50 403 LYS A C 1
ATOM 3136 O O . LYS A 1 403 ? -9.627 9.196 65.369 1.00 61.50 403 LYS A O 1
ATOM 3141 N N . SER A 1 404 ? -7.406 9.444 65.267 1.00 69.56 404 SER A N 1
ATOM 3142 C CA . SER A 1 404 ? -7.445 10.681 64.471 1.00 69.56 404 SER A CA 1
ATOM 3143 C C . SER A 1 404 ? -8.052 10.472 63.077 1.00 69.56 404 SER A C 1
ATOM 3145 O O . SER A 1 404 ? -8.880 11.269 62.620 1.00 69.56 404 SER A O 1
ATOM 3147 N N . ALA A 1 405 ? -7.688 9.379 62.400 1.00 63.97 405 ALA A N 1
ATOM 3148 C CA . ALA A 1 405 ? -8.259 9.015 61.109 1.00 63.97 405 ALA A CA 1
ATOM 3149 C C . ALA A 1 405 ? -9.766 8.742 61.215 1.00 63.97 405 ALA A C 1
ATOM 3151 O O . ALA A 1 405 ? -10.532 9.215 60.370 1.00 63.97 405 ALA A O 1
ATOM 3152 N N . TYR A 1 406 ? -10.201 8.058 62.277 1.00 60.12 406 TYR A N 1
ATOM 3153 C CA . TYR A 1 406 ? -11.614 7.802 62.545 1.00 60.12 406 TYR A CA 1
ATOM 3154 C C . TYR A 1 406 ? -12.418 9.096 62.696 1.00 60.12 406 TYR A C 1
ATOM 3156 O O . TYR A 1 406 ? -13.423 9.292 62.008 1.00 60.12 406 TYR A O 1
ATOM 3164 N N . GLU A 1 407 ? -11.943 10.024 63.530 1.00 63.41 407 GLU A N 1
ATOM 3165 C CA . GLU A 1 407 ? -12.597 11.321 63.731 1.00 63.41 407 GLU A CA 1
ATOM 3166 C C . GLU A 1 407 ? -12.664 12.143 62.439 1.00 63.41 407 GLU A C 1
ATOM 3168 O O . GLU A 1 407 ? -13.674 12.791 62.148 1.00 63.41 407 GLU A O 1
ATOM 3173 N N . LYS A 1 408 ? -11.608 12.100 61.620 1.00 67.88 408 LYS A N 1
ATOM 3174 C CA . LYS A 1 408 ? -11.574 12.790 60.326 1.00 67.88 408 LYS A CA 1
ATOM 3175 C C . LYS A 1 408 ? -12.598 12.216 59.341 1.00 67.88 408 LYS A C 1
ATOM 3177 O O . LYS A 1 408 ? -13.239 12.982 58.616 1.00 67.88 408 LYS A O 1
ATOM 3182 N N . HIS A 1 409 ? -12.767 10.893 59.317 1.00 60.38 409 HIS A N 1
ATOM 3183 C CA . HIS A 1 409 ? -13.795 10.226 58.508 1.00 60.38 409 HIS A CA 1
ATOM 3184 C C . HIS A 1 409 ? -15.208 10.569 58.989 1.00 60.38 409 HIS A C 1
ATOM 3186 O O . HIS A 1 409 ? -16.060 10.912 58.168 1.00 60.38 409 HIS A O 1
ATOM 3192 N N . LEU A 1 410 ? -15.437 10.599 60.304 1.00 61.88 410 LEU A N 1
ATOM 3193 C CA . LEU A 1 410 ? -16.702 11.042 60.902 1.00 61.88 410 LEU A CA 1
ATOM 3194 C C . LEU A 1 410 ? -17.068 12.478 60.499 1.00 61.88 410 LEU A C 1
ATOM 3196 O O . LEU A 1 410 ? -18.179 12.707 60.016 1.00 61.88 410 LEU A O 1
ATOM 3200 N N . ARG A 1 411 ? -16.124 13.427 60.588 1.00 65.81 411 ARG A N 1
ATOM 3201 C CA . ARG A 1 411 ? -16.354 14.825 60.171 1.00 65.81 411 ARG A CA 1
ATOM 3202 C C . ARG A 1 411 ? -16.708 14.940 58.687 1.00 65.81 411 ARG A C 1
ATOM 3204 O O . ARG A 1 411 ? -17.661 15.633 58.340 1.00 65.81 411 ARG A O 1
ATOM 3211 N N . LYS A 1 412 ? -16.003 14.220 57.802 1.00 65.81 412 LYS A N 1
ATOM 3212 C CA . LYS A 1 412 ? -16.327 14.188 56.359 1.00 65.81 412 LYS A CA 1
ATOM 3213 C C . LYS A 1 412 ? -17.743 13.665 56.102 1.00 65.81 412 LYS A C 1
ATOM 3215 O O . LYS A 1 412 ? -18.453 14.206 55.254 1.00 65.81 412 LYS A O 1
ATOM 3220 N N . ILE A 1 413 ? -18.160 12.616 56.812 1.00 62.16 413 ILE A N 1
ATOM 3221 C CA . ILE A 1 413 ? -19.512 12.052 56.689 1.00 62.16 413 ILE A CA 1
ATOM 3222 C C . ILE A 1 413 ? -20.562 13.075 57.139 1.00 62.16 413 ILE A C 1
ATOM 3224 O O . ILE A 1 413 ? -21.601 13.220 56.491 1.00 62.16 413 ILE A O 1
ATOM 3228 N N . GLU A 1 414 ? -20.297 13.805 58.217 1.00 62.84 414 GLU A N 1
ATOM 3229 C CA . GLU A 1 414 ? -21.205 14.815 58.759 1.00 62.84 414 GLU A CA 1
ATOM 3230 C C . GLU A 1 414 ? -21.341 16.035 57.830 1.00 62.84 414 GLU A C 1
ATOM 3232 O O . GLU A 1 414 ? -22.460 16.458 57.522 1.00 62.84 414 GLU A O 1
ATOM 3237 N N . GLU A 1 415 ? -20.235 16.513 57.252 1.00 70.81 415 GLU A N 1
ATOM 3238 C CA . GLU A 1 415 ? -20.242 17.543 56.202 1.00 70.81 415 GLU A CA 1
ATOM 3239 C C . GLU A 1 415 ? -21.019 17.103 54.953 1.00 70.81 415 GLU A C 1
ATOM 3241 O O . GLU A 1 415 ? -21.774 17.884 54.364 1.00 70.81 415 GLU A O 1
ATOM 3246 N N . LEU A 1 416 ? -20.855 15.847 54.523 1.00 66.00 416 LEU A N 1
ATOM 3247 C CA . LEU A 1 416 ? -21.592 15.299 53.382 1.00 66.00 416 LEU A CA 1
ATOM 3248 C C . LEU A 1 416 ? -23.091 15.219 53.678 1.00 66.00 416 LEU A C 1
ATOM 3250 O O . LEU A 1 416 ? -23.898 15.589 52.821 1.00 66.00 416 LEU A O 1
ATOM 3254 N N . LYS A 1 417 ? -23.478 14.808 54.890 1.00 69.19 417 LYS A N 1
ATOM 3255 C CA . LYS A 1 417 ? -24.881 14.818 55.331 1.00 69.19 417 LYS A CA 1
ATOM 3256 C C . LYS A 1 417 ? -25.460 16.234 55.319 1.00 69.19 417 LYS A C 1
ATOM 3258 O O . LYS A 1 417 ? -26.562 16.414 54.796 1.00 69.19 417 LYS A O 1
ATOM 3263 N N . GLN A 1 418 ? -24.721 17.236 55.800 1.00 70.88 418 GLN A N 1
ATOM 3264 C CA . GLN A 1 418 ? -25.147 18.640 55.748 1.00 70.88 418 GLN A CA 1
ATOM 3265 C C . GLN A 1 418 ? -25.299 19.145 54.306 1.00 70.88 418 GLN A C 1
ATOM 3267 O O . GLN A 1 418 ? -26.353 19.677 53.955 1.00 70.88 418 GLN A O 1
ATOM 3272 N N . LYS A 1 419 ? -24.322 18.889 53.425 1.00 72.25 419 LYS A N 1
ATOM 3273 C CA . LYS A 1 419 ? -24.398 19.260 51.997 1.00 72.25 419 LYS A CA 1
ATOM 3274 C C . LYS A 1 419 ? -25.575 18.594 51.280 1.00 72.25 419 LYS A C 1
ATOM 3276 O O . LYS A 1 419 ? -26.219 19.217 50.433 1.00 72.25 419 LYS A O 1
ATOM 3281 N N . ILE A 1 420 ? -25.877 17.336 51.609 1.00 70.38 420 ILE A N 1
ATOM 3282 C CA . ILE A 1 420 ? -27.041 16.616 51.074 1.00 70.38 420 ILE A CA 1
ATOM 3283 C C . ILE A 1 420 ? -28.347 17.223 51.606 1.00 70.38 420 ILE A C 1
ATOM 3285 O O . ILE A 1 420 ? -29.289 17.400 50.829 1.00 70.38 420 ILE A O 1
ATOM 3289 N N . ALA A 1 421 ? -28.414 17.582 52.891 1.00 71.62 421 ALA A N 1
ATOM 3290 C CA . ALA A 1 421 ? -29.577 18.235 53.492 1.00 71.62 421 ALA A CA 1
ATOM 3291 C C . ALA A 1 421 ? -29.835 19.628 52.888 1.00 71.62 421 ALA A C 1
ATOM 3293 O O . ALA A 1 421 ? -30.973 19.934 52.526 1.00 71.62 421 ALA A O 1
ATOM 3294 N N . GLU A 1 422 ? -28.793 20.436 52.679 1.00 76.44 422 GLU A N 1
ATOM 3295 C CA . GLU A 1 422 ? -28.890 21.728 51.989 1.00 76.44 422 GLU A CA 1
ATOM 3296 C C . GLU A 1 422 ? -29.345 21.578 50.535 1.00 76.44 422 GLU A C 1
ATOM 3298 O O . GLU A 1 422 ? -30.232 22.310 50.084 1.00 76.44 422 GLU A O 1
ATOM 3303 N N . LYS A 1 423 ? -28.785 20.607 49.796 1.00 72.12 423 LYS A N 1
ATOM 3304 C CA . LYS A 1 423 ? -29.225 20.303 48.425 1.00 72.12 423 LYS A CA 1
ATOM 3305 C C . LYS A 1 423 ? -30.691 19.885 48.387 1.00 72.12 423 LYS A C 1
ATOM 3307 O O . LYS A 1 423 ? -31.417 20.372 47.524 1.00 72.12 423 LYS A O 1
ATOM 3312 N N . LYS A 1 424 ? -31.143 19.038 49.320 1.00 71.12 424 LYS A N 1
ATOM 3313 C CA . LYS A 1 424 ? -32.562 18.668 49.441 1.00 71.12 424 LYS A CA 1
ATOM 3314 C C . LYS A 1 424 ? -33.426 19.896 49.735 1.00 71.12 424 LYS A C 1
ATOM 3316 O O . LYS A 1 424 ? -34.418 20.096 49.044 1.00 71.12 424 LYS A O 1
ATOM 3321 N N . LYS A 1 425 ? -33.031 20.761 50.673 1.00 71.50 425 LYS A N 1
ATOM 3322 C CA . LYS A 1 425 ? -33.778 21.983 51.027 1.00 71.50 425 LYS A CA 1
ATOM 3323 C C . LYS A 1 425 ? -33.911 22.952 49.840 1.00 71.50 425 LYS A C 1
ATOM 3325 O O . LYS A 1 425 ? -35.000 23.462 49.598 1.00 71.50 425 LYS A O 1
ATOM 3330 N N . LYS A 1 426 ? -32.848 23.124 49.042 1.00 67.88 426 LYS A N 1
ATOM 3331 C CA . LYS A 1 426 ? -32.877 23.893 47.779 1.00 67.88 426 LYS A CA 1
ATOM 3332 C C . LYS A 1 426 ? -33.736 23.244 46.689 1.00 67.88 426 LYS A C 1
ATOM 3334 O O . LYS A 1 426 ? -34.280 23.956 45.853 1.00 67.88 426 LYS A O 1
ATOM 3339 N N . LEU A 1 427 ? -33.854 21.914 46.676 1.00 62.53 427 LEU A N 1
ATOM 3340 C CA . LEU A 1 427 ? -34.715 21.198 45.730 1.00 62.53 427 LEU A CA 1
ATOM 3341 C C . LEU A 1 427 ? -36.205 21.367 46.070 1.00 62.53 427 LEU A C 1
ATOM 3343 O O . LEU A 1 427 ? -37.023 21.476 45.163 1.00 62.53 427 LEU A O 1
ATOM 3347 N N . TYR A 1 428 ? -36.548 21.411 47.364 1.00 60.28 428 TYR A N 1
ATOM 3348 C CA . TYR A 1 428 ? -37.927 21.567 47.840 1.00 60.28 428 TYR A CA 1
ATOM 3349 C C . TYR A 1 428 ? -38.431 23.016 47.856 1.00 60.28 428 TYR A C 1
ATOM 3351 O O . TYR A 1 428 ? -39.635 23.202 47.808 1.00 60.28 428 TYR A O 1
ATOM 3359 N N . SER A 1 429 ? -37.560 24.036 47.874 1.00 59.12 429 SER A N 1
ATOM 3360 C CA . SER A 1 429 ? -37.987 25.447 47.765 1.00 59.12 429 SER A CA 1
ATOM 3361 C C . SER A 1 429 ? -38.141 25.946 46.319 1.00 59.12 429 SER A C 1
ATOM 3363 O O . SER A 1 429 ? -38.367 27.136 46.105 1.00 59.12 429 SER A O 1
ATOM 3365 N N . LYS A 1 430 ? -37.904 25.077 45.328 1.00 54.91 430 LYS A N 1
ATOM 3366 C CA . LYS A 1 430 ? -37.960 25.390 43.888 1.00 54.91 430 LYS A CA 1
ATOM 3367 C C . LYS A 1 430 ? -39.128 24.691 43.169 1.00 54.91 430 LYS A C 1
ATOM 3369 O O . LYS A 1 430 ? -39.255 24.827 41.955 1.00 54.91 430 LYS A O 1
ATOM 3374 N N . LYS A 1 431 ? -39.931 23.934 43.921 1.00 49.16 431 LYS A N 1
ATOM 3375 C CA . LYS A 1 431 ? -41.309 23.543 43.608 1.00 49.16 431 LYS A CA 1
ATOM 3376 C C . LYS A 1 431 ? -42.229 24.449 44.409 1.00 49.16 431 LYS A C 1
ATOM 3378 O O . LYS A 1 431 ? -43.336 24.703 43.899 1.00 49.16 431 LYS A O 1
#

Sequence (431 aa):
MDAALADLSSLETSFSSANATNETDLDTLITAVEAKLDETKAKFDAASSARTNISGQIDAIKATLDSSIKKIALLQSSFNSITDNLQSTSSQSAGAIASPVSTLIKPVTTQSYLGYMFPILITMLTMFISVVFSTTIIITEKRSSAHFRNIITPTREDVFITGAYLTNMILSSIQIVIMLFISIIFFKAQIIRMLPTVLVLLLFIATFFTLLGIIIGYLFHSEETATLGAISISSLLLLTSSVVLPLESMPAYVMKIAKYNPFVISELLLRRAIIFETPLYAIGNEFFLLLGYSLLMIALIFVIVHFGRKLGIKKEQPLVEKKPKEIPVLELEGLAEKQQSPISSAGTLSELIELLEKMDSEEFARHSKEEFAEWVRSNIREEALAEKILKTESKKELEQEFKSAYEKHLRKIEELKQKIAEKKKKLYSKK

Radius of gyration: 58.14 Å; chains: 1; bounding box: 92×50×206 Å

pLDDT: mean 75.62, std 18.58, range [28.67, 98.0]

Foldseek 3Di:
DVVLVVVVVVLVVVVVPDPPPDPVVVVVNVVVVVVSVVVVVVVVVVVVVVVVVVVVVVVVVVVVVVVVVVVVVVVVVVVVVVVVVCVVVPPPDPVCVVDDPPPVCPPLDVDDPCLLCVLLVLLLVLLLCLLLVLLLLLQCCVLDPCVVVVVPPPDDPVCVVVVSLVVSLVVSLVVVVVSLVVVCVRPPPQCVLLVVQLSVLSSLSSLLSNLNSNVLNLVDNDSVVSSVVSVVVSVVLVVLECNPPNLVPDDPVSSVVSCLRSSNLSSVSSSCCRSVVDHCVVSVVSSVSSVVSSVVSVVVSVVSVVVVVVVPPPPPPPPPPPPPDPDDPDDPPPPPDDDDDPCLVDQDLVSNLVVLVPADPVRVVVDDLLSVLVSCCPRVVDNVLSVVSNVDDDSVVNSVSSVVVVVVVVVVVVVVVVVVVVVVVVVVVVD